Protein AF-A0A067ST82-F1 (afdb_monomer)

Structure (mmCIF, N/CA/C/O backbone):
data_AF-A0A067ST82-F1
#
_entry.id   AF-A0A067ST82-F1
#
loop_
_atom_site.group_PDB
_atom_site.id
_atom_site.type_symbol
_atom_site.label_atom_id
_atom_site.label_alt_id
_atom_site.label_comp_id
_atom_site.label_asym_id
_atom_site.label_entity_id
_atom_site.label_seq_id
_atom_site.pdbx_PDB_ins_code
_atom_site.Cartn_x
_atom_site.Cartn_y
_atom_site.Cartn_z
_atom_site.occupancy
_atom_site.B_iso_or_equiv
_atom_site.auth_seq_id
_atom_site.auth_comp_id
_atom_site.auth_asym_id
_atom_site.auth_atom_id
_atom_site.pdbx_PDB_model_num
ATOM 1 N N . MET A 1 1 ? -9.495 -10.875 35.556 1.00 30.91 1 MET A N 1
ATOM 2 C CA . MET A 1 1 ? -10.906 -11.316 35.514 1.00 30.91 1 MET A CA 1
ATOM 3 C C . MET A 1 1 ? -11.282 -11.436 34.051 1.00 30.91 1 MET A C 1
ATOM 5 O O . MET A 1 1 ? -10.990 -10.507 33.321 1.00 30.91 1 MET A O 1
ATOM 9 N N . THR A 1 2 ? -11.814 -12.574 33.616 1.00 31.98 2 THR A N 1
ATOM 10 C CA . THR A 1 2 ? -12.325 -12.788 32.254 1.00 31.98 2 THR A CA 1
ATOM 11 C C . THR A 1 2 ? -13.847 -12.707 32.293 1.00 31.98 2 THR A C 1
ATOM 13 O O . THR A 1 2 ? -14.478 -13.333 33.149 1.00 31.98 2 THR A O 1
ATOM 16 N N . TRP A 1 3 ? -14.447 -11.910 31.410 1.00 40.94 3 TRP A N 1
ATOM 17 C CA . TRP A 1 3 ? -15.898 -11.737 31.339 1.00 40.94 3 TRP A CA 1
ATOM 18 C C . TRP A 1 3 ? -16.631 -13.047 31.001 1.00 40.94 3 TRP A C 1
ATOM 20 O O . TRP A 1 3 ? -16.413 -13.657 29.956 1.00 40.94 3 TRP A O 1
ATOM 30 N N . ILE A 1 4 ? -17.535 -13.478 31.889 1.00 46.38 4 ILE A N 1
ATOM 31 C CA . ILE A 1 4 ? -18.334 -14.716 31.756 1.00 46.38 4 ILE A CA 1
ATOM 32 C C . ILE A 1 4 ? -19.843 -14.414 31.546 1.00 46.38 4 ILE A C 1
ATOM 34 O O . ILE A 1 4 ? -20.622 -15.331 31.278 1.00 46.38 4 ILE A O 1
ATOM 38 N N . LYS A 1 5 ? -20.307 -13.153 31.623 1.00 47.00 5 LYS A N 1
ATOM 39 C CA . LYS A 1 5 ? -21.751 -12.808 31.634 1.00 47.00 5 LYS A CA 1
ATOM 40 C C . LYS A 1 5 ? -22.190 -11.863 30.506 1.00 47.00 5 LYS A C 1
ATOM 42 O O . LYS A 1 5 ? -21.383 -11.168 29.919 1.00 47.00 5 LYS A O 1
ATOM 47 N N . LYS A 1 6 ? -23.466 -11.998 30.118 1.00 55.16 6 LYS A N 1
ATOM 48 C CA . LYS A 1 6 ? -23.987 -11.910 28.737 1.00 55.16 6 LYS A CA 1
ATOM 49 C C . LYS A 1 6 ? -25.025 -10.788 28.501 1.00 55.16 6 LYS A C 1
ATOM 51 O O . LYS A 1 6 ? -25.846 -10.938 27.597 1.00 55.16 6 LYS A O 1
ATOM 56 N N . THR A 1 7 ? -25.081 -9.705 29.288 1.00 61.16 7 THR A N 1
ATOM 57 C CA . THR A 1 7 ? -26.169 -8.703 29.141 1.00 61.16 7 THR A CA 1
ATOM 58 C C . THR A 1 7 ? -25.713 -7.341 28.597 1.00 61.16 7 THR A C 1
ATOM 60 O O . THR A 1 7 ? -24.650 -6.837 28.946 1.00 61.16 7 THR A O 1
ATOM 63 N N . TRP A 1 8 ? -26.545 -6.711 27.751 1.00 60.22 8 TRP A N 1
ATOM 64 C CA . TRP A 1 8 ? -26.298 -5.363 27.199 1.00 60.22 8 TRP A CA 1
ATOM 65 C C . TRP A 1 8 ? -26.134 -4.291 28.282 1.00 60.22 8 TRP A C 1
ATOM 67 O O . TRP A 1 8 ? -25.364 -3.358 28.100 1.00 60.22 8 TRP A O 1
ATOM 77 N N . THR A 1 9 ? -26.818 -4.438 29.417 1.00 64.25 9 THR A N 1
ATOM 78 C CA . THR A 1 9 ? -26.714 -3.519 30.558 1.00 64.25 9 THR A CA 1
ATOM 79 C C . THR A 1 9 ? -25.338 -3.571 31.220 1.00 64.25 9 THR A C 1
ATOM 81 O O . THR A 1 9 ? -24.808 -2.536 31.605 1.00 64.25 9 THR A O 1
ATOM 84 N N . GLU A 1 10 ? -24.729 -4.755 31.336 1.00 62.78 10 GLU A N 1
ATOM 85 C CA . GLU A 1 10 ? -23.370 -4.893 31.878 1.00 62.78 10 GLU A CA 1
ATOM 86 C C . GLU A 1 10 ? -22.333 -4.272 30.929 1.00 62.78 10 GLU A C 1
ATOM 88 O O . GLU A 1 10 ? -21.401 -3.616 31.392 1.00 62.78 10 GLU A O 1
ATOM 93 N N . PHE A 1 11 ? -22.527 -4.418 29.611 1.00 65.75 11 PHE A N 1
ATOM 94 C CA . PHE A 1 11 ? -21.708 -3.732 28.608 1.00 65.75 11 PHE A CA 1
ATOM 95 C C . PHE A 1 11 ? -21.862 -2.209 28.708 1.00 65.75 11 PHE A C 1
ATOM 97 O O . PHE A 1 11 ? -20.860 -1.506 28.761 1.00 65.75 11 PHE A O 1
ATOM 104 N N . ASP A 1 12 ? -23.095 -1.703 28.790 1.00 65.12 12 ASP A N 1
ATOM 105 C CA . ASP A 1 12 ? -23.383 -0.267 28.886 1.00 65.12 12 ASP A CA 1
ATOM 106 C C . ASP A 1 12 ? -22.787 0.355 30.160 1.00 65.12 12 ASP A C 1
ATOM 108 O O . ASP A 1 12 ? -22.140 1.396 30.107 1.00 65.12 12 ASP A O 1
ATOM 112 N N . MET A 1 13 ? -22.890 -0.327 31.304 1.00 66.44 13 MET A N 1
ATOM 113 C CA . MET A 1 13 ? -22.271 0.130 32.553 1.00 66.44 13 MET A CA 1
ATOM 114 C C . MET A 1 13 ? -20.742 0.149 32.478 1.00 66.44 13 MET A C 1
ATOM 116 O O . MET A 1 13 ? -20.117 1.119 32.909 1.00 66.44 13 MET A O 1
ATOM 120 N N . ALA A 1 14 ? -20.128 -0.894 31.915 1.00 65.44 14 ALA A N 1
ATOM 121 C CA . ALA A 1 14 ? -18.685 -0.930 31.704 1.00 65.44 14 ALA A CA 1
ATOM 122 C C . ALA A 1 14 ? -18.234 0.151 30.700 1.00 65.44 14 ALA A C 1
ATOM 124 O O . ALA A 1 14 ? -17.193 0.783 30.888 1.00 65.44 14 ALA A O 1
ATOM 125 N N . TRP A 1 15 ? -19.040 0.417 29.672 1.00 68.69 15 TRP A N 1
ATOM 126 C CA . TRP A 1 15 ? -18.810 1.462 28.680 1.00 68.69 15 TRP A CA 1
ATOM 127 C C . TRP A 1 15 ? -18.895 2.864 29.299 1.00 68.69 15 TRP A C 1
ATOM 129 O O . TRP A 1 15 ? -18.010 3.693 29.094 1.00 68.69 15 TRP A O 1
ATOM 139 N N . LEU A 1 16 ? -19.902 3.121 30.137 1.00 70.38 16 LEU A N 1
ATOM 140 C CA . LEU A 1 16 ? -20.025 4.369 30.891 1.00 70.38 16 LEU A CA 1
ATOM 141 C C . LEU A 1 16 ? -18.838 4.586 31.838 1.00 70.38 16 LEU A C 1
ATOM 143 O O . LEU A 1 16 ? -18.317 5.698 31.901 1.00 70.38 16 LEU A O 1
ATOM 147 N N . GLN A 1 17 ? -18.362 3.537 32.517 1.00 67.81 17 GLN A N 1
ATOM 148 C CA . GLN A 1 17 ? -17.152 3.602 33.349 1.00 67.81 17 GLN A CA 1
ATOM 149 C C . GLN A 1 17 ? -15.902 3.927 32.523 1.00 67.81 17 GLN A C 1
ATOM 151 O O . GLN A 1 17 ? -15.074 4.740 32.936 1.00 67.81 17 GLN A O 1
ATOM 156 N N . LEU A 1 18 ? -15.761 3.314 31.343 1.00 67.25 18 LEU A N 1
ATOM 157 C CA . LEU A 1 18 ? -14.672 3.610 30.416 1.00 67.25 18 LEU A CA 1
ATOM 158 C C . LEU A 1 18 ? -14.696 5.080 29.989 1.00 67.25 18 LEU A C 1
ATOM 160 O O . LEU A 1 18 ? -13.651 5.732 30.055 1.00 67.25 18 LEU A O 1
ATOM 164 N N . ARG A 1 19 ? -15.868 5.588 29.592 1.00 69.06 19 ARG A N 1
ATOM 165 C CA . ARG A 1 19 ? -16.066 6.963 29.126 1.00 69.06 19 ARG A CA 1
ATOM 166 C C . ARG A 1 19 ? -15.845 7.988 30.234 1.00 69.06 19 ARG A C 1
ATOM 168 O O . ARG A 1 19 ? -15.197 9.001 29.987 1.00 69.06 19 ARG A O 1
ATOM 175 N N . ASP A 1 20 ? -16.340 7.740 31.445 1.00 67.81 20 ASP A N 1
ATOM 176 C CA . ASP A 1 20 ? -16.112 8.630 32.590 1.00 67.81 20 ASP A CA 1
ATOM 177 C C . ASP A 1 20 ? -14.614 8.727 32.912 1.00 67.81 20 ASP A C 1
ATOM 179 O O . ASP A 1 20 ? -14.047 9.819 32.958 1.00 67.81 20 ASP A O 1
ATOM 183 N N . ALA A 1 21 ? -13.926 7.586 32.976 1.00 65.62 21 ALA A N 1
ATOM 184 C CA . ALA A 1 21 ? -12.480 7.557 33.169 1.00 65.62 21 ALA A CA 1
ATOM 185 C C . ALA A 1 21 ? -11.700 8.192 31.995 1.00 65.62 21 ALA A C 1
ATOM 187 O O . ALA A 1 21 ? -10.693 8.862 32.228 1.00 65.62 21 ALA A O 1
ATOM 188 N N . PHE A 1 22 ? -12.157 8.046 30.743 1.00 64.44 22 PHE A N 1
ATOM 189 C CA . PHE A 1 22 ? -11.569 8.732 29.584 1.00 64.44 22 PHE A CA 1
ATOM 190 C C . PHE A 1 22 ? -11.742 10.255 29.671 1.00 64.44 22 PHE A C 1
ATOM 192 O O . PHE A 1 22 ? -10.778 10.997 29.465 1.00 64.44 22 PHE A O 1
ATOM 199 N N . MET A 1 23 ? -12.946 10.732 30.004 1.00 63.88 23 MET A N 1
ATOM 200 C CA . MET A 1 23 ? -13.258 12.159 30.140 1.00 63.88 23 MET A CA 1
ATOM 201 C C . MET A 1 23 ? -12.458 12.807 31.273 1.00 63.88 23 MET A C 1
ATOM 203 O O . MET A 1 23 ? -11.927 13.903 31.102 1.00 63.88 23 MET A O 1
ATOM 207 N N . GLN A 1 24 ? -12.328 12.130 32.414 1.00 62.69 24 GLN A N 1
ATOM 208 C CA . GLN A 1 24 ? -11.551 12.626 33.551 1.00 62.69 24 GLN A CA 1
ATOM 209 C C . GLN A 1 24 ? -10.049 12.704 33.237 1.00 62.69 24 GLN A C 1
ATOM 211 O O . GLN A 1 24 ? -9.412 13.700 33.589 1.00 62.69 24 GLN A O 1
ATOM 216 N N . ARG A 1 25 ? -9.494 11.712 32.519 1.00 59.62 25 ARG A N 1
ATOM 217 C CA . ARG A 1 25 ? -8.089 11.727 32.068 1.00 59.62 25 ARG A CA 1
ATOM 218 C C . ARG A 1 25 ? -7.814 12.801 31.017 1.00 59.62 25 ARG A C 1
ATOM 220 O O . ARG A 1 25 ? -6.827 13.514 31.145 1.00 59.62 25 ARG A O 1
ATOM 227 N N . SER A 1 26 ? -8.672 12.917 30.005 1.00 56.16 26 SER A N 1
ATOM 228 C CA . SER A 1 26 ? -8.426 13.780 28.837 1.00 56.16 26 SER A CA 1
ATOM 229 C C . SER A 1 26 ? -8.702 15.260 29.099 1.00 56.16 26 SER A C 1
ATOM 231 O O . SER A 1 26 ? -8.106 16.114 28.451 1.00 56.16 26 SER A O 1
ATOM 233 N N . TYR A 1 27 ? -9.602 15.576 30.036 1.00 58.94 27 TYR A N 1
ATOM 234 C CA . TYR A 1 27 ? -10.053 16.950 30.282 1.00 58.94 27 TYR A CA 1
ATOM 235 C C . TYR A 1 27 ? -9.784 17.452 31.706 1.00 58.94 27 TYR A C 1
ATOM 237 O O . TYR A 1 27 ? -10.298 18.510 32.056 1.00 58.94 27 TYR A O 1
ATOM 245 N N . HIS A 1 28 ? -9.012 16.708 32.515 1.00 49.41 28 HIS A N 1
ATOM 246 C CA . HIS A 1 28 ? -8.632 17.032 33.899 1.00 49.41 28 HIS A CA 1
ATOM 247 C C . HIS A 1 28 ? -9.743 17.748 34.684 1.00 49.41 28 HIS A C 1
ATOM 249 O O . HIS A 1 28 ? -9.723 18.970 34.856 1.00 49.41 28 HIS A O 1
ATOM 255 N N . ARG A 1 29 ? -10.732 17.005 35.196 1.00 42.88 29 ARG A N 1
ATOM 256 C CA . ARG A 1 29 ? -11.666 17.612 36.156 1.00 42.88 29 ARG A CA 1
ATOM 257 C C . ARG A 1 29 ? -10.894 18.082 37.396 1.00 42.88 29 ARG A C 1
ATOM 259 O O . ARG A 1 29 ? -10.165 17.315 38.011 1.00 42.88 29 ARG A O 1
ATOM 266 N N . LEU A 1 30 ? -11.111 19.351 37.744 1.00 42.84 30 LEU A N 1
ATOM 267 C CA . LEU A 1 30 ? -10.415 20.164 38.751 1.00 42.84 30 LEU A CA 1
ATOM 268 C C . LEU A 1 30 ? -10.450 19.661 40.204 1.00 42.84 30 LEU A C 1
ATOM 270 O O . LEU A 1 30 ? -9.919 20.360 41.064 1.00 42.84 30 LEU A O 1
ATOM 274 N N . THR A 1 31 ? -11.074 18.525 40.524 1.00 40.91 31 THR A N 1
ATOM 275 C CA . THR A 1 31 ? -11.385 18.222 41.929 1.00 40.91 31 THR A CA 1
ATOM 276 C C . THR A 1 31 ? -10.695 17.031 42.561 1.00 40.91 31 THR A C 1
ATOM 278 O O . THR A 1 31 ? -10.493 17.119 43.764 1.00 40.91 31 THR A O 1
ATOM 281 N N . GLU A 1 32 ? -10.292 15.956 41.879 1.00 44.09 32 GLU A N 1
ATOM 282 C CA . GLU A 1 32 ? -9.803 14.787 42.634 1.00 44.09 32 GLU A CA 1
ATOM 283 C C . GLU A 1 32 ? -8.733 13.976 41.884 1.00 44.09 32 GLU A C 1
ATOM 285 O O . GLU A 1 32 ? -8.991 13.363 40.851 1.00 44.09 32 GLU A O 1
ATOM 290 N N . GLN A 1 33 ? -7.516 13.954 42.444 1.00 41.16 33 GLN A N 1
ATOM 291 C CA . GLN A 1 33 ? -6.521 12.905 42.211 1.00 41.16 33 GLN A CA 1
ATOM 292 C C . GLN A 1 33 ? -7.051 11.609 42.840 1.00 41.16 33 GLN A C 1
ATOM 294 O O . GLN A 1 33 ? -6.781 11.339 44.008 1.00 41.16 33 GLN A O 1
ATOM 299 N N . TYR A 1 34 ? -7.832 10.827 42.095 1.00 46.00 34 TYR A N 1
ATOM 300 C CA . TYR A 1 34 ? -8.151 9.453 42.483 1.00 46.00 34 TYR A CA 1
ATOM 301 C C . TYR A 1 34 ? -7.324 8.451 41.678 1.00 46.00 34 TYR A C 1
ATOM 303 O O . TYR A 1 34 ? -7.224 8.522 40.452 1.00 46.00 34 TYR A O 1
ATOM 311 N N . ASP A 1 35 ? -6.770 7.500 42.421 1.00 44.53 35 ASP A N 1
ATOM 312 C CA . ASP A 1 35 ? -5.933 6.374 42.012 1.00 44.53 35 ASP A CA 1
ATOM 313 C C . ASP A 1 35 ? -6.769 5.281 41.308 1.00 44.53 35 ASP A C 1
ATOM 315 O O . ASP A 1 35 ? -6.915 4.158 41.781 1.00 44.53 35 ASP A O 1
ATOM 319 N N . TYR A 1 36 ? -7.421 5.625 40.190 1.00 48.72 36 TYR A N 1
ATOM 320 C CA . TYR A 1 36 ? -8.159 4.667 39.352 1.00 48.72 36 TYR A CA 1
ATOM 321 C C . TYR A 1 36 ? -7.237 4.042 38.301 1.00 48.72 36 TYR A C 1
ATOM 323 O O . TYR A 1 36 ? -7.473 4.141 37.094 1.00 48.72 36 TYR A O 1
ATOM 331 N N . GLU A 1 37 ? -6.174 3.381 38.750 1.00 49.00 37 GLU A N 1
ATOM 332 C CA . GLU A 1 37 ? -5.379 2.539 37.855 1.00 49.00 37 GLU A CA 1
ATOM 333 C C . GLU A 1 37 ? -6.007 1.156 37.638 1.00 49.00 37 GLU A C 1
ATOM 335 O O . GLU A 1 37 ? -5.765 0.539 36.605 1.00 49.00 37 GLU A O 1
ATOM 340 N N . GLU A 1 38 ? -6.875 0.667 38.530 1.00 51.81 38 GLU A N 1
ATOM 341 C CA . GLU A 1 38 ? -6.957 -0.793 38.659 1.00 51.81 38 GLU A CA 1
ATOM 342 C C . GLU A 1 38 ? -8.088 -1.539 37.930 1.00 51.81 38 GLU A C 1
ATOM 344 O O . GLU A 1 38 ? -7.939 -2.736 37.728 1.00 51.81 38 GLU A O 1
ATOM 349 N N . ASN A 1 39 ? -9.206 -0.936 37.496 1.00 53.94 39 ASN A N 1
ATOM 350 C CA . ASN A 1 39 ? -10.369 -1.772 37.112 1.00 53.94 39 ASN A CA 1
ATOM 351 C C . ASN A 1 39 ? -11.280 -1.236 35.995 1.00 53.94 39 ASN A C 1
ATOM 353 O O . ASN A 1 39 ? -12.496 -1.399 36.073 1.00 53.94 39 ASN A O 1
ATOM 357 N N . THR A 1 40 ? -10.761 -0.620 34.926 1.00 61.06 40 THR A N 1
ATOM 358 C CA . THR A 1 40 ? -11.613 -0.496 33.726 1.00 61.06 40 THR A CA 1
ATOM 359 C C . THR A 1 40 ? -11.488 -1.759 32.878 1.00 61.06 40 THR A C 1
ATOM 361 O O . THR A 1 40 ? -10.384 -2.069 32.430 1.00 61.06 40 THR A O 1
ATOM 364 N N . PRO A 1 41 ? -12.592 -2.477 32.612 1.00 68.69 41 PRO A N 1
ATOM 365 C CA . PRO A 1 41 ? -12.561 -3.774 31.948 1.00 68.69 41 PRO A CA 1
ATOM 366 C C . PRO A 1 41 ? -12.457 -3.602 30.421 1.00 68.69 41 PRO A C 1
ATOM 368 O O . PRO A 1 41 ? -13.303 -4.063 29.663 1.00 68.69 41 PRO A O 1
ATOM 371 N N . VAL A 1 42 ? -11.429 -2.885 29.946 1.00 68.94 42 VAL A N 1
ATOM 372 C CA . VAL A 1 42 ? -11.267 -2.491 28.531 1.00 68.94 42 VAL A CA 1
ATOM 373 C C . VAL A 1 42 ? -11.200 -3.713 27.603 1.00 68.94 42 VAL A C 1
ATOM 375 O O . VAL A 1 42 ? -11.748 -3.713 26.499 1.00 68.94 42 VAL A O 1
ATOM 378 N N . PHE A 1 43 ? -10.574 -4.789 28.071 1.00 76.31 43 PHE A N 1
ATOM 379 C CA . PHE A 1 43 ? -10.473 -6.049 27.341 1.00 76.31 43 PHE A CA 1
ATOM 380 C C . PHE A 1 43 ? -11.790 -6.824 27.312 1.00 76.31 43 PHE A C 1
ATOM 382 O O . PHE A 1 43 ? -12.179 -7.324 26.258 1.00 76.31 43 PHE A O 1
ATOM 389 N N . ASP A 1 44 ? -12.527 -6.843 28.422 1.00 68.69 44 ASP A N 1
ATOM 390 C CA . ASP A 1 44 ? -13.863 -7.439 28.459 1.00 68.69 44 ASP A CA 1
ATOM 391 C C . ASP A 1 44 ? -14.841 -6.657 27.566 1.00 68.69 44 ASP A C 1
ATOM 393 O O . ASP A 1 44 ? -15.640 -7.254 26.848 1.00 68.69 44 ASP A O 1
ATOM 397 N N . LEU A 1 45 ? -14.736 -5.322 27.542 1.00 73.19 45 LEU A N 1
ATOM 398 C CA . LEU A 1 45 ? -15.487 -4.459 26.628 1.00 73.19 45 LEU A CA 1
ATOM 399 C C . LEU A 1 45 ? -15.162 -4.772 25.170 1.00 73.19 45 LEU A C 1
ATOM 401 O O . LEU A 1 45 ? -16.075 -4.890 24.358 1.00 73.19 45 LEU A O 1
ATOM 405 N N . THR A 1 46 ? -13.884 -4.960 24.838 1.00 77.38 46 THR A N 1
ATOM 406 C CA . THR A 1 46 ? -13.474 -5.374 23.488 1.00 77.38 46 THR A CA 1
ATOM 407 C C . THR A 1 46 ? -14.098 -6.720 23.130 1.00 77.38 46 THR A C 1
ATOM 409 O O . THR A 1 46 ? -14.704 -6.858 22.069 1.00 77.38 46 THR A O 1
ATOM 412 N N . GLN A 1 47 ? -13.996 -7.710 24.019 1.00 77.94 47 GLN A N 1
ATOM 413 C CA . GLN A 1 47 ? -14.546 -9.043 23.790 1.00 77.94 47 GLN A CA 1
ATOM 414 C C . GLN A 1 47 ? -16.071 -9.004 23.618 1.00 77.94 47 GLN A C 1
ATOM 416 O O . GLN A 1 47 ? -16.598 -9.595 22.675 1.00 77.94 47 GLN A O 1
ATOM 421 N N . GLY A 1 48 ? -16.777 -8.275 24.487 1.00 72.56 48 GLY A N 1
ATOM 422 C CA . GLY A 1 48 ? -18.223 -8.078 24.408 1.00 72.56 48 GLY A CA 1
ATOM 423 C C . GLY A 1 48 ? -18.639 -7.372 23.119 1.00 72.56 48 GLY A C 1
ATOM 424 O O . GLY A 1 48 ? -19.570 -7.817 22.446 1.00 72.56 48 GLY A O 1
ATOM 425 N N . LEU A 1 49 ? -17.905 -6.330 22.721 1.00 79.31 49 LEU A N 1
ATOM 426 C CA . LEU A 1 49 ? -18.140 -5.601 21.479 1.00 79.31 49 LEU A CA 1
ATOM 427 C C . LEU A 1 49 ? -17.980 -6.519 20.262 1.00 79.31 49 LEU A C 1
ATOM 429 O O . LEU A 1 49 ? -18.898 -6.629 19.448 1.00 79.31 49 LEU A O 1
ATOM 433 N N . MET A 1 50 ? -16.857 -7.231 20.168 1.00 78.19 50 MET A N 1
ATOM 434 C CA . MET A 1 50 ? -16.555 -8.125 19.050 1.00 78.19 50 MET A CA 1
ATOM 435 C C . MET A 1 50 ? -17.550 -9.292 18.957 1.00 78.19 50 MET A C 1
ATOM 437 O O . MET A 1 50 ? -18.003 -9.616 17.857 1.00 78.19 50 MET A O 1
ATOM 441 N N . ALA A 1 51 ? -17.956 -9.871 20.092 1.00 75.50 51 ALA A N 1
ATOM 442 C CA . ALA A 1 51 ? -18.975 -10.921 20.152 1.00 75.50 51 ALA A CA 1
ATOM 443 C C . ALA A 1 51 ? -20.380 -10.403 19.787 1.00 75.50 51 ALA A C 1
ATOM 445 O O . ALA A 1 51 ? -21.159 -11.101 19.129 1.00 75.50 51 ALA A O 1
ATOM 446 N N . SER A 1 52 ? -20.712 -9.161 20.161 1.00 74.69 52 SER A N 1
ATOM 447 C CA . SER A 1 52 ? -21.982 -8.524 19.783 1.00 74.69 52 SER A CA 1
ATOM 448 C C . SER A 1 52 ? -22.115 -8.356 18.267 1.00 74.69 52 SER A C 1
ATOM 450 O O . SER A 1 52 ? -23.206 -8.510 17.725 1.00 74.69 52 SER A O 1
ATOM 452 N N . VAL A 1 53 ? -20.995 -8.112 17.579 1.00 72.62 53 VAL A N 1
ATOM 453 C CA . VAL A 1 53 ? -20.936 -8.052 16.115 1.00 72.62 53 VAL A CA 1
ATOM 454 C C . VAL A 1 53 ? -21.197 -9.435 15.502 1.00 72.62 53 VAL A C 1
ATOM 456 O O . VAL A 1 53 ? -21.938 -9.536 14.531 1.00 72.62 53 VAL A O 1
ATOM 459 N N . GLN A 1 54 ? -20.633 -10.513 16.067 1.00 67.38 54 GLN A N 1
ATOM 460 C CA . GLN A 1 54 ? -20.794 -11.875 15.527 1.00 67.38 54 GLN A CA 1
ATOM 461 C C . GLN A 1 54 ? -22.189 -12.466 15.736 1.00 67.38 54 GLN A C 1
ATOM 463 O O . GLN A 1 54 ? -22.655 -13.234 14.905 1.00 67.38 54 GLN A O 1
ATOM 468 N N . SER A 1 55 ? -22.826 -12.161 16.865 1.00 63.12 55 SER A N 1
ATOM 469 C CA . SER A 1 55 ? -24.079 -12.802 17.292 1.00 63.12 55 SER A CA 1
ATOM 470 C C . SER A 1 55 ? -25.331 -12.337 16.538 1.00 63.12 55 SER A C 1
ATOM 472 O O . SER A 1 55 ? -26.413 -12.874 16.772 1.00 63.12 55 SER A O 1
ATOM 474 N N . ARG A 1 56 ? -25.216 -11.344 15.646 1.00 60.88 56 ARG A N 1
ATOM 475 C CA . ARG A 1 56 ? -26.352 -10.761 14.923 1.00 60.88 56 ARG A CA 1
ATOM 476 C C . ARG A 1 56 ? -26.384 -11.259 13.481 1.00 60.88 56 ARG A C 1
ATOM 478 O O . ARG A 1 56 ? -25.695 -10.718 12.623 1.00 60.88 56 ARG A O 1
ATOM 485 N N . ASP A 1 57 ? -27.210 -12.274 13.237 1.00 52.25 57 ASP A N 1
ATOM 486 C CA . ASP A 1 57 ? -27.421 -12.859 11.904 1.00 52.25 57 ASP A CA 1
ATOM 487 C C . ASP A 1 57 ? -28.484 -12.129 11.062 1.00 52.25 57 ASP A C 1
ATOM 489 O O . ASP A 1 57 ? -28.607 -12.390 9.869 1.00 52.25 57 ASP A O 1
ATOM 493 N N . VAL A 1 58 ? -29.274 -11.214 11.630 1.00 50.00 58 VAL A N 1
ATOM 494 C CA . VAL A 1 58 ? -30.415 -10.613 10.920 1.00 50.00 58 VAL A CA 1
ATOM 495 C C . VAL A 1 58 ? -30.636 -9.184 11.435 1.00 50.00 58 VAL A C 1
ATOM 497 O O . VAL A 1 58 ? -30.654 -8.964 12.642 1.00 50.00 58 VAL A O 1
ATOM 500 N N . ASP A 1 59 ? -30.767 -8.223 10.520 1.00 50.81 59 ASP A N 1
ATOM 501 C CA . ASP A 1 59 ? -31.088 -6.801 10.740 1.00 50.81 59 ASP A CA 1
ATOM 502 C C . ASP A 1 59 ? -30.001 -5.921 11.390 1.00 50.81 59 ASP A C 1
ATOM 504 O O . ASP A 1 59 ? -30.061 -5.486 12.543 1.00 50.81 59 ASP A O 1
ATOM 508 N N . LEU A 1 60 ? -29.000 -5.569 10.580 1.00 56.75 60 LEU A N 1
ATOM 509 C CA . LEU A 1 60 ? -28.074 -4.478 10.874 1.00 56.75 60 LEU A CA 1
ATOM 510 C C . LEU A 1 60 ? -28.787 -3.122 10.838 1.00 56.75 60 LEU A C 1
ATOM 512 O O . LEU A 1 60 ? -28.975 -2.529 9.779 1.00 56.75 60 LEU A O 1
ATOM 516 N N . ILE A 1 61 ? -29.115 -2.588 12.012 1.00 60.84 61 ILE A N 1
ATOM 517 C CA . ILE A 1 61 ? -29.404 -1.160 12.163 1.00 60.84 61 ILE A CA 1
ATOM 518 C C . ILE A 1 61 ? -28.066 -0.421 12.045 1.00 60.84 61 ILE A C 1
ATOM 520 O O . ILE A 1 61 ? -27.214 -0.558 12.924 1.00 60.84 61 ILE A O 1
ATOM 524 N N . GLN A 1 62 ? -27.882 0.358 10.977 1.00 63.50 62 GLN A N 1
ATOM 525 C CA . GLN A 1 62 ? -26.674 1.147 10.682 1.00 63.50 62 GLN A CA 1
ATOM 526 C C . GLN A 1 62 ? -26.127 1.902 11.911 1.00 63.50 62 GLN A C 1
ATOM 528 O O . GLN A 1 62 ? -24.942 1.803 12.230 1.00 63.50 62 GLN A O 1
ATOM 533 N N . HIS A 1 63 ? -27.013 2.539 12.683 1.00 63.69 63 HIS A N 1
ATOM 534 C CA . HIS A 1 63 ? -26.673 3.266 13.913 1.00 63.69 63 HIS A CA 1
ATOM 535 C C . HIS A 1 63 ? -25.995 2.408 14.990 1.00 63.69 63 HIS A C 1
ATOM 537 O O . HIS A 1 63 ? -25.209 2.910 15.790 1.00 63.69 63 HIS A O 1
ATOM 543 N N . SER A 1 64 ? -26.268 1.100 15.023 1.00 73.88 64 SER A N 1
ATOM 544 C CA . SER A 1 64 ? -25.610 0.203 15.970 1.00 73.88 64 SER A CA 1
ATOM 545 C C . SER A 1 64 ? -24.149 -0.043 15.607 1.00 73.88 64 SER A C 1
ATOM 547 O O . SER A 1 64 ? -23.355 -0.255 16.518 1.00 73.88 64 SER A O 1
ATOM 549 N N . LEU A 1 65 ? -23.788 -0.046 14.322 1.00 75.81 65 LEU A N 1
ATOM 550 C CA . LEU A 1 65 ? -22.394 -0.222 13.915 1.00 75.81 65 LEU A CA 1
ATOM 551 C C . LEU A 1 65 ? -21.581 1.057 14.122 1.00 75.81 65 LEU A C 1
ATOM 553 O O . LEU A 1 65 ? -20.438 0.979 14.559 1.00 75.81 65 LEU A O 1
ATOM 557 N N . GLU A 1 66 ? -22.175 2.225 13.879 1.00 76.56 66 GLU A N 1
ATOM 558 C CA . GLU A 1 66 ? -21.562 3.522 14.198 1.00 76.56 66 GLU A CA 1
ATOM 559 C C . GLU A 1 66 ? -21.260 3.627 15.699 1.00 76.56 66 GLU A C 1
ATOM 561 O O . GLU A 1 66 ? -20.139 3.952 16.094 1.00 76.56 66 GLU A O 1
ATOM 566 N N . ALA A 1 67 ? -22.222 3.257 16.552 1.00 79.00 67 ALA A N 1
ATOM 567 C CA . ALA A 1 67 ? -22.013 3.204 17.995 1.00 79.00 67 ALA A CA 1
ATOM 568 C C . ALA A 1 67 ? -20.879 2.238 18.373 1.00 79.00 67 ALA A C 1
ATOM 570 O O . ALA A 1 67 ? -20.021 2.590 19.178 1.00 79.00 67 ALA A O 1
ATOM 571 N N . GLN A 1 68 ? -20.830 1.049 17.765 1.00 82.19 68 GLN A N 1
ATOM 572 C CA . GLN A 1 68 ? -19.760 0.078 18.013 1.00 82.19 68 GLN A CA 1
ATOM 573 C C . GLN A 1 68 ? -18.388 0.586 17.554 1.00 82.19 68 GLN A C 1
ATOM 575 O O . GLN A 1 68 ? -17.398 0.382 18.252 1.00 82.19 68 GLN A O 1
ATOM 580 N N . TYR A 1 69 ? -18.327 1.283 16.422 1.00 85.88 69 TYR A N 1
ATOM 581 C CA . TYR A 1 69 ? -17.120 1.934 15.926 1.00 85.88 69 TYR A CA 1
ATOM 582 C C . TYR A 1 69 ? -16.606 3.006 16.893 1.00 85.88 69 TYR A C 1
ATOM 584 O O . TYR A 1 69 ? -15.429 2.992 17.264 1.00 85.88 69 TYR A O 1
ATOM 592 N N . HIS A 1 70 ? -17.482 3.898 17.363 1.00 83.94 70 HIS A N 1
ATOM 593 C CA . HIS A 1 70 ? -17.111 4.876 18.385 1.00 83.94 70 HIS A CA 1
ATOM 594 C C . HIS A 1 70 ? -16.674 4.184 19.676 1.00 83.94 70 HIS A C 1
ATOM 596 O O . HIS A 1 70 ? -15.672 4.589 20.268 1.00 83.94 70 HIS A O 1
ATOM 602 N N . CYS A 1 71 ? -17.346 3.086 20.046 1.00 84.06 71 CYS A N 1
ATOM 603 C CA . CYS A 1 71 ? -16.972 2.310 21.218 1.00 84.06 71 CYS A CA 1
ATOM 604 C C . CYS A 1 71 ? -15.542 1.776 21.123 1.00 84.06 71 CYS A C 1
ATOM 606 O O . CYS A 1 71 ? -14.696 2.011 21.988 1.00 84.06 71 CYS A O 1
ATOM 608 N N . PHE A 1 72 ? -15.251 1.098 20.016 1.00 88.88 72 PHE A N 1
ATOM 609 C CA . PHE A 1 72 ? -13.925 0.569 19.745 1.00 88.88 72 PHE A CA 1
ATOM 610 C C . PHE A 1 72 ? -12.864 1.673 19.680 1.00 88.88 72 PHE A C 1
ATOM 612 O O . PHE A 1 72 ? -11.743 1.486 20.149 1.00 88.88 72 PHE A O 1
ATOM 619 N N . THR A 1 73 ? -13.221 2.845 19.153 1.00 89.31 73 THR A N 1
ATOM 620 C CA . THR A 1 73 ? -12.313 3.989 19.059 1.00 89.31 73 THR A CA 1
ATOM 621 C C . THR A 1 73 ? -11.833 4.450 20.433 1.00 89.31 73 THR A C 1
ATOM 623 O O . THR A 1 73 ? -10.630 4.633 20.613 1.00 89.31 73 THR A O 1
ATOM 626 N N . GLU A 1 74 ? -12.719 4.605 21.422 1.00 84.06 74 GLU A N 1
ATOM 627 C CA . GLU A 1 74 ? -12.287 5.023 22.768 1.00 84.06 74 GLU A CA 1
ATOM 628 C C . GLU A 1 74 ? -11.512 3.915 23.492 1.00 84.06 74 GLU A C 1
ATOM 630 O O . GLU A 1 74 ? -10.519 4.213 24.157 1.00 84.06 74 GLU A O 1
ATOM 635 N N . ILE A 1 75 ? -11.906 2.644 23.322 1.00 84.75 75 ILE A N 1
ATOM 636 C CA . ILE A 1 75 ? -11.157 1.486 23.846 1.00 84.75 75 ILE A CA 1
ATOM 637 C C . ILE A 1 75 ? -9.728 1.506 23.305 1.00 84.75 75 ILE A C 1
ATOM 639 O O . ILE A 1 75 ? -8.769 1.473 24.077 1.00 84.75 75 ILE A O 1
ATOM 643 N N . SER A 1 76 ? -9.588 1.603 21.983 1.00 88.62 76 SER A N 1
ATOM 644 C CA . SER A 1 76 ? -8.295 1.612 21.315 1.00 88.62 76 SER A CA 1
ATOM 645 C C . SER A 1 76 ? -7.449 2.797 21.772 1.00 88.62 76 SER A C 1
ATOM 647 O O . SER A 1 76 ? -6.306 2.587 22.168 1.00 88.62 76 SER A O 1
ATOM 649 N N . LYS A 1 77 ? -8.017 4.015 21.819 1.00 85.00 77 LYS A N 1
ATOM 650 C CA . LYS A 1 77 ? -7.311 5.189 22.356 1.00 85.00 77 LYS A CA 1
ATOM 651 C C . LYS A 1 77 ? -6.834 4.933 23.769 1.00 85.00 77 LYS A C 1
ATOM 653 O O . LYS A 1 77 ? -5.681 5.196 24.055 1.00 85.00 77 LYS A O 1
ATOM 658 N N . ARG A 1 78 ? -7.682 4.391 24.643 1.00 78.88 78 ARG A N 1
ATOM 659 C CA . ARG A 1 78 ? -7.297 4.143 26.031 1.00 78.88 78 ARG A CA 1
ATOM 660 C C . ARG A 1 78 ? -6.164 3.129 26.158 1.00 78.88 78 ARG A C 1
ATOM 662 O O . ARG A 1 78 ? -5.302 3.329 27.005 1.00 78.88 78 ARG A O 1
ATOM 669 N N . ILE A 1 79 ? -6.167 2.067 25.351 1.00 80.38 79 ILE A N 1
ATOM 670 C CA . ILE A 1 79 ? -5.107 1.045 25.346 1.00 80.38 79 ILE A CA 1
ATOM 671 C C . ILE A 1 79 ? -3.786 1.635 24.852 1.00 80.38 79 ILE A C 1
ATOM 673 O O . ILE A 1 79 ? -2.733 1.346 25.415 1.00 80.38 79 ILE A O 1
ATOM 677 N N . THR A 1 80 ? -3.825 2.485 23.828 1.00 79.94 80 THR A N 1
ATOM 678 C CA . THR A 1 80 ? -2.606 3.036 23.231 1.00 79.94 80 THR A CA 1
ATOM 679 C C . THR A 1 80 ? -2.108 4.300 23.934 1.00 79.94 80 THR A C 1
ATOM 681 O O . THR A 1 80 ? -0.914 4.592 23.867 1.00 79.94 80 THR A O 1
ATOM 684 N N . SER A 1 81 ? -2.987 5.028 24.634 1.00 72.62 81 SER A N 1
ATOM 685 C CA . SER A 1 81 ? -2.700 6.281 25.343 1.00 72.62 81 SER A CA 1
ATOM 686 C C . SER A 1 81 ? -2.333 6.107 26.817 1.00 72.62 81 SER A C 1
ATOM 688 O O . SER A 1 81 ? -2.271 7.118 27.518 1.00 72.62 81 SER A O 1
ATOM 690 N N . VAL A 1 82 ? -2.180 4.879 27.335 1.00 60.91 82 VAL A N 1
ATOM 691 C CA . VAL A 1 82 ? -1.837 4.660 28.752 1.00 60.91 82 VAL A CA 1
ATOM 692 C C . VAL A 1 82 ? -0.581 5.469 29.095 1.00 60.91 82 VAL A C 1
ATOM 694 O O . VAL A 1 82 ? 0.513 5.173 28.622 1.00 60.91 82 VAL A O 1
ATOM 697 N N . MET A 1 83 ? -0.770 6.528 29.892 1.00 48.72 83 MET A N 1
ATOM 698 C CA . MET A 1 83 ? 0.297 7.373 30.421 1.00 48.72 83 MET A CA 1
ATOM 699 C C . MET A 1 83 ? 0.852 6.791 31.729 1.00 48.72 83 MET A C 1
ATOM 701 O O . MET A 1 83 ? 0.111 6.148 32.472 1.00 48.72 83 MET A O 1
ATOM 705 N N . PRO A 1 84 ? 2.146 7.017 32.018 1.00 44.31 84 PRO A N 1
ATOM 706 C CA . PRO A 1 84 ? 2.919 6.216 32.954 1.00 44.31 84 PRO A CA 1
ATOM 707 C C . PRO A 1 84 ? 2.715 6.665 34.402 1.00 44.31 84 PRO A C 1
ATOM 709 O O . PRO A 1 84 ? 3.249 7.697 34.813 1.00 44.31 84 PRO A O 1
ATOM 712 N N . ALA A 1 85 ? 2.058 5.849 35.220 1.00 40.19 85 ALA A N 1
ATOM 713 C CA . ALA A 1 85 ? 2.331 5.868 36.648 1.00 40.19 85 ALA A CA 1
ATOM 714 C C . ALA A 1 85 ? 3.578 5.002 36.924 1.00 40.19 85 ALA A C 1
ATOM 716 O O . ALA A 1 85 ? 3.567 3.778 36.887 1.00 40.19 85 ALA A O 1
ATOM 717 N N . PHE A 1 86 ? 4.704 5.678 37.150 1.00 42.56 86 PHE A N 1
ATOM 718 C CA . PHE A 1 86 ? 5.790 5.253 38.046 1.00 42.56 86 PHE A CA 1
ATOM 719 C C . PHE A 1 86 ? 6.657 4.001 37.796 1.00 42.56 86 PHE A C 1
ATOM 721 O O . PHE A 1 86 ? 7.585 3.811 38.580 1.00 42.56 86 PHE A O 1
ATOM 728 N N . VAL A 1 87 ? 6.520 3.212 36.727 1.00 40.41 87 VAL A N 1
ATOM 729 C CA . VAL A 1 87 ? 7.391 2.020 36.555 1.00 40.41 87 VAL A CA 1
ATOM 730 C C . VAL A 1 87 ? 8.432 2.198 35.441 1.00 40.41 87 VAL A C 1
ATOM 732 O O . VAL A 1 87 ? 8.110 2.571 34.321 1.00 40.41 87 VAL A O 1
ATOM 735 N N . GLN A 1 88 ? 9.710 1.973 35.751 1.00 36.75 88 GLN A N 1
ATOM 736 C CA . GLN A 1 88 ? 10.811 1.828 34.787 1.00 36.75 88 GLN A CA 1
ATOM 737 C C . GLN A 1 88 ? 10.576 0.543 33.959 1.00 36.75 88 GLN A C 1
ATOM 739 O O . GLN A 1 88 ? 10.518 -0.532 34.544 1.00 36.75 88 GLN A O 1
ATOM 744 N N . GLY A 1 89 ? 10.398 0.659 32.633 1.00 50.38 89 GLY A N 1
ATOM 745 C CA . GLY A 1 89 ? 9.987 -0.442 31.725 1.00 50.38 89 GLY A CA 1
ATOM 746 C C . GLY A 1 89 ? 8.755 -0.112 30.856 1.00 50.38 89 GLY A C 1
ATOM 747 O O . GLY A 1 89 ? 7.847 -0.922 30.714 1.00 50.38 89 GLY A O 1
ATOM 748 N N . LYS A 1 90 ? 8.671 1.134 30.365 1.00 55.16 90 LYS A N 1
ATOM 749 C CA . LYS A 1 90 ? 7.421 1.876 30.088 1.00 55.16 90 LYS A CA 1
ATOM 750 C C . LYS A 1 90 ? 6.741 1.589 28.747 1.00 55.16 90 LYS A C 1
ATOM 752 O O . LYS A 1 90 ? 5.532 1.767 28.652 1.00 55.16 90 LYS A O 1
ATOM 757 N N . ASP A 1 91 ? 7.492 1.177 27.732 1.00 55.12 91 ASP A N 1
ATOM 758 C CA . ASP A 1 91 ? 6.969 0.984 26.373 1.00 55.12 91 ASP A CA 1
ATOM 759 C C . ASP A 1 91 ? 6.555 -0.466 26.082 1.00 55.12 91 ASP A C 1
ATOM 761 O O . ASP A 1 91 ? 5.627 -0.692 25.299 1.00 55.12 91 ASP A O 1
ATOM 765 N N . ASP A 1 92 ? 7.128 -1.428 26.813 1.00 62.81 92 ASP A N 1
ATOM 766 C CA . ASP A 1 92 ? 6.754 -2.844 26.752 1.00 62.81 92 ASP A CA 1
ATOM 767 C C . ASP A 1 92 ? 5.302 -3.068 27.182 1.00 62.81 92 ASP A C 1
ATOM 769 O O . ASP A 1 92 ? 4.586 -3.842 26.556 1.00 62.81 92 ASP A O 1
ATOM 773 N N . SER A 1 93 ? 4.815 -2.349 28.200 1.00 67.88 93 SER A N 1
ATOM 774 C CA . SER A 1 93 ? 3.439 -2.507 28.697 1.00 67.88 93 SER A CA 1
ATOM 775 C C . SER A 1 93 ? 2.385 -2.042 27.686 1.00 67.88 93 SER A C 1
ATOM 777 O O . SER A 1 93 ? 1.316 -2.650 27.576 1.00 67.88 93 SER A O 1
ATOM 779 N N . ARG A 1 94 ? 2.685 -0.998 26.902 1.00 74.62 94 ARG A N 1
ATOM 780 C CA . ARG A 1 94 ? 1.822 -0.507 25.818 1.00 74.62 94 ARG A CA 1
ATOM 781 C C . ARG A 1 94 ? 1.790 -1.495 24.661 1.00 74.62 94 ARG A C 1
ATOM 783 O O . ARG A 1 94 ? 0.706 -1.844 24.196 1.00 74.62 94 ARG A O 1
ATOM 790 N N . LEU A 1 95 ? 2.959 -1.952 24.210 1.00 76.06 95 LEU A N 1
ATOM 791 C CA . LEU A 1 95 ? 3.057 -2.953 23.147 1.00 76.06 95 LEU A CA 1
ATOM 792 C C . LEU A 1 95 ? 2.391 -4.267 23.569 1.00 76.06 95 LEU A C 1
ATOM 794 O O . LEU A 1 95 ? 1.639 -4.838 22.787 1.0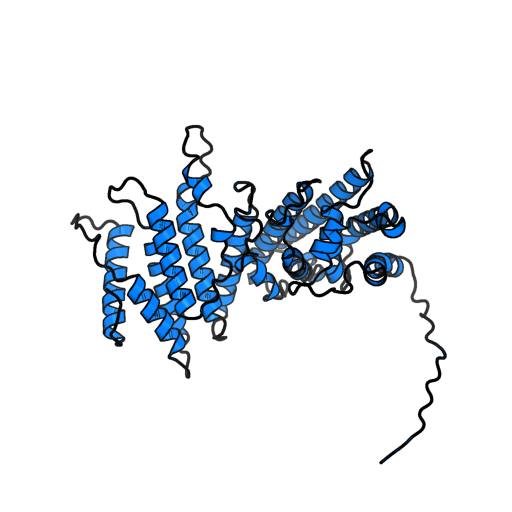0 76.06 95 LEU A O 1
ATOM 798 N N . GLN A 1 96 ? 2.557 -4.683 24.826 1.00 76.19 96 GLN A N 1
ATOM 799 C CA . GLN A 1 96 ? 1.908 -5.860 25.401 1.00 76.19 96 GLN A CA 1
ATOM 800 C C . GLN A 1 96 ? 0.384 -5.702 25.494 1.00 76.19 96 GLN A C 1
ATOM 802 O O . GLN A 1 96 ? -0.351 -6.611 25.116 1.00 76.19 96 GLN A O 1
ATOM 807 N N . SER A 1 97 ? -0.112 -4.549 25.954 1.00 78.69 97 SER A N 1
ATOM 808 C CA . SER A 1 97 ? -1.557 -4.275 26.015 1.00 78.69 97 SER A CA 1
ATOM 809 C C . SER A 1 97 ? -2.183 -4.259 24.622 1.00 78.69 97 SER A C 1
ATOM 811 O O . SER A 1 97 ? -3.292 -4.755 24.425 1.00 78.69 97 SER A O 1
ATOM 813 N N . ASN A 1 98 ? -1.458 -3.720 23.641 1.00 83.44 98 ASN A N 1
ATOM 814 C CA . ASN A 1 98 ? -1.877 -3.718 22.249 1.00 83.44 98 ASN A CA 1
ATOM 815 C C . ASN A 1 98 ? -1.827 -5.121 21.622 1.00 83.44 98 ASN A C 1
ATOM 817 O O . ASN A 1 98 ? -2.744 -5.497 20.899 1.00 83.44 98 ASN A O 1
ATOM 821 N N . ALA A 1 99 ? -0.803 -5.919 21.929 1.00 81.94 99 ALA A N 1
ATOM 822 C CA . ALA A 1 99 ? -0.727 -7.317 21.514 1.00 81.94 99 ALA A CA 1
ATOM 823 C C . ALA A 1 99 ? -1.911 -8.121 22.073 1.00 81.94 99 ALA A C 1
ATOM 825 O O . ALA A 1 99 ? -2.599 -8.804 21.322 1.00 81.94 99 ALA A O 1
ATOM 826 N N . TYR A 1 100 ? -2.245 -7.936 23.354 1.00 82.19 100 TYR A N 1
ATOM 827 C CA . TYR A 1 100 ? -3.400 -8.598 23.959 1.00 82.19 100 TYR A CA 1
ATOM 828 C C . TYR A 1 100 ? -4.737 -8.143 23.345 1.00 82.19 100 TYR A C 1
ATOM 830 O O . TYR A 1 100 ? -5.636 -8.958 23.135 1.00 82.19 100 TYR A O 1
ATOM 838 N N . LEU A 1 101 ? -4.876 -6.859 22.984 1.00 85.81 101 LEU A N 1
ATOM 839 C CA . LEU A 1 101 ? -6.026 -6.384 22.204 1.00 85.81 101 LEU A CA 1
ATOM 840 C C . LEU A 1 101 ? -6.158 -7.150 20.880 1.00 85.81 101 LEU A C 1
ATOM 842 O O . LEU A 1 101 ? -7.258 -7.576 20.527 1.00 85.81 101 LEU A O 1
ATOM 846 N N . ARG A 1 102 ? -5.049 -7.362 20.165 1.00 84.12 102 ARG A N 1
ATOM 847 C CA . ARG A 1 102 ? -5.049 -8.129 18.913 1.00 84.12 102 ARG A CA 1
ATOM 848 C C . ARG A 1 102 ? -5.393 -9.591 19.129 1.00 84.12 102 ARG A C 1
ATOM 850 O O . ARG A 1 102 ? -6.187 -10.118 18.357 1.00 84.12 102 ARG A O 1
ATOM 857 N N . ASP A 1 103 ? -4.891 -10.219 20.187 1.00 82.12 103 ASP A N 1
ATOM 858 C CA . ASP A 1 103 ? -5.254 -11.598 20.527 1.00 82.12 103 ASP A CA 1
ATOM 859 C C . ASP A 1 103 ? -6.772 -11.742 20.710 1.00 82.12 103 ASP A C 1
ATOM 861 O O . ASP A 1 103 ? -7.382 -12.688 20.205 1.00 82.12 103 ASP A O 1
ATOM 865 N N . LEU A 1 104 ? -7.420 -10.762 21.351 1.00 81.50 104 LEU A N 1
ATOM 866 C CA . LEU A 1 104 ? -8.880 -10.725 21.470 1.00 81.50 104 LEU A CA 1
ATOM 867 C C . LEU A 1 104 ? -9.566 -10.538 20.116 1.00 81.50 104 LEU A C 1
ATOM 869 O O . LEU A 1 104 ? -10.610 -11.148 19.866 1.00 81.50 104 LEU A O 1
ATOM 873 N N . MET A 1 105 ? -9.008 -9.710 19.233 1.00 84.25 105 MET A N 1
ATOM 874 C CA . MET A 1 105 ? -9.539 -9.533 17.883 1.00 84.25 105 MET A CA 1
ATOM 875 C C . MET A 1 105 ? -9.435 -10.833 17.067 1.00 84.25 105 MET A C 1
ATOM 877 O O . MET A 1 105 ? -10.432 -11.253 16.475 1.00 84.25 105 MET A O 1
ATOM 881 N N . ILE A 1 106 ? -8.287 -11.516 17.112 1.00 83.81 106 ILE A N 1
ATOM 882 C CA . ILE A 1 106 ? -8.033 -12.813 16.461 1.00 83.81 106 ILE A CA 1
ATOM 883 C C . ILE A 1 106 ? -8.969 -13.890 17.010 1.00 83.81 106 ILE A C 1
ATOM 885 O O . ILE A 1 106 ? -9.597 -14.617 16.238 1.00 83.81 106 ILE A O 1
ATOM 889 N N . PHE A 1 107 ? -9.130 -13.965 18.335 1.00 81.12 107 PHE A N 1
ATOM 890 C CA . PHE A 1 107 ? -10.083 -14.875 18.978 1.00 81.12 107 PHE A CA 1
ATOM 891 C C . PHE A 1 107 ? -11.505 -14.673 18.433 1.00 81.12 107 PHE A C 1
ATOM 893 O O . PHE A 1 107 ? -12.249 -15.629 18.209 1.00 81.12 107 PHE A O 1
ATOM 900 N N . ASN A 1 108 ? -11.862 -13.424 18.129 1.00 77.19 108 ASN A N 1
ATOM 901 C CA . ASN A 1 108 ? -13.117 -13.053 17.486 1.00 77.19 108 ASN A CA 1
ATOM 902 C C . ASN A 1 108 ? -13.052 -13.064 15.945 1.00 77.19 108 ASN A C 1
ATOM 904 O O . ASN A 1 108 ? -13.854 -12.400 15.286 1.00 77.19 108 ASN A O 1
ATOM 908 N N . ARG A 1 109 ? -12.161 -13.866 15.354 1.00 81.44 109 ARG A N 1
ATOM 909 C CA . ARG A 1 109 ? -12.039 -14.093 13.903 1.00 81.44 109 ARG A CA 1
ATOM 910 C C . ARG A 1 109 ? -11.761 -12.827 13.083 1.00 81.44 109 ARG A C 1
ATOM 912 O O . ARG A 1 109 ? -12.092 -12.795 11.897 1.00 81.44 109 ARG A O 1
ATOM 919 N N . ALA A 1 110 ? -11.197 -11.783 13.685 1.00 80.88 110 ALA A N 1
ATOM 920 C CA . ALA A 1 110 ? -10.605 -10.705 12.907 1.00 80.88 110 ALA A CA 1
ATOM 921 C C . ALA A 1 110 ? -9.296 -11.195 12.280 1.00 80.88 110 ALA A C 1
ATOM 923 O O . ALA A 1 110 ? -8.529 -11.929 12.901 1.00 80.88 110 ALA A O 1
ATOM 924 N N . ASP A 1 111 ? -9.053 -10.785 11.041 1.00 79.62 111 ASP A N 1
ATOM 925 C CA . ASP A 1 111 ? -7.796 -11.058 10.358 1.00 79.62 111 ASP A CA 1
ATOM 926 C C . ASP A 1 111 ? -6.743 -10.042 10.813 1.00 79.62 111 ASP A C 1
ATOM 928 O O . ASP A 1 111 ? -6.717 -8.902 10.346 1.00 79.62 111 ASP A O 1
ATOM 932 N N . CYS A 1 112 ? -5.914 -10.461 11.767 1.00 77.75 112 CYS A N 1
ATOM 933 C CA . CYS A 1 112 ? -4.756 -9.714 12.259 1.00 77.75 112 CYS A CA 1
ATOM 934 C C . CYS A 1 112 ? -3.451 -10.474 11.969 1.00 77.75 112 CYS A C 1
ATOM 936 O O . CYS A 1 112 ? -2.493 -10.355 12.723 1.00 77.75 112 CYS A O 1
ATOM 938 N N . SER A 1 113 ? -3.439 -11.303 10.920 1.00 69.69 113 SER A N 1
ATOM 939 C CA . SER A 1 113 ? -2.339 -12.232 10.623 1.00 69.69 113 SER A CA 1
ATOM 940 C C . SER A 1 113 ? -1.014 -11.538 10.302 1.00 69.69 113 SER A C 1
ATOM 942 O O . SER A 1 113 ? 0.045 -12.084 10.601 1.00 69.69 113 SER A O 1
ATOM 944 N N . VAL A 1 114 ? -1.070 -10.340 9.714 1.00 76.00 114 VAL A N 1
ATOM 945 C CA . VAL A 1 114 ? 0.113 -9.552 9.365 1.00 76.00 114 VAL A CA 1
ATOM 946 C C . VAL A 1 114 ? -0.155 -8.066 9.576 1.00 76.00 114 VAL A C 1
ATOM 948 O O . VAL A 1 114 ? -0.826 -7.417 8.772 1.00 76.00 114 VAL A O 1
ATOM 951 N N . VAL A 1 115 ? 0.363 -7.513 10.665 1.00 77.44 115 VAL A N 1
ATOM 952 C CA . VAL A 1 115 ? 0.112 -6.126 11.078 1.00 77.44 115 VAL A CA 1
ATOM 953 C C . VAL A 1 115 ? 1.343 -5.249 10.861 1.00 77.44 115 VAL A C 1
ATOM 955 O O . VAL A 1 115 ? 2.474 -5.725 10.782 1.00 77.44 115 VAL A O 1
ATOM 958 N N . LEU A 1 116 ? 1.123 -3.944 10.728 1.00 77.31 116 LEU A N 1
ATOM 959 C CA . LEU A 1 116 ? 2.175 -2.981 10.443 1.00 77.31 116 LEU A CA 1
ATOM 960 C C . LEU A 1 116 ? 3.203 -2.901 11.576 1.00 77.31 116 LEU A C 1
ATOM 962 O O . LEU A 1 116 ? 4.394 -2.794 11.306 1.00 77.31 116 LEU A O 1
ATOM 966 N N . SER A 1 117 ? 2.783 -3.001 12.836 1.00 74.50 117 SER A N 1
ATOM 967 C CA . SER A 1 117 ? 3.735 -2.988 13.958 1.00 74.50 117 SER A CA 1
ATOM 968 C C . SER A 1 117 ? 4.694 -4.177 13.993 1.00 74.50 117 SER A C 1
ATOM 970 O O . SER A 1 117 ? 5.679 -4.122 14.715 1.00 74.50 117 SER A O 1
ATOM 972 N N . ASP A 1 118 ? 4.353 -5.283 13.330 1.00 73.75 118 ASP A N 1
ATOM 973 C CA . ASP A 1 118 ? 5.211 -6.473 13.284 1.00 73.75 118 ASP A CA 1
ATOM 974 C C . ASP A 1 118 ? 6.237 -6.332 12.152 1.00 73.75 118 ASP A C 1
ATOM 976 O O . ASP A 1 118 ? 7.307 -6.939 12.170 1.00 73.75 118 ASP A O 1
ATOM 980 N N . PHE A 1 119 ? 5.907 -5.487 11.175 1.00 72.25 119 PHE A N 1
ATOM 981 C CA . PHE A 1 119 ? 6.763 -5.112 10.065 1.00 72.25 119 PHE A CA 1
ATOM 982 C C . PHE A 1 119 ? 7.743 -3.986 10.443 1.00 72.25 119 PHE A C 1
ATOM 984 O O . PHE A 1 119 ? 8.910 -4.014 10.052 1.00 72.25 119 PHE A O 1
ATOM 991 N N . ILE A 1 120 ? 7.288 -3.009 11.235 1.00 72.44 120 ILE A N 1
ATOM 992 C CA . ILE A 1 120 ? 8.094 -1.889 11.736 1.00 72.44 120 ILE A CA 1
ATOM 993 C C . ILE A 1 120 ? 8.683 -2.223 13.104 1.00 72.44 120 ILE A C 1
ATOM 995 O O . ILE A 1 120 ? 7.948 -2.547 14.029 1.00 72.44 120 ILE A O 1
ATOM 999 N N . ASN A 1 121 ? 9.993 -2.035 13.292 1.00 68.25 121 ASN A N 1
ATOM 1000 C CA . ASN A 1 121 ? 10.566 -2.089 14.635 1.00 68.25 121 ASN A CA 1
ATOM 1001 C C . ASN A 1 121 ? 10.149 -0.862 15.451 1.00 68.25 121 ASN A C 1
ATOM 1003 O O . ASN A 1 121 ? 10.763 0.196 15.370 1.00 68.25 121 ASN A O 1
ATOM 1007 N N . LEU A 1 122 ? 9.094 -0.999 16.250 1.00 70.50 122 LEU A N 1
ATOM 1008 C CA . LEU A 1 122 ? 8.653 0.078 17.136 1.00 70.50 122 LEU A CA 1
ATOM 1009 C C . LEU A 1 122 ? 9.587 0.270 18.345 1.00 70.50 122 LEU A C 1
ATOM 1011 O O . LEU A 1 122 ? 9.548 1.336 18.958 1.00 70.50 122 LEU A O 1
ATOM 1015 N N . ASN A 1 123 ? 10.456 -0.702 18.654 1.00 61.88 123 ASN A N 1
ATOM 1016 C CA . ASN A 1 123 ? 11.392 -0.626 19.782 1.00 61.88 123 ASN A CA 1
ATOM 1017 C C . ASN A 1 123 ? 12.594 0.281 19.482 1.00 61.88 123 ASN A C 1
ATOM 1019 O O . ASN A 1 123 ? 13.070 0.970 20.378 1.00 61.88 123 ASN A O 1
ATOM 1023 N N . THR A 1 124 ? 13.053 0.369 18.227 1.00 56.84 124 THR A N 1
ATOM 1024 C CA . THR A 1 124 ? 14.160 1.278 17.843 1.00 56.84 124 THR A CA 1
ATOM 1025 C C . THR A 1 124 ? 13.791 2.754 17.992 1.00 56.84 124 THR A C 1
ATOM 1027 O O . THR A 1 124 ? 14.661 3.611 18.113 1.00 56.84 124 THR A O 1
ATOM 1030 N N . TYR A 1 125 ? 12.495 3.063 18.043 1.00 56.34 125 TYR A N 1
ATOM 1031 C CA . TYR A 1 125 ? 11.984 4.409 18.289 1.00 56.34 125 TYR A CA 1
ATOM 1032 C C . TYR A 1 125 ? 12.124 4.845 19.759 1.00 56.34 125 TYR A C 1
ATOM 1034 O O . TYR A 1 125 ? 12.040 6.034 20.063 1.00 56.34 125 TYR A O 1
ATOM 1042 N N . VAL A 1 126 ? 12.328 3.887 20.669 1.00 51.66 126 VAL A N 1
ATOM 1043 C CA . VAL A 1 126 ? 12.431 4.110 22.119 1.00 51.66 126 VAL A CA 1
ATOM 1044 C C . VAL A 1 126 ? 13.850 4.542 22.516 1.00 51.66 126 VAL A C 1
ATOM 1046 O O . VAL A 1 126 ? 14.021 5.281 23.483 1.00 51.66 126 VAL A O 1
ATOM 1049 N N . GLU A 1 127 ? 14.869 4.160 21.739 1.00 43.97 127 GLU A N 1
ATOM 1050 C CA . GLU A 1 127 ? 16.284 4.377 22.079 1.00 43.97 127 GLU A CA 1
ATOM 1051 C C . GLU A 1 127 ? 16.863 5.714 21.570 1.00 43.97 127 GLU A C 1
ATOM 1053 O O . GLU A 1 127 ? 17.901 6.158 22.053 1.00 43.97 127 GLU A O 1
ATOM 1058 N N . SER A 1 128 ? 16.194 6.435 20.657 1.00 43.91 128 SER A N 1
ATOM 1059 C CA . SER A 1 128 ? 16.732 7.677 20.062 1.00 43.91 128 SER A CA 1
ATOM 1060 C C . SER A 1 128 ? 16.566 8.944 20.929 1.00 43.91 128 SER A C 1
ATOM 1062 O O . SER A 1 128 ? 16.572 10.058 20.398 1.00 43.91 128 SER A O 1
ATOM 1064 N N . GLN A 1 129 ? 16.373 8.816 22.247 1.00 47.03 129 GLN A N 1
ATOM 1065 C CA . GLN A 1 129 ? 16.252 9.965 23.162 1.00 47.03 129 GLN A CA 1
ATOM 1066 C C . GLN A 1 129 ? 17.596 10.608 23.545 1.00 47.03 129 GLN A C 1
ATOM 1068 O O . GLN A 1 129 ? 17.602 11.619 24.254 1.00 47.03 129 GLN A O 1
ATOM 1073 N N . ASP A 1 130 ? 18.722 10.107 23.030 1.00 39.66 130 ASP A N 1
ATOM 1074 C CA .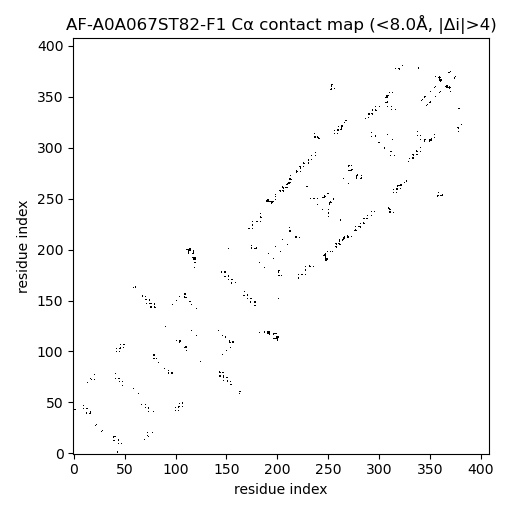 ASP A 1 130 ? 20.036 10.723 23.220 1.00 39.66 130 ASP A CA 1
ATOM 1075 C C . ASP A 1 130 ? 20.196 12.013 22.382 1.00 39.66 130 ASP A C 1
ATOM 1077 O O . ASP A 1 130 ? 20.802 12.074 21.316 1.00 39.66 130 ASP A O 1
ATOM 1081 N N . GLY A 1 131 ? 19.637 13.101 22.912 1.00 43.09 131 GLY A N 1
ATOM 1082 C CA . GLY A 1 131 ? 20.371 14.354 23.104 1.00 43.09 131 GLY A CA 1
ATOM 1083 C C . GLY A 1 131 ? 20.593 15.315 21.933 1.00 43.09 131 GLY A C 1
ATOM 1084 O O . GLY A 1 131 ? 21.039 16.430 22.204 1.00 43.09 131 GLY A O 1
ATOM 1085 N N . VAL A 1 132 ? 20.277 14.994 20.673 1.00 42.09 132 VAL A N 1
ATOM 1086 C CA . VAL A 1 132 ? 20.457 15.965 19.571 1.00 42.09 132 VAL A CA 1
ATOM 1087 C C . VAL A 1 132 ? 19.171 16.193 18.782 1.00 42.09 132 VAL A C 1
ATOM 1089 O O . VAL A 1 132 ? 18.632 15.329 18.101 1.00 42.09 132 VAL A O 1
ATOM 1092 N N . HIS A 1 133 ? 18.683 17.425 18.904 1.00 44.41 133 HIS A N 1
ATOM 1093 C CA . HIS A 1 133 ? 17.476 17.970 18.307 1.00 44.41 133 HIS A CA 1
ATOM 1094 C C . HIS A 1 133 ? 17.306 17.674 16.809 1.00 44.41 133 HIS A C 1
ATOM 1096 O O . HIS A 1 133 ? 17.838 18.379 15.958 1.00 44.41 133 HIS A O 1
ATOM 1102 N N . THR A 1 134 ? 16.383 16.769 16.496 1.00 37.34 134 THR A N 1
ATOM 1103 C CA . THR A 1 134 ? 15.383 16.987 15.439 1.00 37.34 134 THR A CA 1
ATOM 1104 C C . THR A 1 134 ? 14.013 16.611 15.997 1.00 37.34 134 THR A C 1
ATOM 1106 O O . THR A 1 134 ? 13.483 15.523 15.787 1.00 37.34 134 THR A O 1
ATOM 1109 N N . ARG A 1 135 ? 13.426 17.538 16.768 1.00 38.81 135 ARG A N 1
ATOM 1110 C CA . ARG A 1 135 ? 12.000 17.489 17.118 1.00 38.81 135 ARG A CA 1
ATOM 1111 C C . ARG A 1 135 ? 11.196 17.640 15.828 1.00 38.81 135 ARG A C 1
ATOM 1113 O O . ARG A 1 135 ? 10.902 18.751 15.399 1.00 38.81 135 ARG A O 1
ATOM 1120 N N . ILE A 1 136 ? 10.857 16.518 15.206 1.00 42.38 136 ILE A N 1
ATOM 1121 C CA . ILE A 1 136 ? 9.784 16.475 14.217 1.00 42.38 136 ILE A CA 1
ATOM 1122 C C . ILE A 1 136 ? 8.489 16.672 15.022 1.00 42.38 136 ILE A C 1
ATOM 1124 O O . ILE A 1 136 ? 8.259 15.884 15.941 1.00 42.38 136 ILE A O 1
ATOM 1128 N N . PRO A 1 137 ? 7.644 17.682 14.740 1.00 38.91 137 PRO A N 1
ATOM 1129 C CA . PRO A 1 137 ? 6.511 18.053 15.603 1.00 38.91 137 PRO A CA 1
ATOM 1130 C C . PRO A 1 137 ? 5.440 16.957 15.794 1.00 38.91 137 PRO A C 1
ATOM 1132 O O . PRO A 1 137 ? 4.477 17.164 16.516 1.00 38.91 137 PRO A O 1
ATOM 1135 N N . TRP A 1 138 ? 5.586 15.813 15.116 1.00 42.75 138 TRP A N 1
ATOM 1136 C CA . TRP A 1 138 ? 4.631 14.703 15.058 1.00 42.75 138 TRP A CA 1
ATOM 1137 C C . TRP A 1 138 ? 5.137 13.497 15.884 1.00 42.75 138 TRP A C 1
ATOM 1139 O O . TRP A 1 138 ? 4.473 12.470 15.976 1.00 42.75 138 TRP A O 1
ATOM 1149 N N . ALA A 1 139 ? 6.342 13.595 16.467 1.00 42.72 139 ALA A N 1
ATOM 1150 C CA . ALA A 1 139 ? 7.025 12.492 17.143 1.00 42.72 139 ALA A CA 1
ATOM 1151 C C . ALA A 1 139 ? 6.476 12.181 18.548 1.00 42.72 139 ALA A C 1
ATOM 1153 O O . ALA A 1 139 ? 6.535 11.022 18.954 1.00 42.72 139 ALA A O 1
ATOM 1154 N N . ASP A 1 140 ? 5.884 13.157 19.243 1.00 43.09 140 ASP A N 1
ATOM 1155 C CA . ASP A 1 140 ? 5.312 12.951 20.586 1.00 43.09 140 ASP A CA 1
ATOM 1156 C C . ASP A 1 140 ? 3.959 12.196 20.550 1.00 43.09 140 ASP A C 1
ATOM 1158 O O . ASP A 1 140 ? 3.552 11.607 21.548 1.00 43.09 140 ASP A O 1
ATOM 1162 N N . GLU A 1 141 ? 3.302 12.099 19.383 1.00 52.91 141 GLU A N 1
ATOM 1163 C CA . GLU A 1 141 ? 2.119 11.240 19.150 1.00 52.91 141 GLU A CA 1
ATOM 1164 C C . GLU A 1 141 ? 2.480 9.858 18.537 1.00 52.91 141 GLU A C 1
ATOM 1166 O O . GLU A 1 141 ? 1.610 9.008 18.327 1.00 52.91 141 GLU A O 1
ATOM 1171 N N . GLY A 1 142 ? 3.769 9.609 18.265 1.00 70.75 142 GLY A N 1
ATOM 1172 C CA . GLY A 1 142 ? 4.258 8.751 17.173 1.00 70.75 142 GLY A CA 1
ATOM 1173 C C . GLY A 1 142 ? 3.925 7.253 17.200 1.00 70.75 142 GLY A C 1
ATOM 1174 O O . GLY A 1 142 ? 3.625 6.695 16.152 1.00 70.75 142 GLY A O 1
ATOM 1175 N N . VAL A 1 143 ? 3.939 6.580 18.355 1.00 74.44 143 VAL A N 1
ATOM 1176 C CA . VAL A 1 143 ? 3.643 5.126 18.425 1.00 74.44 143 VAL A CA 1
ATOM 1177 C C . VAL A 1 143 ? 2.208 4.862 18.880 1.00 74.44 143 VAL A C 1
ATOM 1179 O O . VAL A 1 143 ? 1.528 4.002 18.330 1.00 74.44 143 VAL A O 1
ATOM 1182 N N . ALA A 1 144 ? 1.698 5.634 19.841 1.00 79.06 144 ALA A N 1
ATOM 1183 C CA . ALA A 1 144 ? 0.336 5.464 20.348 1.00 79.06 144 ALA A CA 1
ATOM 1184 C C . ALA A 1 144 ? -0.719 5.719 19.259 1.00 79.06 144 ALA A C 1
ATOM 1186 O O . ALA A 1 144 ? -1.672 4.950 19.124 1.00 79.06 144 ALA A O 1
ATOM 1187 N N . ASN A 1 145 ? -0.531 6.774 18.460 1.00 81.25 145 ASN A N 1
ATOM 1188 C CA . ASN A 1 145 ? -1.430 7.100 17.358 1.00 81.25 145 ASN A CA 1
ATOM 1189 C C . ASN A 1 145 ? -1.333 6.065 16.227 1.00 81.25 145 ASN A C 1
ATOM 1191 O O . ASN A 1 145 ? -2.357 5.667 15.682 1.00 81.25 145 ASN A O 1
ATOM 1195 N N . LEU A 1 146 ? -0.127 5.572 15.925 1.00 82.75 146 LEU A N 1
ATOM 1196 C CA . LEU A 1 146 ? 0.080 4.509 14.939 1.00 82.75 146 LEU A CA 1
ATOM 1197 C C . LEU A 1 146 ? -0.671 3.229 15.330 1.00 82.75 146 LEU A C 1
ATOM 1199 O O . LEU A 1 146 ? -1.485 2.732 14.554 1.00 82.75 146 LEU A O 1
ATOM 1203 N N . LEU A 1 147 ? -0.454 2.742 16.556 1.00 86.00 147 LEU A N 1
ATOM 1204 C CA . LEU A 1 147 ? -1.151 1.565 17.081 1.00 86.00 147 LEU A CA 1
ATOM 1205 C C . LEU A 1 147 ? -2.667 1.790 17.122 1.00 86.00 147 LEU A C 1
ATOM 1207 O O . LEU A 1 147 ? -3.442 0.889 16.815 1.00 86.00 147 LEU A O 1
ATOM 1211 N N . HIS A 1 148 ? -3.114 3.001 17.470 1.00 89.25 148 HIS A N 1
ATOM 1212 C CA . HIS A 1 148 ? -4.534 3.337 17.473 1.00 89.25 148 HIS A CA 1
ATOM 1213 C C . HIS A 1 148 ? -5.128 3.211 16.068 1.00 89.25 148 HIS A C 1
ATOM 1215 O O . HIS A 1 148 ? -6.091 2.476 15.877 1.00 89.25 148 HIS A O 1
ATOM 1221 N N . GLN A 1 149 ? -4.529 3.878 15.083 1.00 89.19 149 GLN A N 1
ATOM 1222 C CA . GLN A 1 149 ? -4.986 3.868 13.693 1.00 89.19 149 GLN A CA 1
ATOM 1223 C C . GLN A 1 149 ? -4.992 2.463 13.096 1.00 89.19 149 GLN A C 1
ATOM 1225 O O . GLN A 1 149 ? -5.945 2.094 12.413 1.00 89.19 149 GLN A O 1
ATOM 1230 N N . GLU A 1 150 ? -3.969 1.665 13.389 1.00 89.38 150 GLU A N 1
ATOM 1231 C CA . GLU A 1 150 ? -3.902 0.270 12.970 1.00 89.38 150 GLU A CA 1
ATOM 1232 C C . GLU A 1 150 ? -5.026 -0.569 13.593 1.00 89.38 150 GLU A C 1
ATOM 1234 O O . GLU A 1 150 ? -5.707 -1.303 12.879 1.00 89.38 150 GLU A O 1
ATOM 1239 N N . ASN A 1 151 ? -5.296 -0.418 14.892 1.00 91.50 151 ASN A N 1
ATOM 1240 C CA . ASN A 1 151 ? -6.418 -1.100 15.538 1.00 91.50 151 ASN A CA 1
ATOM 1241 C C . ASN A 1 151 ? -7.758 -0.707 14.904 1.00 91.50 151 ASN A C 1
ATOM 1243 O O . ASN A 1 151 ? -8.589 -1.580 14.644 1.00 91.50 151 ASN A O 1
ATOM 1247 N N . ILE A 1 152 ? -7.977 0.590 14.637 1.00 92.25 152 ILE A N 1
ATOM 1248 C CA . ILE A 1 152 ? -9.203 1.056 13.970 1.00 92.25 152 ILE A CA 1
ATOM 1249 C C . ILE A 1 152 ? -9.316 0.441 12.578 1.00 92.25 152 ILE A C 1
ATOM 1251 O O . ILE A 1 152 ? -10.376 -0.074 12.228 1.00 92.25 152 ILE A O 1
ATOM 1255 N N . PHE A 1 153 ? -8.225 0.422 11.811 1.00 91.38 153 PHE A N 1
ATOM 1256 C CA . PHE A 1 153 ? -8.187 -0.223 10.505 1.00 91.38 153 PHE A CA 1
ATOM 1257 C C . PHE A 1 153 ? -8.582 -1.709 10.592 1.00 91.38 153 PHE A C 1
ATOM 1259 O O . PHE A 1 153 ? -9.467 -2.153 9.860 1.00 91.38 153 PHE A O 1
ATOM 1266 N N . LEU A 1 154 ? -7.990 -2.472 11.518 1.00 90.19 154 LEU A N 1
ATOM 1267 C CA . LEU A 1 154 ? -8.289 -3.898 11.702 1.00 90.19 154 LEU A CA 1
ATOM 1268 C C . LEU A 1 154 ? -9.756 -4.129 12.089 1.00 90.19 154 LEU A C 1
ATOM 1270 O O . LEU A 1 154 ? -10.396 -5.062 11.599 1.00 90.19 154 LEU A O 1
ATOM 1274 N N . PHE A 1 155 ? -10.313 -3.259 12.933 1.00 89.81 155 PHE A N 1
ATOM 1275 C CA . PHE A 1 155 ? -11.715 -3.330 13.326 1.00 89.81 155 PHE A CA 1
ATOM 1276 C C . PHE A 1 155 ? -12.658 -3.023 12.156 1.00 89.81 155 PHE A C 1
ATOM 1278 O O . PHE A 1 155 ? -13.611 -3.765 11.923 1.00 89.81 155 PHE A O 1
ATOM 1285 N N . LEU A 1 156 ? -12.371 -1.991 11.358 1.00 88.12 156 LEU A N 1
ATOM 1286 C CA . LEU A 1 156 ? -13.144 -1.681 10.151 1.00 88.12 156 LEU A CA 1
ATOM 1287 C C . LEU A 1 156 ? -13.070 -2.810 9.117 1.00 88.12 156 LEU A C 1
ATOM 1289 O O . LEU A 1 156 ? -14.094 -3.197 8.549 1.00 88.12 156 LEU A O 1
ATOM 1293 N N . ARG A 1 157 ? -11.889 -3.408 8.931 1.00 85.94 157 ARG A N 1
ATOM 1294 C CA . ARG A 1 157 ? -11.704 -4.584 8.072 1.00 85.94 157 ARG A CA 1
ATOM 1295 C C . ARG A 1 157 ? -12.556 -5.757 8.555 1.00 85.94 157 ARG A C 1
ATOM 1297 O O . ARG A 1 157 ? -13.203 -6.419 7.748 1.00 85.94 157 ARG A O 1
ATOM 1304 N N . TYR A 1 158 ? -12.620 -5.991 9.862 1.00 85.06 158 TYR A N 1
ATOM 1305 C CA . TYR A 1 158 ? -13.501 -6.999 10.454 1.00 85.06 158 TYR A CA 1
ATOM 1306 C C . TYR A 1 158 ? -14.995 -6.702 10.218 1.00 85.06 158 TYR A C 1
ATOM 1308 O O . TYR A 1 158 ? -15.791 -7.621 9.988 1.00 85.06 158 TYR A O 1
ATOM 1316 N N . LEU A 1 159 ? -15.383 -5.423 10.210 1.00 81.50 159 LEU A N 1
ATOM 1317 C CA . LEU A 1 159 ? -16.747 -4.991 9.901 1.00 81.50 159 LEU A CA 1
ATOM 1318 C C . LEU A 1 159 ? -17.095 -5.053 8.404 1.00 81.50 159 LEU A C 1
ATOM 1320 O O . LEU A 1 159 ? -18.277 -5.095 8.072 1.00 81.50 159 LEU A O 1
ATOM 1324 N N . ARG A 1 160 ? -16.119 -5.138 7.491 1.00 77.06 160 ARG A N 1
ATOM 1325 C CA . ARG A 1 160 ? -16.327 -5.133 6.027 1.00 77.06 160 ARG A CA 1
ATOM 1326 C C . ARG A 1 160 ? -17.328 -6.170 5.512 1.00 77.06 160 ARG A C 1
ATOM 1328 O O . ARG A 1 160 ? -17.990 -5.937 4.499 1.00 77.06 160 ARG A O 1
ATOM 1335 N N . ARG A 1 161 ? -17.462 -7.317 6.187 1.00 72.62 161 ARG A N 1
ATOM 1336 C CA . ARG A 1 161 ? -18.471 -8.340 5.840 1.00 72.62 161 ARG A CA 1
ATOM 1337 C C . ARG A 1 161 ? -19.909 -7.803 5.894 1.00 72.62 161 ARG A C 1
ATOM 1339 O O . ARG A 1 161 ? -20.792 -8.351 5.239 1.00 72.62 161 ARG A O 1
ATOM 1346 N N . TYR A 1 162 ? -20.127 -6.700 6.603 1.00 70.81 162 TYR A N 1
ATOM 1347 C CA . TYR A 1 162 ? -21.392 -5.992 6.713 1.00 70.81 162 TYR A CA 1
ATOM 1348 C C . TYR A 1 162 ? -21.392 -4.800 5.745 1.00 70.81 162 TYR A C 1
ATOM 1350 O O . TYR A 1 162 ? -20.962 -3.699 6.070 1.00 70.81 162 TYR A O 1
ATOM 1358 N N . ARG A 1 163 ? -21.880 -5.027 4.519 1.00 60.00 163 ARG A N 1
ATOM 1359 C CA . ARG A 1 163 ? -21.832 -4.089 3.371 1.00 60.00 163 ARG A CA 1
ATOM 1360 C C . ARG A 1 163 ? -22.582 -2.751 3.553 1.00 60.00 163 ARG A C 1
ATOM 1362 O O . ARG A 1 163 ? -22.654 -1.975 2.608 1.00 60.00 163 ARG A O 1
ATOM 1369 N N . ALA A 1 164 ? -23.160 -2.481 4.721 1.00 59.50 164 ALA A N 1
ATOM 1370 C CA . ALA A 1 164 ? -24.125 -1.404 4.953 1.00 59.50 164 ALA A CA 1
ATOM 1371 C C . ALA A 1 164 ? -23.513 -0.019 5.267 1.00 59.50 164 ALA A C 1
ATOM 1373 O O . ALA A 1 164 ? -24.250 0.876 5.663 1.00 59.50 164 ALA A O 1
ATOM 1374 N N . LEU A 1 165 ? -22.195 0.185 5.129 1.00 62.94 165 LEU A N 1
ATOM 1375 C CA . LEU A 1 165 ? -21.517 1.381 5.659 1.00 62.94 165 LEU A CA 1
ATOM 1376 C C . LEU A 1 165 ? -20.538 2.033 4.676 1.00 62.94 165 LEU A C 1
ATOM 1378 O O . LEU A 1 165 ? -19.323 1.919 4.830 1.00 62.94 165 LEU A O 1
ATOM 1382 N N . GLY A 1 166 ? -21.075 2.754 3.688 1.00 66.31 166 GLY A N 1
ATOM 1383 C CA . GLY A 1 166 ? -20.295 3.536 2.715 1.00 66.31 166 GLY A CA 1
ATOM 1384 C C . GLY A 1 166 ? -19.239 4.448 3.353 1.00 66.31 166 GLY A C 1
ATOM 1385 O O . GLY A 1 166 ? -18.081 4.426 2.947 1.00 66.31 166 GLY A O 1
ATOM 1386 N N . ASP A 1 167 ? -19.605 5.182 4.404 1.00 69.94 167 ASP A N 1
ATOM 1387 C CA . ASP A 1 167 ? -18.707 6.159 5.038 1.00 69.94 167 ASP A CA 1
ATOM 1388 C C . ASP A 1 167 ? -17.547 5.503 5.798 1.00 69.94 167 ASP A C 1
ATOM 1390 O O . ASP A 1 167 ? -16.417 5.998 5.767 1.00 69.94 167 ASP A O 1
ATOM 1394 N N . LEU A 1 168 ? -17.782 4.342 6.423 1.00 73.38 168 LEU A N 1
ATOM 1395 C CA . LEU A 1 168 ? -16.705 3.593 7.075 1.00 73.38 168 LEU A CA 1
ATOM 1396 C C . LEU A 1 168 ? -15.718 3.005 6.058 1.00 73.38 168 LEU A C 1
ATOM 1398 O O . LEU A 1 168 ? -14.545 2.842 6.388 1.00 73.38 168 LEU A O 1
ATOM 1402 N N . PHE A 1 169 ? -16.148 2.743 4.817 1.00 75.44 169 PHE A N 1
ATOM 1403 C CA . PHE A 1 169 ? -15.227 2.362 3.743 1.00 75.44 169 PHE A CA 1
ATOM 1404 C C . PHE A 1 169 ? -14.290 3.508 3.364 1.00 75.44 169 PHE A C 1
ATOM 1406 O O . PHE A 1 169 ? -13.081 3.291 3.272 1.00 75.44 169 PHE A O 1
ATOM 1413 N N . SER A 1 170 ? -14.817 4.723 3.201 1.00 77.25 170 SER A N 1
ATOM 1414 C CA . SER A 1 170 ? -13.999 5.916 2.948 1.00 77.25 170 SER A CA 1
ATOM 1415 C C . SER A 1 170 ? -13.011 6.168 4.085 1.00 77.25 170 SER A C 1
ATOM 1417 O O . SER A 1 170 ? -11.844 6.466 3.835 1.00 77.25 170 SER A O 1
ATOM 1419 N N . HIS A 1 171 ? -13.438 5.977 5.338 1.00 83.19 171 HIS A N 1
ATOM 1420 C CA . HIS A 1 171 ? -12.539 6.100 6.481 1.00 83.19 171 HIS A CA 1
ATOM 1421 C C . HIS A 1 171 ? -11.460 5.006 6.512 1.00 83.19 171 HIS A C 1
ATOM 1423 O O . HIS A 1 171 ? -10.303 5.295 6.802 1.00 83.19 171 HIS A O 1
ATOM 1429 N N . MET A 1 172 ? -11.793 3.761 6.165 1.00 85.12 172 MET A N 1
ATOM 1430 C CA . MET A 1 172 ? -10.801 2.685 6.092 1.00 85.12 172 MET A CA 1
ATOM 1431 C C . MET A 1 172 ? -9.755 2.938 5.000 1.00 85.12 172 MET A C 1
ATOM 1433 O O . MET A 1 172 ? -8.574 2.667 5.218 1.00 85.12 172 MET A O 1
ATOM 1437 N N . LEU A 1 173 ? -10.163 3.490 3.853 1.00 80.81 173 LEU A N 1
ATOM 1438 C CA . LEU A 1 173 ? -9.242 3.945 2.808 1.00 80.81 173 LEU A CA 1
ATOM 1439 C C . LEU A 1 173 ? -8.342 5.073 3.309 1.00 80.81 173 LEU A C 1
ATOM 1441 O O . LEU A 1 173 ? -7.130 5.000 3.142 1.00 80.81 173 LEU A O 1
ATOM 1445 N N . GLU A 1 174 ? -8.912 6.069 3.982 1.00 85.56 174 GLU A N 1
ATOM 1446 C CA . GLU A 1 174 ? -8.153 7.167 4.583 1.00 85.56 174 GLU A CA 1
ATOM 1447 C C . GLU A 1 174 ? -7.098 6.652 5.579 1.00 85.56 174 GLU A C 1
ATOM 1449 O O . GLU A 1 174 ? -5.920 6.992 5.458 1.00 85.56 174 GLU A O 1
ATOM 1454 N N . LEU A 1 175 ? -7.485 5.755 6.495 1.00 87.38 175 LEU A N 1
ATOM 1455 C CA . LEU A 1 175 ? -6.564 5.107 7.435 1.00 87.38 175 LEU A CA 1
ATOM 1456 C C . LEU A 1 175 ? -5.488 4.298 6.713 1.00 87.38 175 LEU A C 1
ATOM 1458 O O . LEU A 1 175 ? -4.317 4.383 7.069 1.00 87.38 175 LEU A O 1
ATOM 1462 N N . THR A 1 176 ? -5.867 3.542 5.681 1.00 86.00 176 THR A N 1
ATOM 1463 C CA . THR A 1 176 ? -4.927 2.779 4.848 1.00 86.00 176 THR A CA 1
ATOM 1464 C C . THR A 1 176 ? -3.879 3.699 4.238 1.00 86.00 176 THR A C 1
ATOM 1466 O O . THR A 1 176 ? -2.681 3.415 4.285 1.00 86.00 176 THR A O 1
ATOM 1469 N N . THR A 1 177 ? -4.315 4.835 3.701 1.00 82.62 177 THR A N 1
ATOM 1470 C CA . THR A 1 177 ? -3.422 5.813 3.099 1.00 82.62 177 THR A CA 1
ATOM 1471 C C . THR A 1 177 ? -2.515 6.465 4.132 1.00 82.62 177 THR A C 1
ATOM 1473 O O . THR A 1 177 ? -1.311 6.549 3.895 1.00 82.62 177 THR A O 1
ATOM 1476 N N . ARG A 1 178 ? -3.037 6.839 5.300 1.00 83.69 178 ARG A N 1
ATOM 1477 C CA . ARG A 1 178 ? -2.232 7.417 6.380 1.00 83.69 178 ARG A CA 1
ATOM 1478 C C . ARG A 1 178 ? -1.185 6.436 6.917 1.00 83.69 178 ARG A C 1
ATOM 1480 O O . ARG A 1 178 ? -0.018 6.799 7.038 1.00 83.69 178 ARG A O 1
ATOM 1487 N N . LEU A 1 179 ? -1.576 5.186 7.176 1.00 84.31 179 LEU A N 1
ATOM 1488 C CA . LEU A 1 179 ? -0.664 4.121 7.608 1.00 84.31 179 LEU A CA 1
ATOM 1489 C C . LEU A 1 179 ? 0.399 3.840 6.539 1.00 84.31 179 LEU A C 1
ATOM 1491 O O . LEU A 1 179 ? 1.575 3.717 6.863 1.00 84.31 179 LEU A O 1
ATOM 1495 N N . SER A 1 180 ? 0.012 3.819 5.260 1.00 81.00 180 SER A N 1
ATOM 1496 C CA . SER A 1 180 ? 0.942 3.672 4.137 1.00 81.00 180 SER A CA 1
ATOM 1497 C C . SER A 1 180 ? 1.956 4.813 4.057 1.00 81.00 180 SER A C 1
ATOM 1499 O O . SER A 1 180 ? 3.120 4.546 3.769 1.00 81.00 180 SER A O 1
ATOM 1501 N N . THR A 1 181 ? 1.558 6.057 4.345 1.00 79.75 181 THR A N 1
ATOM 1502 C CA . THR A 1 181 ? 2.497 7.185 4.422 1.00 79.75 181 THR A CA 1
ATOM 1503 C C . THR A 1 181 ? 3.561 6.923 5.481 1.00 79.75 181 THR A C 1
ATOM 1505 O O . THR A 1 181 ? 4.739 7.123 5.214 1.00 79.75 181 THR A O 1
ATOM 1508 N N . ILE A 1 182 ? 3.164 6.430 6.658 1.00 76.88 182 ILE A N 1
ATOM 1509 C CA . ILE A 1 182 ? 4.097 6.126 7.753 1.00 76.88 182 ILE A CA 1
ATOM 1510 C C . ILE A 1 182 ? 5.106 5.056 7.325 1.00 76.88 182 ILE A C 1
ATOM 1512 O O . ILE A 1 182 ? 6.291 5.216 7.596 1.00 76.88 182 ILE A O 1
ATOM 1516 N N . VAL A 1 183 ? 4.661 4.022 6.601 1.00 74.38 183 VAL A N 1
ATOM 1517 C CA . VAL A 1 183 ? 5.557 2.971 6.090 1.00 74.38 183 VAL A CA 1
ATOM 1518 C C . VAL A 1 183 ? 6.621 3.542 5.150 1.00 74.38 183 VAL A C 1
ATOM 1520 O O . VAL A 1 183 ? 7.791 3.190 5.266 1.00 74.38 183 VAL A O 1
ATOM 1523 N N . HIS A 1 184 ? 6.225 4.430 4.233 1.00 72.31 184 HIS A N 1
ATOM 1524 C CA . HIS A 1 184 ? 7.124 4.969 3.205 1.00 72.31 184 HIS A CA 1
ATOM 1525 C C . HIS A 1 184 ? 8.028 6.106 3.701 1.00 72.31 184 HIS A C 1
ATOM 1527 O O . HIS A 1 184 ? 8.984 6.460 3.017 1.00 72.31 184 HIS A O 1
ATOM 1533 N N . VAL A 1 185 ? 7.758 6.700 4.867 1.00 67.62 185 VAL A N 1
ATOM 1534 C CA . VAL A 1 185 ? 8.621 7.748 5.430 1.00 67.62 185 VAL A CA 1
ATOM 1535 C C . VAL A 1 185 ? 9.963 7.144 5.863 1.00 67.62 185 VAL A C 1
ATOM 1537 O O . VAL A 1 185 ? 10.027 6.265 6.714 1.00 67.62 185 VAL A O 1
ATOM 1540 N N . GLU A 1 186 ? 11.052 7.687 5.316 1.00 52.12 186 GLU A N 1
ATOM 1541 C CA . GLU A 1 186 ? 12.456 7.247 5.466 1.00 52.12 186 GLU A CA 1
ATOM 1542 C C . GLU A 1 186 ? 12.992 7.182 6.904 1.00 52.12 186 GLU A C 1
ATOM 1544 O O . GLU A 1 186 ? 14.088 6.684 7.140 1.00 52.12 186 GLU A O 1
ATOM 1549 N N . LYS A 1 187 ? 12.232 7.666 7.890 1.00 52.47 187 LYS A N 1
ATOM 1550 C CA . LYS A 1 187 ? 12.632 7.683 9.304 1.00 52.47 187 LYS A CA 1
ATOM 1551 C C . LYS A 1 187 ? 12.872 6.280 9.891 1.00 52.47 187 LYS A C 1
ATOM 1553 O O . LYS A 1 187 ? 13.410 6.165 10.987 1.00 52.47 187 LYS A O 1
ATOM 1558 N N . TYR A 1 188 ? 12.460 5.231 9.194 1.00 49.97 188 TYR A N 1
ATOM 1559 C CA . TYR A 1 188 ? 12.309 3.895 9.753 1.00 49.97 188 TYR A CA 1
ATOM 1560 C C . TYR A 1 188 ? 13.129 2.810 9.019 1.00 49.97 188 TYR A C 1
ATOM 1562 O O . TYR A 1 188 ? 12.775 1.631 9.057 1.00 49.97 188 TYR A O 1
ATOM 1570 N N . GLU A 1 189 ? 14.234 3.172 8.358 1.00 52.72 189 GLU A N 1
ATOM 1571 C CA . GLU A 1 189 ? 15.207 2.159 7.922 1.00 52.72 189 GLU A CA 1
ATOM 1572 C C . GLU A 1 189 ? 15.752 1.353 9.128 1.00 52.72 189 GLU A C 1
ATOM 1574 O O . GLU A 1 189 ? 16.057 1.960 10.159 1.00 52.72 189 GLU A O 1
ATOM 1579 N N . PRO A 1 190 ? 15.947 0.017 9.033 1.00 51.34 190 PRO A N 1
ATOM 1580 C CA . PRO A 1 190 ? 15.595 -0.910 7.960 1.00 51.34 190 PRO A CA 1
ATOM 1581 C C . PRO A 1 190 ? 14.457 -1.856 8.394 1.00 51.34 190 PRO A C 1
ATOM 1583 O O . PRO A 1 190 ? 14.619 -2.718 9.259 1.00 51.34 190 PRO A O 1
ATOM 1586 N N . TYR A 1 191 ? 13.298 -1.725 7.757 1.00 57.31 191 TYR A N 1
ATOM 1587 C CA . TYR A 1 191 ? 12.276 -2.774 7.737 1.00 57.31 191 TYR A CA 1
ATOM 1588 C C . TYR A 1 191 ? 12.876 -4.001 7.034 1.00 57.31 191 TYR A C 1
ATOM 1590 O O . TYR A 1 191 ? 13.524 -3.823 6.006 1.00 57.31 191 TYR A O 1
ATOM 1598 N N . ALA A 1 192 ? 12.789 -5.245 7.498 1.00 50.47 192 ALA A N 1
ATOM 1599 C CA . ALA A 1 192 ? 11.987 -5.882 8.522 1.00 50.47 192 ALA A CA 1
ATOM 1600 C C . ALA A 1 192 ? 12.859 -6.545 9.598 1.00 50.47 192 ALA A C 1
ATOM 1602 O O . ALA A 1 192 ? 13.966 -7.006 9.325 1.00 50.47 192 ALA A O 1
ATOM 1603 N N . ILE A 1 193 ? 12.321 -6.679 10.813 1.00 49.22 193 ILE A N 1
ATOM 1604 C CA . ILE A 1 193 ? 13.002 -7.322 11.957 1.00 49.22 193 ILE A CA 1
ATOM 1605 C C . ILE A 1 193 ? 13.338 -8.792 11.664 1.00 49.22 193 ILE A C 1
ATOM 1607 O O . ILE A 1 193 ? 14.285 -9.344 12.223 1.00 49.22 193 ILE A O 1
ATOM 1611 N N . ALA A 1 194 ? 12.567 -9.435 10.784 1.00 51.09 194 ALA A N 1
ATOM 1612 C CA . ALA A 1 194 ? 12.738 -10.831 10.440 1.00 51.09 194 ALA A CA 1
ATOM 1613 C C . ALA A 1 194 ? 12.633 -11.037 8.922 1.00 51.09 194 ALA A C 1
ATOM 1615 O O . ALA A 1 194 ? 11.710 -10.504 8.309 1.00 51.09 194 ALA A O 1
ATOM 1616 N N . PRO A 1 195 ? 13.474 -11.901 8.325 1.00 48.34 195 PRO A N 1
ATOM 1617 C CA . PRO A 1 195 ? 13.364 -12.313 6.919 1.00 48.34 195 PRO A CA 1
ATOM 1618 C C . PRO A 1 195 ? 12.025 -12.996 6.556 1.00 48.34 195 PRO A C 1
ATOM 1620 O O . PRO A 1 195 ? 11.811 -13.319 5.395 1.00 48.34 195 PRO A O 1
ATOM 1623 N N . ASN A 1 196 ? 11.126 -13.188 7.533 1.00 52.97 196 ASN A N 1
ATOM 1624 C CA . ASN A 1 196 ? 9.795 -13.781 7.392 1.00 52.97 196 ASN A CA 1
ATOM 1625 C C . ASN A 1 196 ? 8.651 -12.843 7.834 1.00 52.97 196 ASN A C 1
ATOM 1627 O O . ASN A 1 196 ? 7.543 -13.327 8.074 1.00 52.97 196 ASN A O 1
ATOM 1631 N N . SER A 1 197 ? 8.878 -11.537 8.031 1.00 62.16 197 SER A N 1
ATOM 1632 C CA . SER A 1 197 ? 7.755 -10.634 8.317 1.00 62.16 197 SER A CA 1
ATOM 1633 C C . SER A 1 197 ? 6.824 -10.600 7.107 1.00 62.16 197 SER A C 1
ATOM 1635 O O . SER A 1 197 ? 7.275 -10.319 5.997 1.00 62.16 197 SER A O 1
ATOM 1637 N N . GLY A 1 198 ? 5.539 -10.877 7.306 1.00 70.69 198 GLY A N 1
ATOM 1638 C CA . GLY A 1 198 ? 4.575 -10.797 6.215 1.00 70.69 198 GLY A CA 1
ATOM 1639 C C . GLY A 1 198 ? 4.384 -9.362 5.705 1.00 70.69 198 GLY A C 1
ATOM 1640 O O . GLY A 1 198 ? 4.688 -8.385 6.392 1.00 70.69 198 GLY A O 1
ATOM 1641 N N . TRP A 1 199 ? 3.765 -9.238 4.532 1.00 76.94 199 TRP A N 1
ATOM 1642 C CA . TRP A 1 199 ? 3.317 -7.960 3.976 1.00 76.94 199 TRP A CA 1
ATOM 1643 C C . TRP A 1 199 ? 2.196 -7.314 4.813 1.00 76.94 199 TRP A C 1
ATOM 1645 O O . TRP A 1 199 ? 1.136 -7.933 4.955 1.00 76.94 199 TRP A O 1
ATOM 1655 N N . PRO A 1 200 ? 2.361 -6.072 5.317 1.00 80.38 200 PRO A N 1
ATOM 1656 C CA . PRO A 1 200 ? 1.351 -5.413 6.139 1.00 80.38 200 PRO A CA 1
ATOM 1657 C C . PRO A 1 200 ? -0.023 -5.398 5.474 1.00 80.38 200 PRO A C 1
ATOM 1659 O O . PRO A 1 200 ? -0.200 -4.909 4.355 1.00 80.38 200 PRO A O 1
ATOM 1662 N N . ILE A 1 201 ? -1.030 -5.891 6.191 1.00 80.44 201 ILE A N 1
ATOM 1663 C CA . ILE A 1 201 ? -2.373 -6.075 5.641 1.00 80.44 201 ILE A CA 1
ATOM 1664 C C . ILE A 1 201 ? -3.048 -4.761 5.222 1.00 80.44 201 ILE A C 1
ATOM 1666 O O . ILE A 1 201 ? -3.870 -4.752 4.307 1.00 80.44 201 ILE A O 1
ATOM 1670 N N . CYS A 1 202 ? -2.668 -3.636 5.837 1.00 79.12 202 CYS A N 1
ATOM 1671 C CA . CYS A 1 202 ? -3.114 -2.312 5.408 1.00 79.12 202 CYS A CA 1
ATOM 1672 C C . CYS A 1 202 ? -2.628 -1.984 3.988 1.00 79.12 202 CYS A C 1
ATOM 1674 O O . CYS A 1 202 ? -3.394 -1.461 3.191 1.00 79.12 202 CYS A O 1
ATOM 1676 N N . LEU A 1 203 ? -1.406 -2.370 3.610 1.00 78.62 203 LEU A N 1
ATOM 1677 C CA . LEU A 1 203 ? -0.890 -2.157 2.256 1.00 78.62 203 LEU A CA 1
ATOM 1678 C C . LEU A 1 203 ? -1.531 -3.109 1.241 1.00 78.62 203 LEU A C 1
ATOM 1680 O O . LEU A 1 203 ? -1.761 -2.721 0.098 1.00 78.62 203 LEU A O 1
ATOM 1684 N N . ALA A 1 204 ? -1.853 -4.343 1.641 1.00 79.06 204 ALA A N 1
ATOM 1685 C CA . ALA A 1 204 ? -2.604 -5.274 0.791 1.00 79.06 204 ALA A CA 1
ATOM 1686 C C . ALA A 1 204 ? -4.020 -4.771 0.477 1.00 79.06 204 ALA A C 1
ATOM 1688 O O . ALA A 1 204 ? -4.630 -5.191 -0.507 1.00 79.06 204 ALA A O 1
ATOM 1689 N N . GLU A 1 205 ? -4.562 -3.877 1.303 1.00 80.25 205 GLU A N 1
ATOM 1690 C CA . GLU A 1 205 ? -5.954 -3.475 1.190 1.00 80.25 205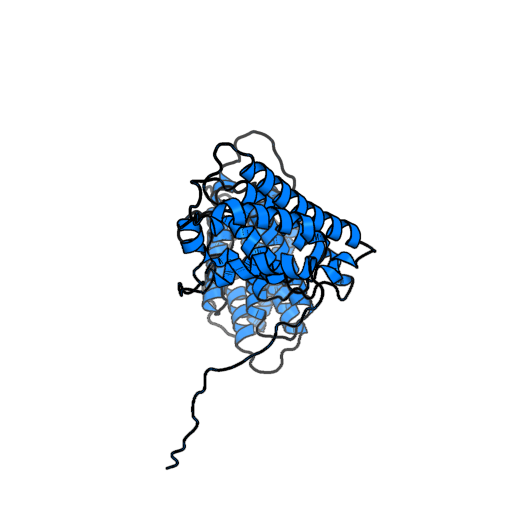 GLU A CA 1
ATOM 1691 C C . GLU A 1 205 ? -6.244 -2.700 -0.104 1.00 80.25 205 GLU A C 1
ATOM 1693 O O . GLU A 1 205 ? -7.334 -2.841 -0.668 1.00 80.25 205 GLU A O 1
ATOM 1698 N N . TYR A 1 206 ? -5.248 -2.014 -0.675 1.00 74.81 206 TYR A N 1
ATOM 1699 C CA . TYR A 1 206 ? -5.357 -1.401 -2.004 1.00 74.81 206 TYR A CA 1
ATOM 1700 C C . TYR A 1 206 ? -5.753 -2.396 -3.106 1.00 74.81 206 TYR A C 1
ATOM 1702 O O . TYR A 1 206 ? -6.462 -2.026 -4.038 1.00 74.81 206 TYR A O 1
ATOM 1710 N N . ASN A 1 207 ? -5.393 -3.678 -2.987 1.00 70.81 207 ASN A N 1
ATOM 1711 C CA . ASN A 1 207 ? -5.753 -4.708 -3.974 1.00 70.81 207 ASN A CA 1
ATOM 1712 C C . ASN A 1 207 ? -7.258 -4.948 -4.049 1.00 70.81 207 ASN A C 1
ATOM 1714 O O . ASN A 1 207 ? -7.799 -5.321 -5.096 1.00 70.81 207 ASN A O 1
ATOM 1718 N N . THR A 1 208 ? -7.922 -4.748 -2.916 1.00 70.19 208 THR A N 1
ATOM 1719 C CA . THR A 1 208 ? -9.347 -5.001 -2.741 1.00 70.19 208 THR A CA 1
ATOM 1720 C C . THR A 1 208 ? -10.209 -3.798 -3.110 1.00 70.19 208 THR A C 1
ATOM 1722 O O . THR A 1 208 ? -11.419 -3.950 -3.293 1.00 70.19 208 THR A O 1
ATOM 1725 N N . PHE A 1 209 ? -9.586 -2.624 -3.227 1.00 66.75 209 PHE A N 1
ATOM 1726 C CA . PHE A 1 209 ? -10.217 -1.380 -3.621 1.00 66.75 209 PHE A CA 1
ATOM 1727 C C . PHE A 1 209 ? -9.786 -1.036 -5.039 1.00 66.75 209 PHE A C 1
ATOM 1729 O O . PHE A 1 209 ? -8.744 -0.412 -5.229 1.00 66.75 209 PHE A O 1
ATOM 1736 N N . PRO A 1 210 ? -10.563 -1.425 -6.066 1.00 54.56 210 PRO A N 1
ATOM 1737 C CA . PRO A 1 210 ? -10.365 -0.838 -7.375 1.00 54.56 210 PRO A CA 1
ATOM 1738 C C . PRO A 1 210 ? -10.629 0.660 -7.224 1.00 54.56 210 PRO A C 1
ATOM 1740 O O . PRO A 1 210 ? -11.766 1.087 -7.017 1.00 54.56 210 PRO A O 1
ATOM 1743 N N . LEU A 1 211 ? -9.554 1.445 -7.247 1.00 58.00 211 LEU A N 1
ATOM 1744 C CA . LEU A 1 211 ? -9.605 2.894 -7.248 1.00 58.00 211 LEU A CA 1
ATOM 1745 C C . LEU A 1 211 ? -10.211 3.336 -8.585 1.00 58.00 211 LEU A C 1
ATOM 1747 O O . LEU A 1 211 ? -9.507 3.788 -9.478 1.00 58.00 211 LEU A O 1
ATOM 1751 N N . TYR A 1 212 ? -11.535 3.249 -8.719 1.00 51.81 212 TYR A N 1
ATOM 1752 C CA . TYR A 1 212 ? -12.300 4.020 -9.703 1.00 51.81 212 TYR A CA 1
ATOM 1753 C C . TYR A 1 212 ? -12.358 5.497 -9.255 1.00 51.81 212 TYR A C 1
ATOM 1755 O O . TYR A 1 212 ? -13.416 6.125 -9.212 1.00 51.81 212 TYR A O 1
ATOM 1763 N N . LEU A 1 213 ? -11.207 6.023 -8.822 1.00 53.09 213 LEU A N 1
ATOM 1764 C CA . LEU A 1 213 ? -10.991 7.411 -8.451 1.00 53.09 213 LEU A CA 1
ATOM 1765 C C . LEU A 1 213 ? -10.989 8.221 -9.748 1.00 53.09 213 LEU A C 1
ATOM 1767 O O . LEU A 1 213 ? -10.220 7.924 -10.658 1.00 53.09 213 LEU A O 1
ATOM 1771 N N . GLY A 1 214 ? -11.876 9.211 -9.841 1.00 47.09 214 GLY A N 1
ATOM 1772 C CA . GLY A 1 214 ? -12.027 10.044 -11.040 1.00 47.09 214 GLY A CA 1
ATOM 1773 C C . GLY A 1 214 ? -13.469 10.333 -11.459 1.00 47.09 214 GLY A C 1
ATOM 1774 O O . GLY A 1 214 ? -13.681 11.065 -12.420 1.00 47.09 214 GLY A O 1
ATOM 1775 N N . HIS A 1 215 ? -14.480 9.793 -10.767 1.00 49.44 215 HIS A N 1
ATOM 1776 C CA . HIS A 1 215 ? -15.883 10.053 -11.123 1.00 49.44 215 HIS A CA 1
ATOM 1777 C C . HIS A 1 215 ? -16.636 11.040 -10.221 1.00 49.44 215 HIS A C 1
ATOM 1779 O O . HIS A 1 215 ? -17.729 11.451 -10.607 1.00 49.44 215 HIS A O 1
ATOM 1785 N N . LYS A 1 216 ? -16.074 11.492 -9.087 1.00 52.38 216 LYS A N 1
ATOM 1786 C CA . LYS A 1 216 ? -16.642 12.570 -8.247 1.00 52.38 216 LYS A CA 1
ATOM 1787 C C . LYS A 1 216 ? -15.557 13.282 -7.425 1.00 52.38 216 LYS A C 1
ATOM 1789 O O . LYS A 1 216 ? -14.695 12.614 -6.863 1.00 52.38 216 LYS A O 1
ATOM 1794 N N . GLY A 1 217 ? -15.660 14.610 -7.307 1.00 54.28 217 GLY A N 1
ATOM 1795 C CA . GLY A 1 217 ? -14.680 15.488 -6.641 1.00 54.28 217 GLY A CA 1
ATOM 1796 C C . GLY A 1 217 ? -14.451 15.255 -5.139 1.00 54.28 217 GLY A C 1
ATOM 1797 O O . GLY A 1 217 ? -13.496 15.786 -4.585 1.00 54.28 217 GLY A O 1
ATOM 1798 N N . ASP A 1 218 ? -15.250 14.416 -4.470 1.00 59.53 218 ASP A N 1
ATOM 1799 C CA . ASP A 1 218 ? -15.065 14.110 -3.039 1.00 59.53 218 ASP A CA 1
ATOM 1800 C C . ASP A 1 218 ? -13.848 13.209 -2.757 1.00 59.53 218 ASP A C 1
ATOM 1802 O O . ASP A 1 218 ? -13.479 13.000 -1.603 1.00 59.53 218 ASP A O 1
ATOM 1806 N N . SER A 1 219 ? -13.211 12.647 -3.790 1.00 72.75 219 SER A N 1
ATOM 1807 C CA . SER A 1 219 ? -12.085 11.713 -3.628 1.00 72.75 219 SER A CA 1
ATOM 1808 C C . SER A 1 219 ? -10.718 12.285 -4.016 1.00 72.75 219 SER A C 1
ATOM 1810 O O . SER A 1 219 ? -9.722 11.566 -3.930 1.00 72.75 219 SER A O 1
ATOM 1812 N N . ASP A 1 220 ? -10.634 13.562 -4.394 1.00 79.62 220 ASP A N 1
ATOM 1813 C CA . ASP A 1 220 ? -9.382 14.177 -4.858 1.00 79.62 220 ASP A CA 1
ATOM 1814 C C . ASP A 1 220 ? -8.307 14.205 -3.766 1.00 79.62 220 ASP A C 1
ATOM 1816 O O . ASP A 1 220 ? -7.135 13.968 -4.044 1.00 79.62 220 ASP A O 1
ATOM 1820 N N . LEU A 1 221 ? -8.693 14.427 -2.504 1.00 81.62 221 LEU A N 1
ATOM 1821 C CA . LEU A 1 221 ? -7.757 14.398 -1.375 1.00 81.62 221 LEU A CA 1
ATOM 1822 C C . LEU A 1 221 ? -7.164 12.997 -1.164 1.00 81.62 221 LEU A C 1
ATOM 1824 O O . LEU A 1 221 ? -5.962 12.859 -0.939 1.00 81.62 221 LEU A O 1
ATOM 1828 N N . LEU A 1 222 ? -7.999 11.958 -1.269 1.00 80.06 222 LEU A N 1
ATOM 1829 C CA . LEU A 1 222 ? -7.552 10.569 -1.167 1.00 80.06 222 LEU A CA 1
ATOM 1830 C C . LEU A 1 222 ? -6.637 10.210 -2.338 1.00 80.06 222 LEU A C 1
ATOM 1832 O O . LEU A 1 222 ? -5.580 9.629 -2.116 1.00 80.06 222 LEU A O 1
ATOM 1836 N N . LEU A 1 223 ? -6.999 10.606 -3.563 1.00 83.56 223 LEU A N 1
ATOM 1837 C CA . LEU A 1 223 ? -6.164 10.401 -4.745 1.00 83.56 223 LEU A CA 1
ATOM 1838 C C . LEU A 1 223 ? -4.821 11.132 -4.619 1.00 83.56 223 LEU A C 1
ATOM 1840 O O . LEU A 1 223 ? -3.782 10.560 -4.941 1.00 83.56 223 LEU A O 1
ATOM 1844 N N . PHE A 1 224 ? -4.826 12.364 -4.107 1.00 87.19 224 PHE A N 1
ATOM 1845 C CA . PHE A 1 224 ? -3.618 13.151 -3.873 1.00 87.19 224 PHE A CA 1
ATOM 1846 C C . PHE A 1 224 ? -2.687 12.497 -2.845 1.00 87.19 224 PHE A C 1
ATOM 1848 O O . PHE A 1 224 ? -1.478 12.392 -3.070 1.00 87.19 224 PHE A O 1
ATOM 1855 N N . GLN A 1 225 ? -3.231 12.019 -1.727 1.00 84.19 225 GLN A N 1
ATOM 1856 C CA . GLN A 1 225 ? -2.428 11.329 -0.723 1.00 84.19 225 GLN A CA 1
ATOM 1857 C C . GLN A 1 225 ? -1.934 9.970 -1.245 1.00 84.19 225 GLN A C 1
ATOM 1859 O O . GLN A 1 225 ? -0.786 9.591 -1.016 1.00 84.19 225 GLN A O 1
ATOM 1864 N N . TRP A 1 226 ? -2.770 9.268 -2.007 1.00 84.19 226 TRP A N 1
ATOM 1865 C CA . TRP A 1 226 ? -2.420 8.010 -2.649 1.00 84.19 226 TRP A CA 1
ATOM 1866 C C . TRP A 1 226 ? -1.246 8.170 -3.629 1.00 84.19 226 TRP A C 1
ATOM 1868 O O . TRP A 1 226 ? -0.238 7.473 -3.494 1.00 84.19 226 TRP A O 1
ATOM 1878 N N . VAL A 1 227 ? -1.315 9.136 -4.556 1.00 88.00 227 VAL A N 1
ATOM 1879 C CA . VAL A 1 227 ? -0.220 9.398 -5.507 1.00 88.00 227 VAL A CA 1
ATOM 1880 C C . VAL A 1 227 ? 1.034 9.903 -4.789 1.00 88.00 227 VAL A C 1
ATOM 1882 O O . VAL A 1 227 ? 2.148 9.585 -5.197 1.00 88.00 227 VAL A O 1
ATOM 1885 N N . SER A 1 228 ? 0.879 10.625 -3.674 1.00 87.81 228 SER A N 1
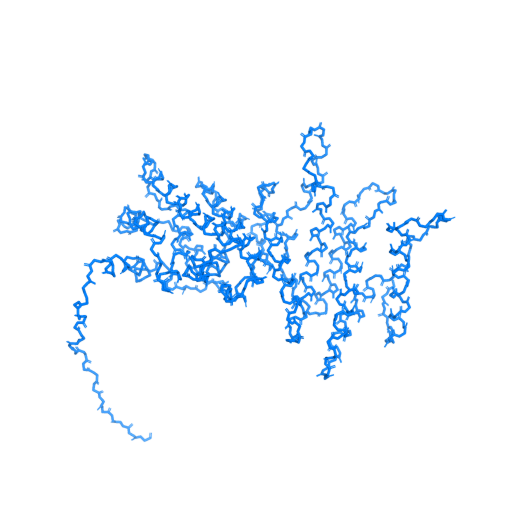ATOM 1886 C CA . SER A 1 228 ? 2.010 11.059 -2.846 1.00 87.81 228 SER A CA 1
ATOM 1887 C C . SER A 1 228 ? 2.735 9.874 -2.204 1.00 87.81 228 SER A C 1
ATOM 1889 O O . SER A 1 228 ? 3.954 9.785 -2.322 1.00 87.81 228 SER A O 1
ATOM 1891 N N . ASN A 1 229 ? 2.005 8.924 -1.613 1.00 84.88 229 ASN A N 1
ATOM 1892 C CA . ASN A 1 229 ? 2.589 7.687 -1.080 1.00 84.88 229 ASN A CA 1
ATOM 1893 C C . ASN A 1 229 ? 3.297 6.884 -2.168 1.00 84.88 229 ASN A C 1
ATOM 1895 O O . ASN A 1 229 ? 4.370 6.329 -1.945 1.00 84.88 229 ASN A O 1
ATOM 1899 N N . PHE A 1 230 ? 2.695 6.833 -3.353 1.00 86.00 230 PHE A N 1
ATOM 1900 C CA . PHE A 1 230 ? 3.257 6.114 -4.481 1.00 86.00 230 PHE A CA 1
ATOM 1901 C C . PHE A 1 230 ? 4.529 6.777 -5.035 1.00 86.00 230 PHE A C 1
ATOM 1903 O O . PHE A 1 230 ? 5.470 6.090 -5.428 1.00 86.00 230 PHE A O 1
ATOM 1910 N N . CYS A 1 231 ? 4.603 8.108 -4.984 1.00 87.31 231 CYS A N 1
ATOM 1911 C CA . CYS A 1 231 ? 5.818 8.859 -5.280 1.00 87.31 231 CYS A CA 1
ATOM 1912 C C . CYS A 1 231 ? 6.943 8.512 -4.300 1.00 87.31 231 CYS A C 1
ATOM 1914 O O . CYS A 1 231 ? 8.036 8.150 -4.734 1.00 87.31 231 CYS A O 1
ATOM 1916 N N . THR A 1 232 ? 6.667 8.536 -2.993 1.00 84.62 232 THR A N 1
ATOM 1917 C CA . THR A 1 232 ? 7.652 8.150 -1.971 1.00 84.62 232 THR A CA 1
ATOM 1918 C C . THR A 1 232 ? 8.083 6.690 -2.120 1.00 84.62 232 THR A C 1
ATOM 1920 O O . THR A 1 232 ? 9.269 6.388 -2.014 1.00 84.62 232 THR A O 1
ATOM 1923 N N . PHE A 1 233 ? 7.157 5.789 -2.460 1.00 86.38 233 PHE A N 1
ATOM 1924 C CA . PHE A 1 233 ? 7.483 4.396 -2.759 1.00 86.38 233 PHE A CA 1
ATOM 1925 C C . PHE A 1 233 ? 8.524 4.275 -3.884 1.00 86.38 233 PHE A C 1
ATOM 1927 O O . PHE A 1 233 ? 9.530 3.591 -3.708 1.00 86.38 233 PHE A O 1
ATOM 1934 N N . PHE A 1 234 ? 8.323 4.958 -5.016 1.00 86.31 234 PHE A N 1
ATOM 1935 C CA . PHE A 1 234 ? 9.261 4.907 -6.144 1.00 86.31 234 PHE A CA 1
ATOM 1936 C C . PHE A 1 234 ? 10.604 5.588 -5.849 1.00 86.31 234 PHE A C 1
ATOM 1938 O O . PHE A 1 234 ? 11.641 5.138 -6.337 1.00 86.31 234 PHE A O 1
ATOM 1945 N N . GLN A 1 235 ? 10.611 6.620 -5.002 1.00 84.44 235 GLN A N 1
ATOM 1946 C CA . GLN A 1 235 ? 11.852 7.195 -4.475 1.00 84.44 235 GLN A CA 1
ATOM 1947 C C . GLN A 1 235 ? 12.626 6.180 -3.623 1.00 84.44 235 GLN A C 1
ATOM 1949 O O . GLN A 1 235 ? 13.846 6.102 -3.742 1.00 84.44 235 GLN A O 1
ATOM 1954 N N . GLY A 1 236 ? 11.931 5.380 -2.807 1.00 80.69 236 GLY A N 1
ATOM 1955 C CA . GLY A 1 236 ? 12.527 4.272 -2.057 1.00 80.69 236 GLY A CA 1
ATOM 1956 C C . GLY A 1 236 ? 13.066 3.169 -2.970 1.00 80.69 236 GLY A C 1
ATOM 1957 O O . GLY A 1 236 ? 14.193 2.716 -2.790 1.00 80.69 236 GLY A O 1
ATOM 1958 N N . VAL A 1 237 ? 12.320 2.806 -4.020 1.00 84.25 237 VAL A N 1
ATOM 1959 C CA . VAL A 1 237 ? 12.740 1.809 -5.024 1.00 84.25 237 VAL A CA 1
ATOM 1960 C C . VAL A 1 237 ? 14.064 2.186 -5.688 1.00 84.25 237 VAL A C 1
ATOM 1962 O O . VAL A 1 237 ? 14.945 1.339 -5.800 1.00 84.25 237 VAL A O 1
ATOM 1965 N N . ALA A 1 238 ? 14.240 3.454 -6.063 1.00 82.12 238 ALA A N 1
ATOM 1966 C CA . ALA A 1 238 ? 15.473 3.942 -6.685 1.00 82.12 238 ALA A CA 1
ATOM 1967 C C . ALA A 1 238 ? 16.714 3.845 -5.770 1.00 82.12 238 ALA A C 1
ATOM 1969 O O . ALA A 1 238 ? 17.850 3.838 -6.247 1.00 82.12 238 ALA A O 1
ATOM 1970 N N . ARG A 1 239 ? 16.516 3.768 -4.448 1.00 77.69 239 ARG A N 1
ATOM 1971 C CA . ARG A 1 239 ? 17.600 3.659 -3.457 1.00 77.69 239 ARG A CA 1
ATOM 1972 C C . ARG A 1 239 ? 18.021 2.225 -3.174 1.00 77.69 239 ARG A C 1
ATOM 1974 O O . ARG A 1 239 ? 19.105 2.015 -2.633 1.00 77.69 239 ARG A O 1
ATOM 1981 N N . VAL A 1 240 ? 17.197 1.241 -3.532 1.00 75.50 240 VAL A N 1
ATOM 1982 C CA . VAL A 1 240 ? 17.534 -0.173 -3.355 1.00 75.50 240 VAL A CA 1
ATOM 1983 C C . VAL A 1 240 ? 18.539 -0.572 -4.432 1.00 75.50 240 VAL A C 1
ATOM 1985 O O . VAL A 1 240 ? 18.185 -0.823 -5.581 1.00 75.50 240 VAL A O 1
ATOM 1988 N N . GLN A 1 241 ? 19.811 -0.604 -4.043 1.00 66.31 241 GLN A N 1
ATOM 1989 C CA . GLN A 1 241 ? 20.930 -0.963 -4.911 1.00 66.31 241 GLN A CA 1
ATOM 1990 C C . GLN A 1 241 ? 21.404 -2.401 -4.634 1.00 66.31 241 GLN A C 1
ATOM 1992 O O . GLN A 1 241 ? 21.360 -2.843 -3.478 1.00 66.31 241 GLN A O 1
ATOM 1997 N N . PRO A 1 242 ? 21.900 -3.138 -5.647 1.00 61.72 242 PRO A N 1
ATOM 1998 C CA . PRO A 1 242 ? 22.600 -4.400 -5.422 1.00 61.72 242 PRO A CA 1
ATOM 1999 C C . PRO A 1 242 ? 23.743 -4.241 -4.397 1.00 61.72 242 PRO A C 1
ATOM 2001 O O . PRO A 1 242 ? 24.432 -3.219 -4.420 1.00 61.72 242 PRO A O 1
ATOM 2004 N N . PRO A 1 243 ? 23.997 -5.227 -3.513 1.00 57.25 243 PRO A N 1
ATOM 2005 C CA . PRO A 1 243 ? 23.332 -6.528 -3.378 1.00 57.25 243 PRO A CA 1
ATOM 2006 C C . PRO A 1 243 ? 22.166 -6.528 -2.364 1.00 57.25 243 PRO A C 1
ATOM 2008 O O . PRO A 1 243 ? 21.793 -7.585 -1.860 1.00 57.25 243 PRO A O 1
ATOM 2011 N N . ASN A 1 244 ? 21.597 -5.369 -2.010 1.00 55.16 244 ASN A N 1
ATOM 2012 C CA . ASN A 1 244 ? 20.639 -5.228 -0.904 1.00 55.16 244 ASN A CA 1
ATOM 2013 C C . ASN A 1 244 ? 19.208 -5.671 -1.274 1.00 55.16 244 ASN A C 1
ATOM 2015 O O . ASN A 1 244 ? 18.243 -4.956 -1.023 1.00 55.16 244 ASN A O 1
ATOM 2019 N N . PHE A 1 245 ? 19.057 -6.870 -1.839 1.00 58.09 245 PHE A N 1
ATOM 2020 C CA . PHE A 1 245 ? 17.770 -7.478 -2.211 1.00 58.09 245 PHE A CA 1
ATOM 2021 C C . PHE A 1 245 ? 17.203 -8.400 -1.125 1.00 58.09 245 PHE A C 1
ATOM 2023 O O . PHE A 1 245 ? 16.472 -9.346 -1.413 1.00 58.09 245 PHE A O 1
ATOM 2030 N N . TYR A 1 246 ? 17.556 -8.172 0.140 1.00 56.12 246 TYR A N 1
ATOM 2031 C CA . TYR A 1 246 ? 17.028 -8.990 1.226 1.00 56.12 246 TYR A CA 1
ATOM 2032 C C . TYR A 1 246 ? 15.511 -8.796 1.322 1.00 56.12 246 TYR A C 1
ATOM 2034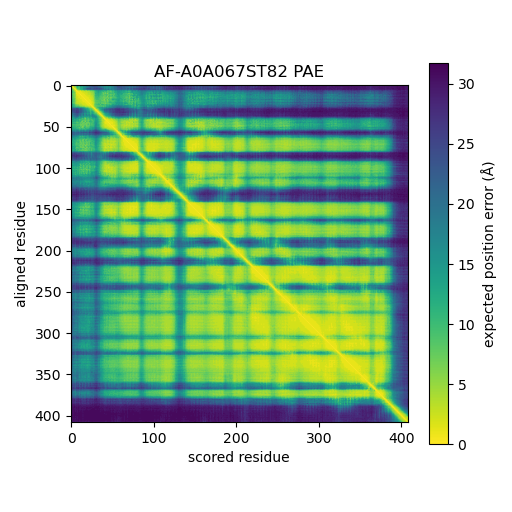 O O . TYR A 1 246 ? 15.047 -7.664 1.455 1.00 56.12 246 TYR A O 1
ATOM 2042 N N . GLY A 1 247 ? 14.748 -9.895 1.354 1.00 51.97 247 GLY A N 1
ATOM 2043 C CA . GLY A 1 247 ? 13.283 -9.900 1.518 1.00 51.97 247 GLY A CA 1
ATOM 2044 C C . GLY A 1 247 ? 12.761 -9.263 2.816 1.00 51.97 247 GLY A C 1
ATOM 2045 O O . GLY A 1 247 ? 11.560 -9.275 3.061 1.00 51.97 247 GLY A O 1
ATOM 2046 N N . GLY A 1 248 ? 13.650 -8.700 3.642 1.00 53.25 248 GLY A N 1
ATOM 2047 C CA . GLY A 1 248 ? 13.286 -7.825 4.747 1.00 53.25 248 GLY A CA 1
ATOM 2048 C C . GLY A 1 248 ? 12.849 -6.432 4.287 1.00 53.25 248 GLY A C 1
ATOM 2049 O O . GLY A 1 248 ? 11.958 -5.862 4.900 1.00 53.25 248 GLY A O 1
ATOM 2050 N N . ILE A 1 249 ? 13.405 -5.882 3.203 1.00 65.75 249 ILE A N 1
ATOM 2051 C CA . ILE A 1 249 ? 13.055 -4.521 2.770 1.00 65.75 249 ILE A CA 1
ATOM 2052 C C . ILE A 1 249 ? 11.647 -4.531 2.172 1.00 65.75 249 ILE A C 1
ATOM 2054 O O . ILE A 1 249 ? 11.334 -5.377 1.338 1.00 65.75 249 ILE A O 1
ATOM 2058 N N . LEU A 1 250 ? 10.812 -3.551 2.539 1.00 70.38 250 LEU A N 1
ATOM 2059 C CA . LEU A 1 250 ? 9.458 -3.364 1.989 1.00 70.38 250 LEU A CA 1
ATOM 2060 C C . LEU A 1 250 ? 9.429 -3.483 0.464 1.00 70.38 250 LEU A C 1
ATOM 2062 O O . LEU A 1 250 ? 8.581 -4.156 -0.112 1.00 70.38 250 LEU A O 1
ATOM 2066 N N . HIS A 1 251 ? 10.385 -2.830 -0.185 1.00 71.12 251 HIS A N 1
ATOM 2067 C CA . HIS A 1 251 ? 10.499 -2.805 -1.632 1.00 71.12 251 HIS A CA 1
ATOM 2068 C C . HIS A 1 251 ? 10.941 -4.157 -2.216 1.00 71.12 251 HIS A C 1
ATOM 2070 O O . HIS A 1 251 ? 10.693 -4.399 -3.380 1.00 71.12 251 HIS A O 1
ATOM 2076 N N . ALA A 1 252 ? 11.542 -5.061 -1.442 1.00 68.38 252 ALA A N 1
ATOM 2077 C CA . ALA A 1 252 ? 11.992 -6.373 -1.912 1.00 68.38 252 ALA A CA 1
ATOM 2078 C C . ALA A 1 252 ? 10.964 -7.508 -1.681 1.00 68.38 252 ALA A C 1
ATOM 2080 O O . ALA A 1 252 ? 11.240 -8.669 -1.983 1.00 68.38 252 ALA A O 1
ATOM 2081 N N . HIS A 1 253 ? 9.797 -7.209 -1.098 1.00 75.75 253 HIS A N 1
ATOM 2082 C CA . HIS A 1 253 ? 8.847 -8.230 -0.651 1.00 75.75 253 HIS A CA 1
ATOM 2083 C C . HIS A 1 253 ? 8.018 -8.815 -1.824 1.00 75.75 253 HIS A C 1
ATOM 2085 O O . HIS A 1 253 ? 7.458 -8.040 -2.595 1.00 75.75 253 HIS A O 1
ATOM 2091 N N . PRO A 1 254 ? 7.804 -10.145 -1.945 1.00 72.81 254 PRO A N 1
ATOM 2092 C CA . PRO A 1 254 ? 7.097 -10.751 -3.091 1.00 72.81 254 PRO A CA 1
ATOM 2093 C C . PRO A 1 254 ? 5.674 -10.215 -3.341 1.00 72.81 254 PRO A C 1
ATOM 2095 O O . PRO A 1 254 ? 5.271 -9.977 -4.477 1.00 72.81 254 PRO A O 1
ATOM 2098 N N . VAL A 1 255 ? 4.916 -9.958 -2.267 1.00 76.94 255 VAL A N 1
ATOM 2099 C CA . VAL A 1 255 ? 3.541 -9.399 -2.322 1.00 76.94 255 VAL A CA 1
ATOM 2100 C C . VAL A 1 255 ? 3.504 -7.959 -2.866 1.00 76.94 255 VAL A C 1
ATOM 2102 O O . VAL A 1 255 ? 2.437 -7.441 -3.200 1.00 76.94 255 VAL A O 1
ATOM 2105 N N . LEU A 1 256 ? 4.663 -7.314 -3.038 1.00 80.81 256 LEU A N 1
ATOM 2106 C CA . LEU A 1 256 ? 4.762 -6.002 -3.665 1.00 80.81 256 LEU A CA 1
ATOM 2107 C C . LEU A 1 256 ? 4.113 -5.970 -5.055 1.00 80.81 256 LEU A C 1
ATOM 2109 O O . LEU A 1 256 ? 3.563 -4.939 -5.444 1.00 80.81 256 LEU A O 1
ATOM 2113 N N . VAL A 1 257 ? 4.146 -7.078 -5.801 1.00 82.44 257 VAL A N 1
ATOM 2114 C CA . VAL A 1 257 ? 3.560 -7.121 -7.147 1.00 82.44 257 VAL A CA 1
ATOM 2115 C C . VAL A 1 257 ? 2.075 -6.776 -7.123 1.00 82.44 257 VAL A C 1
ATOM 2117 O O . VAL A 1 257 ? 1.615 -6.020 -7.980 1.00 82.44 257 VAL A O 1
ATOM 2120 N N . ASP A 1 258 ? 1.338 -7.260 -6.123 1.00 79.88 258 ASP A N 1
ATOM 2121 C CA . ASP A 1 258 ? -0.083 -6.954 -6.003 1.00 79.88 258 ASP A CA 1
ATOM 2122 C C . ASP A 1 258 ? -0.292 -5.472 -5.682 1.00 79.88 258 ASP A C 1
ATOM 2124 O O . ASP A 1 258 ? -1.098 -4.809 -6.334 1.00 79.88 258 ASP A O 1
ATOM 2128 N N . TYR A 1 259 ? 0.500 -4.924 -4.755 1.00 82.00 259 TYR A N 1
ATOM 2129 C CA . TYR A 1 259 ? 0.465 -3.501 -4.406 1.00 82.00 259 TYR A CA 1
ATOM 2130 C C . TYR A 1 259 ? 0.752 -2.597 -5.618 1.00 82.00 259 TYR A C 1
ATOM 2132 O O . TYR A 1 259 ? 0.023 -1.633 -5.862 1.00 82.00 259 TYR A O 1
ATOM 2140 N N . ILE A 1 260 ? 1.762 -2.936 -6.428 1.00 85.81 260 ILE A N 1
ATOM 2141 C CA . ILE A 1 260 ? 2.060 -2.239 -7.688 1.00 85.81 260 ILE A CA 1
ATOM 2142 C C . ILE A 1 260 ? 0.898 -2.387 -8.675 1.00 85.81 260 ILE A C 1
ATOM 2144 O O . ILE A 1 260 ? 0.501 -1.415 -9.318 1.00 85.81 260 ILE A O 1
ATOM 2148 N N . ALA A 1 261 ? 0.327 -3.586 -8.800 1.00 80.62 261 ALA A N 1
ATOM 2149 C CA . ALA A 1 261 ? -0.790 -3.829 -9.702 1.00 80.62 261 ALA A CA 1
ATOM 2150 C C . ALA A 1 261 ? -2.032 -3.025 -9.295 1.00 80.62 261 ALA A C 1
ATOM 2152 O O . ALA A 1 261 ? -2.720 -2.497 -10.167 1.00 80.62 261 ALA A O 1
ATOM 2153 N N . ALA A 1 262 ? -2.311 -2.888 -7.996 1.00 78.81 262 ALA A N 1
ATOM 2154 C CA . ALA A 1 262 ? -3.364 -2.015 -7.491 1.00 78.81 262 ALA A CA 1
ATOM 2155 C C . ALA A 1 262 ? -3.087 -0.550 -7.830 1.00 78.81 262 ALA A C 1
ATOM 2157 O O . ALA A 1 262 ? -3.991 0.157 -8.276 1.00 78.81 262 ALA A O 1
ATOM 2158 N N . ALA A 1 263 ? -1.834 -0.117 -7.702 1.00 79.69 263 ALA A N 1
ATOM 2159 C CA . ALA A 1 263 ? -1.437 1.235 -8.058 1.00 79.69 263 ALA A CA 1
ATOM 2160 C C . ALA A 1 263 ? -1.575 1.551 -9.547 1.00 79.69 263 ALA A C 1
ATOM 2162 O O . ALA A 1 263 ? -1.949 2.656 -9.941 1.00 79.69 263 ALA A O 1
ATOM 2163 N N . ALA A 1 264 ? -1.327 0.553 -10.383 1.00 81.50 264 ALA A N 1
ATOM 2164 C CA . ALA A 1 264 ? -1.464 0.651 -11.823 1.00 81.50 264 ALA A CA 1
ATOM 2165 C C . ALA A 1 264 ? -2.929 0.683 -12.311 1.00 81.50 264 ALA A C 1
ATOM 2167 O O . ALA A 1 264 ? -3.164 0.922 -13.492 1.00 81.50 264 ALA A O 1
ATOM 2168 N N . ARG A 1 265 ? -3.922 0.447 -11.435 1.00 78.56 265 ARG A N 1
ATOM 2169 C CA . ARG A 1 265 ? -5.358 0.479 -11.787 1.00 78.56 265 ARG A CA 1
ATOM 2170 C C . ARG A 1 265 ? -5.962 1.883 -11.827 1.00 78.56 265 ARG A C 1
ATOM 2172 O O . ARG A 1 265 ? -7.127 2.004 -12.200 1.00 78.56 265 ARG A O 1
ATOM 2179 N N . VAL A 1 266 ? -5.222 2.922 -11.441 1.00 81.25 266 VAL A N 1
ATOM 2180 C CA . VAL A 1 266 ? -5.712 4.301 -11.551 1.00 81.25 266 VAL A CA 1
ATOM 2181 C C . VAL A 1 266 ? -5.857 4.678 -13.024 1.00 81.25 266 VAL A C 1
ATOM 2183 O O . VAL A 1 266 ? -4.909 4.555 -13.801 1.00 81.25 266 VAL A O 1
ATOM 2186 N N . ASP A 1 267 ? -7.040 5.158 -13.409 1.00 82.88 267 ASP A N 1
ATOM 2187 C CA . ASP A 1 267 ? -7.273 5.648 -14.765 1.00 82.88 267 ASP A CA 1
ATOM 2188 C C . ASP A 1 267 ? -6.590 7.004 -14.968 1.00 82.88 267 ASP A C 1
ATOM 2190 O O . ASP A 1 267 ? -7.081 8.053 -14.540 1.00 82.88 267 ASP A O 1
ATOM 2194 N N . LEU A 1 268 ? -5.453 6.975 -15.664 1.00 86.38 268 LEU A N 1
ATOM 2195 C CA . LEU A 1 268 ? -4.701 8.177 -16.001 1.00 86.38 268 LEU A CA 1
ATOM 2196 C C . LEU A 1 268 ? -5.518 9.158 -16.849 1.00 86.38 268 LEU A C 1
ATOM 2198 O O . LEU A 1 268 ? -5.336 10.357 -16.685 1.00 86.38 268 LEU A O 1
ATOM 2202 N N . HIS A 1 269 ? -6.446 8.710 -17.703 1.00 86.69 269 HIS A N 1
ATOM 2203 C CA . HIS A 1 269 ? -7.269 9.651 -18.475 1.00 86.69 269 HIS A CA 1
ATOM 2204 C C . HIS A 1 269 ? -8.169 10.464 -17.555 1.00 86.69 269 HIS A C 1
ATOM 2206 O O . HIS A 1 269 ? -8.230 11.683 -17.686 1.00 86.69 269 HIS A O 1
ATOM 2212 N N . SER A 1 270 ? -8.824 9.798 -16.603 1.00 83.69 270 SER A N 1
ATOM 2213 C CA . SER A 1 270 ? -9.637 10.471 -15.593 1.00 83.69 270 SER A CA 1
ATOM 2214 C C . SER A 1 270 ? -8.785 11.398 -14.719 1.00 83.69 270 SER A C 1
ATOM 2216 O O . SER A 1 270 ? -9.150 12.554 -14.528 1.00 83.69 270 SER A O 1
ATOM 2218 N N . ALA A 1 271 ? -7.612 10.948 -14.256 1.00 86.00 271 ALA A N 1
ATOM 2219 C CA . ALA A 1 271 ? -6.719 11.766 -13.429 1.00 86.00 271 ALA A CA 1
ATOM 2220 C C . ALA A 1 271 ? -6.199 13.023 -14.162 1.00 86.00 271 ALA A C 1
ATOM 2222 O O . ALA A 1 271 ? -6.157 14.106 -13.580 1.00 86.00 271 ALA A O 1
ATOM 2223 N N . PHE A 1 272 ? -5.855 12.905 -15.449 1.00 88.06 272 PHE A N 1
ATOM 2224 C CA . PHE A 1 272 ? -5.384 14.018 -16.284 1.00 88.06 272 PHE A CA 1
ATOM 2225 C C . PHE A 1 272 ? -6.511 14.906 -16.843 1.00 88.06 272 PHE A C 1
ATOM 2227 O O . PHE A 1 272 ? -6.236 15.907 -17.500 1.00 88.06 272 PHE A O 1
ATOM 2234 N N . GLN A 1 273 ? -7.778 14.591 -16.558 1.00 86.88 273 GLN A N 1
ATOM 2235 C CA . GLN A 1 273 ? -8.921 15.472 -16.831 1.00 86.88 273 GLN A CA 1
ATOM 2236 C C . GLN A 1 273 ? -9.302 16.351 -15.627 1.00 86.88 273 GLN A C 1
ATOM 2238 O O . GLN A 1 273 ? -10.122 17.262 -15.772 1.00 86.88 273 GLN A O 1
ATOM 2243 N N . LEU A 1 274 ? -8.708 16.119 -14.450 1.00 84.19 274 LEU A N 1
ATOM 2244 C CA . LEU A 1 274 ? -8.954 16.908 -13.240 1.00 84.19 274 LEU A CA 1
ATOM 2245 C C . LEU A 1 274 ? -8.306 18.296 -13.360 1.00 84.19 274 LEU A C 1
ATOM 2247 O O . LEU A 1 274 ? -7.138 18.473 -13.026 1.00 84.19 274 LEU A O 1
ATOM 2251 N N . ASN A 1 275 ? -9.056 19.287 -13.841 1.00 85.19 275 ASN A N 1
ATOM 2252 C CA . ASN A 1 275 ? -8.547 20.648 -14.075 1.00 85.19 275 ASN A CA 1
ATOM 2253 C C . ASN A 1 275 ? -8.826 21.634 -12.926 1.00 85.19 275 ASN A C 1
ATOM 2255 O O . ASN A 1 275 ? -8.353 22.768 -12.960 1.00 85.19 275 ASN A O 1
ATOM 2259 N N . GLU A 1 276 ? -9.586 21.218 -11.913 1.00 84.56 276 GLU A N 1
ATOM 2260 C CA . GLU A 1 276 ? -9.987 22.049 -10.774 1.00 84.56 276 GLU A CA 1
ATOM 2261 C C . GLU A 1 276 ? -9.450 21.476 -9.453 1.00 84.56 276 GLU A C 1
ATOM 2263 O O . GLU A 1 276 ? -9.031 20.319 -9.378 1.00 84.56 276 G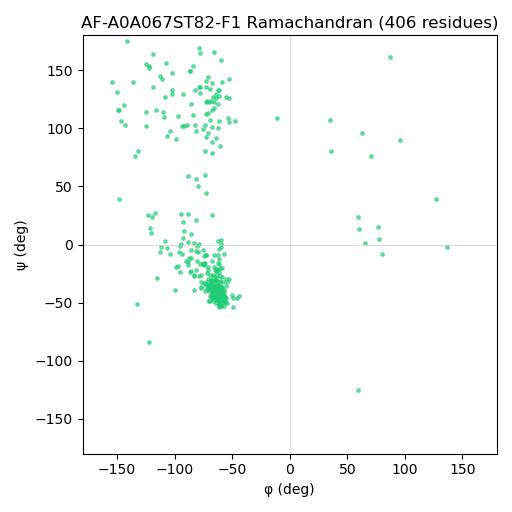LU A O 1
ATOM 2268 N N . GLY A 1 277 ? -9.452 22.294 -8.395 1.00 86.38 277 GLY A N 1
ATOM 2269 C CA . GLY A 1 277 ? -9.080 21.860 -7.046 1.00 86.38 277 GLY A CA 1
ATOM 2270 C C . GLY A 1 277 ? -7.657 21.300 -6.956 1.00 86.38 277 GLY A C 1
ATOM 2271 O O . GLY A 1 277 ? -6.692 21.967 -7.328 1.00 86.38 277 GLY A O 1
ATOM 2272 N N . LEU A 1 278 ? -7.528 20.073 -6.438 1.00 87.38 278 LEU A N 1
ATOM 2273 C CA . LEU A 1 278 ? -6.246 19.363 -6.323 1.00 87.38 278 LEU A CA 1
ATOM 2274 C C . LEU A 1 278 ? -5.792 18.717 -7.641 1.00 87.38 278 LEU A C 1
ATOM 2276 O O . LEU A 1 278 ? -4.670 18.218 -7.708 1.00 87.38 278 LEU A O 1
ATOM 2280 N N . GLY A 1 279 ? -6.622 18.746 -8.686 1.00 89.50 279 GLY A N 1
ATOM 2281 C CA . GLY A 1 279 ? -6.354 18.121 -9.977 1.00 89.50 279 GLY A CA 1
ATOM 2282 C C . GLY A 1 279 ? -4.973 18.441 -10.564 1.00 89.50 279 GLY A C 1
ATOM 2283 O O . GLY A 1 279 ? -4.196 17.510 -10.783 1.00 89.50 279 GLY A O 1
ATOM 2284 N N . PRO A 1 280 ? -4.583 19.723 -10.714 1.00 92.62 280 PRO A N 1
ATOM 2285 C CA . PRO A 1 280 ? -3.255 20.084 -11.216 1.00 92.62 280 PRO A CA 1
ATOM 2286 C C . PRO A 1 280 ? -2.100 19.531 -10.367 1.00 92.62 280 PRO A C 1
ATOM 2288 O O . PRO A 1 280 ? -1.075 19.117 -10.905 1.00 92.62 280 PRO A O 1
ATOM 2291 N N . ALA A 1 281 ? -2.262 19.475 -9.041 1.00 92.00 281 ALA A N 1
ATOM 2292 C CA . ALA A 1 281 ? -1.243 18.930 -8.145 1.00 92.00 281 ALA A CA 1
ATOM 2293 C C . ALA A 1 281 ? -1.129 17.401 -8.270 1.00 92.00 281 ALA A C 1
ATOM 2295 O O . ALA A 1 281 ? -0.023 16.863 -8.247 1.00 92.00 281 ALA A O 1
ATOM 2296 N N . ILE A 1 282 ? -2.256 16.704 -8.446 1.00 91.06 282 ILE A N 1
ATOM 2297 C CA . ILE A 1 282 ? -2.299 15.257 -8.702 1.00 91.06 282 ILE A CA 1
ATOM 2298 C C . ILE A 1 282 ? -1.609 14.934 -10.032 1.00 91.06 282 ILE A C 1
ATOM 2300 O O . ILE A 1 282 ? -0.757 14.048 -10.084 1.00 91.06 282 ILE A O 1
ATOM 2304 N N . GLN A 1 283 ? -1.931 15.678 -11.095 1.00 92.44 283 GLN A N 1
ATOM 2305 C CA . GLN A 1 283 ? -1.297 15.525 -12.407 1.00 92.44 283 GLN A CA 1
ATOM 2306 C C . GLN A 1 283 ? 0.215 15.738 -12.327 1.00 92.44 283 GLN A C 1
ATOM 2308 O O . GLN A 1 283 ? 0.978 14.904 -12.816 1.00 92.44 283 GLN A O 1
ATOM 2313 N N . GLN A 1 284 ? 0.650 16.811 -11.659 1.00 93.94 284 GLN A N 1
ATOM 2314 C CA . GLN A 1 284 ? 2.069 17.087 -11.465 1.00 93.94 284 GLN A CA 1
ATOM 2315 C C . GLN A 1 284 ? 2.763 15.941 -10.726 1.00 93.94 284 GLN A C 1
ATOM 2317 O O . GLN A 1 284 ? 3.829 15.517 -11.151 1.00 93.94 284 GLN A O 1
ATOM 2322 N N . LYS A 1 285 ? 2.141 15.363 -9.690 1.00 92.44 285 LYS A N 1
ATOM 2323 C CA . LYS A 1 285 ? 2.709 14.214 -8.970 1.00 92.44 285 LYS A CA 1
ATOM 2324 C C . LYS A 1 285 ? 2.890 12.983 -9.855 1.00 92.44 285 LYS A C 1
ATOM 2326 O O . LYS A 1 285 ? 3.921 12.326 -9.752 1.00 92.44 285 LYS A O 1
ATOM 2331 N N . PHE A 1 286 ? 1.939 12.679 -10.739 1.00 92.69 286 PHE A N 1
ATOM 2332 C CA . PHE A 1 286 ? 2.129 11.608 -11.723 1.00 92.69 286 PHE A CA 1
ATOM 2333 C C . PHE A 1 286 ? 3.297 11.904 -12.666 1.00 92.69 286 PHE A C 1
ATOM 2335 O O . PHE A 1 286 ? 4.130 11.031 -12.897 1.00 92.69 286 PHE A O 1
ATOM 2342 N N . LEU A 1 287 ? 3.389 13.136 -13.176 1.00 94.25 287 LEU A N 1
ATOM 2343 C CA . LEU A 1 287 ? 4.494 13.545 -14.043 1.00 94.25 287 LEU A CA 1
ATOM 2344 C C . LEU A 1 287 ? 5.847 13.467 -13.326 1.00 94.25 287 LEU A C 1
ATOM 2346 O O . LEU A 1 287 ? 6.798 12.962 -13.914 1.00 94.25 287 LEU A O 1
ATOM 2350 N N . ASP A 1 288 ? 5.921 13.891 -12.064 1.00 93.62 288 ASP A N 1
ATOM 2351 C CA . ASP A 1 288 ? 7.127 13.808 -11.235 1.00 93.62 288 ASP A CA 1
ATOM 2352 C C . ASP A 1 288 ? 7.579 12.352 -11.059 1.00 93.62 288 ASP A C 1
ATOM 2354 O O . ASP A 1 288 ? 8.767 12.055 -11.172 1.00 93.62 288 ASP A O 1
ATOM 2358 N N . ILE A 1 289 ? 6.636 11.428 -10.828 1.00 92.56 289 ILE A N 1
ATOM 2359 C CA . ILE A 1 289 ? 6.922 9.989 -10.738 1.00 92.56 289 ILE A CA 1
ATOM 2360 C C . ILE A 1 289 ? 7.496 9.484 -12.062 1.00 92.56 289 ILE A C 1
ATOM 2362 O O . ILE A 1 289 ? 8.561 8.870 -12.076 1.00 92.56 289 ILE A O 1
ATOM 2366 N N . PHE A 1 290 ? 6.815 9.751 -13.180 1.00 94.75 290 PHE A N 1
ATOM 2367 C CA . PHE A 1 290 ? 7.249 9.254 -14.486 1.00 94.75 290 PHE A CA 1
ATOM 2368 C C . PHE A 1 290 ? 8.613 9.817 -14.875 1.00 94.75 290 PHE A C 1
ATOM 2370 O O . PHE A 1 290 ? 9.459 9.077 -15.378 1.00 94.75 290 PHE A O 1
ATOM 2377 N N . LEU A 1 291 ? 8.837 11.105 -14.616 1.00 94.75 291 LEU A N 1
ATOM 2378 C CA . LEU A 1 291 ? 10.103 11.775 -14.868 1.00 94.75 291 LEU A CA 1
ATOM 2379 C C . LEU A 1 291 ? 11.220 11.182 -14.009 1.00 94.75 291 LEU A C 1
ATOM 2381 O O . LEU A 1 291 ? 12.241 10.783 -14.556 1.00 94.75 291 LEU A O 1
ATOM 2385 N N . SER A 1 292 ? 10.999 11.052 -12.699 1.00 94.06 292 SER A N 1
ATOM 2386 C CA . SER A 1 292 ? 12.000 10.520 -11.774 1.00 94.06 292 SER A CA 1
ATOM 2387 C C . SER A 1 292 ? 12.404 9.089 -12.126 1.00 94.06 292 SER A C 1
ATOM 2389 O O . SER A 1 292 ? 13.594 8.792 -12.180 1.00 94.06 292 SER A O 1
ATOM 2391 N N . ILE A 1 293 ? 11.443 8.209 -12.432 1.00 94.31 293 ILE A N 1
ATOM 2392 C CA . ILE A 1 293 ? 11.752 6.839 -12.868 1.00 94.31 293 ILE A CA 1
ATOM 2393 C C . ILE A 1 293 ? 12.556 6.868 -14.172 1.00 94.31 293 ILE A C 1
ATOM 2395 O O . ILE A 1 293 ? 13.561 6.174 -14.291 1.00 94.31 293 ILE A O 1
ATOM 2399 N N . THR A 1 294 ? 12.134 7.686 -15.139 1.00 95.94 294 THR A N 1
ATOM 2400 C CA . THR A 1 294 ? 12.816 7.803 -16.434 1.00 95.94 294 THR A CA 1
ATOM 2401 C C . THR A 1 294 ? 14.272 8.230 -16.265 1.00 95.94 294 THR A C 1
ATOM 2403 O O . THR A 1 294 ? 15.159 7.585 -16.813 1.00 95.94 294 THR A O 1
ATOM 2406 N N . GLU A 1 295 ? 14.520 9.291 -15.497 1.00 95.00 295 GLU A N 1
ATOM 2407 C CA . GLU A 1 295 ? 15.864 9.824 -15.260 1.00 95.00 295 GLU A CA 1
ATOM 2408 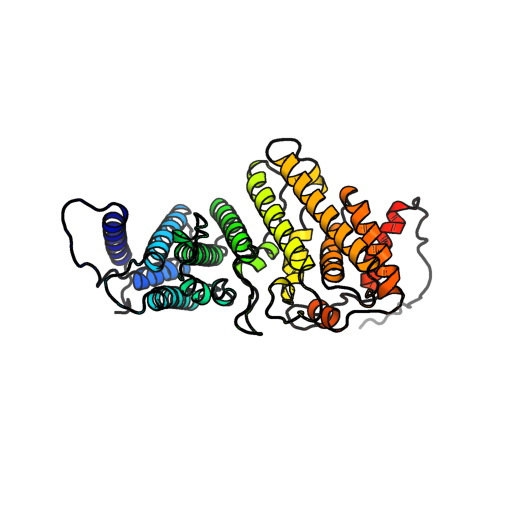C C . GLU A 1 295 ? 16.752 8.807 -14.540 1.00 95.00 295 GLU A C 1
ATOM 2410 O O . GLU A 1 295 ? 17.903 8.627 -14.933 1.00 95.00 295 GLU A O 1
ATOM 2415 N N . ASN A 1 296 ? 16.207 8.076 -13.562 1.00 92.25 296 ASN A N 1
ATOM 2416 C CA . ASN A 1 296 ? 16.937 7.014 -12.870 1.00 92.25 296 ASN A CA 1
ATOM 2417 C C . ASN A 1 296 ? 17.336 5.881 -13.829 1.00 92.25 296 ASN A C 1
ATOM 2419 O O . ASN A 1 296 ? 18.493 5.468 -13.841 1.00 92.25 296 ASN A O 1
ATOM 2423 N N . LEU A 1 297 ? 16.416 5.411 -14.679 1.00 93.38 297 LEU A N 1
ATOM 2424 C CA . LEU A 1 297 ? 16.708 4.365 -15.667 1.00 93.38 297 LEU A CA 1
ATOM 2425 C C . LEU A 1 297 ? 17.729 4.831 -16.717 1.00 93.38 297 LEU A C 1
ATOM 2427 O O . LEU A 1 297 ? 18.625 4.075 -17.091 1.00 93.38 297 LEU A O 1
ATOM 2431 N N . GLU A 1 298 ? 17.615 6.074 -17.193 1.00 94.81 298 GLU A N 1
ATOM 2432 C CA . GLU A 1 298 ? 18.574 6.685 -18.123 1.00 94.81 298 GLU A CA 1
ATOM 2433 C C . GLU A 1 298 ? 19.969 6.808 -17.488 1.00 94.81 298 GLU A C 1
ATOM 2435 O O . GLU A 1 298 ? 20.971 6.493 -18.135 1.00 94.81 298 GLU A O 1
ATOM 2440 N N . GLN A 1 299 ? 20.040 7.211 -16.216 1.00 93.06 299 GLN A N 1
ATOM 2441 C CA . GLN A 1 299 ? 21.287 7.313 -15.462 1.00 93.06 299 GLN A CA 1
ATOM 2442 C C . GLN A 1 299 ? 21.930 5.941 -15.227 1.00 93.06 299 GLN A C 1
ATOM 2444 O O . GLN A 1 299 ? 23.138 5.801 -15.421 1.00 93.06 299 GLN A O 1
ATOM 2449 N N . GLU A 1 300 ? 21.145 4.926 -14.858 1.00 91.50 300 GLU A N 1
ATOM 2450 C CA . GLU A 1 300 ? 21.624 3.548 -14.718 1.00 91.50 300 GLU A CA 1
ATOM 2451 C C . GLU A 1 300 ? 22.223 3.034 -16.031 1.00 91.50 300 GLU A C 1
ATOM 2453 O O . GLU A 1 300 ? 23.352 2.555 -16.037 1.00 91.50 300 GLU A O 1
ATOM 2458 N N . MET A 1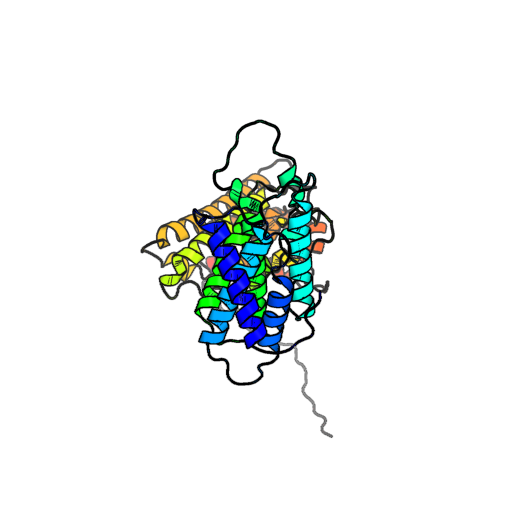 301 ? 21.524 3.209 -17.159 1.00 93.56 301 MET A N 1
ATOM 2459 C CA . MET A 1 301 ? 22.009 2.798 -18.485 1.00 93.56 301 MET A CA 1
ATOM 2460 C C . MET A 1 301 ? 23.262 3.548 -18.958 1.00 93.56 301 MET A C 1
ATOM 2462 O O . MET A 1 301 ? 23.949 3.078 -19.871 1.00 93.56 301 MET A O 1
ATOM 2466 N N . ALA A 1 302 ? 23.520 4.740 -18.417 1.00 92.62 302 ALA A N 1
ATOM 2467 C CA . ALA A 1 302 ? 24.712 5.532 -18.702 1.00 92.62 302 ALA A CA 1
ATOM 2468 C C . ALA A 1 302 ? 25.895 5.182 -17.781 1.00 92.62 302 ALA A C 1
ATOM 2470 O O . ALA A 1 302 ? 27.018 5.621 -18.043 1.00 92.62 302 ALA A O 1
ATOM 2471 N N . SER A 1 303 ? 25.658 4.411 -16.716 1.00 90.19 303 SER A N 1
ATOM 2472 C CA . SER A 1 303 ? 26.690 3.991 -15.772 1.00 90.19 303 SER A CA 1
ATOM 2473 C C . SER A 1 303 ? 27.683 3.023 -16.429 1.00 90.19 303 SER A C 1
ATOM 2475 O O . SER A 1 303 ? 27.267 2.123 -17.161 1.00 90.19 303 SER A O 1
ATOM 2477 N N . PRO A 1 304 ? 28.997 3.145 -16.159 1.00 85.94 304 PRO A N 1
ATOM 2478 C CA . PRO A 1 304 ? 29.989 2.185 -16.648 1.00 85.94 304 PRO A CA 1
ATOM 2479 C C . PRO A 1 304 ? 29.793 0.773 -16.075 1.00 85.94 304 PRO A C 1
ATOM 2481 O O . PRO A 1 304 ? 30.210 -0.194 -16.706 1.00 85.94 304 PRO A O 1
ATOM 2484 N N . ASP A 1 305 ? 29.132 0.657 -14.920 1.00 83.75 305 ASP A N 1
ATOM 2485 C CA . ASP A 1 305 ? 28.851 -0.612 -14.236 1.00 83.75 305 ASP A CA 1
ATOM 2486 C C . ASP A 1 305 ? 27.493 -1.216 -14.645 1.00 83.75 305 ASP A C 1
ATOM 2488 O O . ASP A 1 305 ? 26.987 -2.141 -14.007 1.00 83.75 305 ASP A O 1
ATOM 2492 N N . PHE A 1 306 ? 26.874 -0.686 -15.705 1.00 86.38 306 PHE A N 1
ATOM 2493 C CA . PHE A 1 306 ? 25.613 -1.191 -16.228 1.00 86.38 306 PHE A CA 1
ATOM 2494 C C . PHE A 1 306 ? 25.799 -2.567 -16.872 1.00 86.38 306 PHE A C 1
ATOM 2496 O O . PHE A 1 306 ? 26.355 -2.690 -17.965 1.00 86.38 306 PHE A O 1
ATOM 2503 N N . TYR A 1 307 ? 25.314 -3.604 -16.195 1.00 84.50 307 TYR A N 1
ATOM 2504 C CA . TYR A 1 307 ? 25.409 -4.977 -16.682 1.00 84.50 307 TYR A CA 1
ATOM 2505 C C . TYR A 1 307 ? 24.080 -5.715 -16.569 1.00 84.50 307 TYR A C 1
ATOM 2507 O O . TYR A 1 307 ? 23.603 -6.272 -17.549 1.00 84.50 307 TYR A O 1
ATOM 2515 N N . GLU A 1 308 ? 23.464 -5.693 -15.392 1.00 88.25 308 GLU A N 1
ATOM 2516 C CA . GLU A 1 308 ? 22.261 -6.460 -15.085 1.00 88.25 308 GLU A CA 1
ATOM 2517 C C . GLU A 1 308 ? 21.061 -5.529 -14.859 1.00 88.25 308 GLU A C 1
ATOM 2519 O O . GLU A 1 308 ? 21.241 -4.439 -14.305 1.00 88.25 308 GLU A O 1
ATOM 2524 N N . PRO A 1 309 ? 19.839 -5.925 -15.265 1.00 89.56 309 PRO A N 1
ATOM 2525 C CA . PRO A 1 309 ? 18.667 -5.108 -15.013 1.00 89.56 309 PRO A CA 1
ATOM 2526 C C . PRO A 1 309 ? 18.402 -4.897 -13.520 1.00 89.56 309 PRO A C 1
ATOM 2528 O O . PRO A 1 309 ? 18.411 -5.832 -12.717 1.00 89.56 309 PRO A O 1
ATOM 2531 N N . SER A 1 310 ? 18.155 -3.638 -13.162 1.00 89.94 310 SER A N 1
ATOM 2532 C CA . SER A 1 310 ? 17.982 -3.210 -11.779 1.00 89.94 310 SER A CA 1
ATOM 2533 C C . SER A 1 310 ? 16.604 -3.549 -11.218 1.00 89.94 310 SER A C 1
ATOM 2535 O O . SER A 1 310 ? 15.627 -3.789 -11.931 1.00 89.94 310 SER A O 1
ATOM 2537 N N . PHE A 1 311 ? 16.492 -3.479 -9.896 1.00 87.38 311 PHE A N 1
ATOM 2538 C CA . PHE A 1 311 ? 15.210 -3.592 -9.213 1.00 87.38 311 PHE A CA 1
ATOM 2539 C C . PHE A 1 311 ? 14.205 -2.507 -9.641 1.00 87.38 311 PHE A C 1
ATOM 2541 O O . PHE A 1 311 ? 13.026 -2.808 -9.843 1.00 87.38 311 PHE A O 1
ATOM 2548 N N . SER A 1 312 ? 14.678 -1.278 -9.880 1.00 89.94 312 SER A N 1
ATOM 2549 C CA . SER A 1 312 ? 13.858 -0.185 -10.414 1.00 89.94 312 SER A CA 1
ATOM 2550 C C . SER A 1 312 ? 13.246 -0.540 -11.774 1.00 89.94 312 SER A C 1
ATOM 2552 O O . SER A 1 312 ? 12.052 -0.310 -11.998 1.00 89.94 312 SER A O 1
ATOM 2554 N N . PHE A 1 313 ? 14.016 -1.188 -12.656 1.00 92.19 313 PHE A N 1
ATOM 2555 C CA . PHE A 1 313 ? 13.525 -1.667 -13.948 1.00 92.19 313 PHE A CA 1
ATOM 2556 C C . PHE A 1 313 ? 12.392 -2.697 -13.797 1.00 92.19 313 PHE A C 1
ATOM 2558 O O . PHE A 1 313 ? 11.323 -2.522 -14.391 1.00 92.19 313 PHE A O 1
ATOM 2565 N N . TYR A 1 314 ? 12.562 -3.726 -12.957 1.00 91.31 314 TYR A N 1
ATOM 2566 C CA . TYR A 1 314 ? 11.528 -4.752 -12.745 1.00 91.31 314 TYR A CA 1
ATOM 2567 C C . TYR A 1 314 ? 10.241 -4.180 -12.130 1.00 91.31 314 TYR A C 1
ATOM 2569 O O . TYR A 1 314 ? 9.145 -4.462 -12.622 1.00 91.31 314 TYR A O 1
ATOM 2577 N N . VAL A 1 315 ? 10.346 -3.326 -11.106 1.00 90.88 315 VAL A N 1
ATOM 2578 C CA . VAL A 1 315 ? 9.180 -2.658 -10.493 1.00 90.88 315 VAL A CA 1
ATOM 2579 C C . VAL A 1 315 ? 8.445 -1.778 -11.499 1.00 90.88 315 VAL A C 1
ATOM 2581 O O . VAL A 1 315 ? 7.214 -1.796 -11.566 1.00 90.88 315 VAL A O 1
ATOM 2584 N N . THR A 1 316 ? 9.187 -1.040 -12.322 1.00 92.62 316 THR A N 1
ATOM 2585 C CA . THR A 1 316 ? 8.603 -0.195 -13.366 1.00 92.62 316 THR A CA 1
ATOM 2586 C C . THR A 1 316 ? 7.889 -1.033 -14.426 1.00 92.62 316 THR A C 1
ATOM 2588 O O . THR A 1 316 ? 6.785 -0.682 -14.844 1.00 92.62 316 THR A O 1
ATOM 2591 N N . ALA A 1 317 ? 8.455 -2.176 -14.824 1.00 91.44 317 ALA A N 1
ATOM 2592 C CA . ALA A 1 317 ? 7.810 -3.096 -15.759 1.00 91.44 317 ALA A CA 1
ATOM 2593 C C . ALA A 1 317 ? 6.480 -3.639 -15.202 1.00 91.44 317 ALA A C 1
ATOM 2595 O O . ALA A 1 317 ? 5.473 -3.682 -15.916 1.00 91.44 317 ALA A O 1
ATOM 2596 N N . LEU A 1 318 ? 6.454 -4.006 -13.916 1.00 89.94 318 LEU A N 1
ATOM 2597 C CA . LEU A 1 318 ? 5.238 -4.433 -13.219 1.00 89.94 318 LEU A CA 1
ATOM 2598 C C . LEU A 1 318 ? 4.180 -3.324 -13.177 1.00 89.94 318 LEU A C 1
ATOM 2600 O O . LEU A 1 318 ? 3.002 -3.600 -13.405 1.00 89.94 318 LEU A O 1
ATOM 2604 N N . TYR A 1 319 ? 4.596 -2.080 -12.932 1.00 89.38 319 TYR A N 1
ATOM 2605 C CA . TYR A 1 319 ? 3.708 -0.920 -12.881 1.00 89.38 319 TYR A CA 1
ATOM 2606 C C . TYR A 1 319 ? 3.113 -0.564 -14.246 1.00 89.38 319 TYR A C 1
ATOM 2608 O O . TYR A 1 319 ? 1.913 -0.315 -14.361 1.00 89.38 319 TYR A O 1
ATOM 2616 N N . LEU A 1 320 ? 3.926 -0.575 -15.303 1.00 89.00 320 LEU A N 1
ATOM 2617 C CA . LEU A 1 320 ? 3.458 -0.220 -16.639 1.00 89.00 320 LEU A CA 1
ATOM 2618 C C . LEU A 1 320 ? 2.493 -1.255 -17.211 1.00 89.00 320 LEU A C 1
ATOM 2620 O O . LEU A 1 320 ? 1.599 -0.880 -17.966 1.00 89.00 320 LEU A O 1
ATOM 2624 N N . ARG A 1 321 ? 2.633 -2.540 -16.856 1.00 84.69 321 ARG A N 1
ATOM 2625 C CA . ARG A 1 321 ? 1.868 -3.631 -17.478 1.00 84.69 321 ARG A CA 1
ATOM 2626 C C . ARG A 1 321 ? 0.344 -3.415 -17.441 1.00 84.69 321 ARG A C 1
ATOM 2628 O O . ARG A 1 321 ? -0.269 -3.547 -18.503 1.00 84.69 321 ARG A O 1
ATOM 2635 N N . PRO A 1 322 ? -0.300 -3.089 -16.303 1.00 78.00 322 PRO A N 1
ATOM 2636 C CA . PRO A 1 322 ? -1.735 -2.801 -16.290 1.00 78.00 322 PRO A CA 1
ATOM 2637 C C . PRO A 1 322 ? -2.079 -1.464 -16.963 1.00 78.00 322 PRO A C 1
ATOM 2639 O O . PRO A 1 322 ? -3.136 -1.351 -17.577 1.00 78.00 322 PRO A O 1
ATOM 2642 N N . MET A 1 323 ? -1.170 -0.483 -16.928 1.00 73.38 323 MET A N 1
ATOM 2643 C CA . MET A 1 323 ? -1.368 0.844 -17.528 1.00 73.38 323 MET A CA 1
ATOM 2644 C C . MET A 1 323 ? -1.269 0.868 -19.059 1.00 73.38 323 MET A C 1
ATOM 2646 O O . MET A 1 323 ? -1.639 1.855 -19.692 1.00 73.38 323 MET A O 1
ATOM 2650 N N . MET A 1 324 ? -0.820 -0.216 -19.695 1.00 68.19 324 MET A N 1
ATOM 2651 C CA . MET A 1 324 ? -0.746 -0.278 -21.160 1.00 68.19 324 MET A CA 1
ATOM 2652 C C . MET A 1 324 ? -2.131 -0.272 -21.830 1.00 68.19 324 MET A C 1
ATOM 2654 O O . MET A 1 324 ? -2.220 -0.080 -23.045 1.00 68.19 324 MET A O 1
ATOM 2658 N N . ARG A 1 325 ? -3.219 -0.498 -21.073 1.00 67.25 325 ARG A N 1
ATOM 2659 C CA . ARG A 1 325 ? -4.605 -0.445 -21.565 1.00 67.25 325 ARG A CA 1
ATOM 2660 C C . ARG A 1 325 ? -5.562 0.075 -20.472 1.00 67.25 325 ARG A C 1
ATOM 2662 O O . ARG A 1 325 ? -5.906 -0.711 -19.593 1.00 67.25 325 ARG A O 1
ATOM 2669 N N . PRO A 1 326 ? -6.068 1.322 -20.560 1.00 70.88 326 PRO A N 1
ATOM 2670 C CA . PRO A 1 326 ? -5.902 2.291 -21.651 1.00 70.88 326 PRO A CA 1
ATOM 2671 C C . PRO A 1 326 ? -4.581 3.079 -21.571 1.00 70.88 326 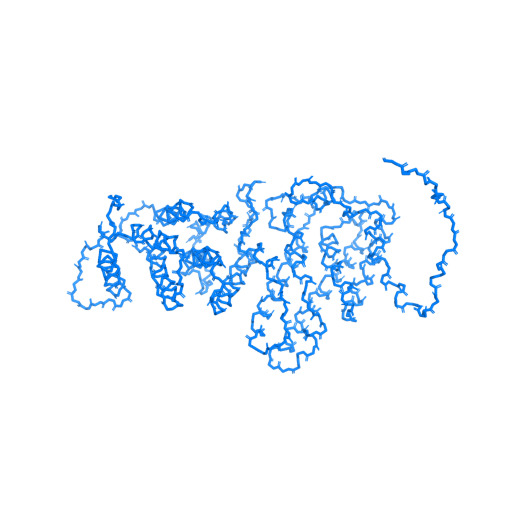PRO A C 1
ATOM 2673 O O . PRO A 1 326 ? -4.236 3.633 -20.534 1.00 70.88 326 PRO A O 1
ATOM 2676 N N . PHE A 1 327 ? -3.872 3.173 -22.698 1.00 79.44 327 PHE A N 1
ATOM 2677 C CA . PHE A 1 327 ? -2.614 3.918 -22.823 1.00 79.44 327 PHE A CA 1
ATOM 2678 C C . PHE A 1 327 ? -2.826 5.437 -22.720 1.00 79.44 327 PHE A C 1
ATOM 2680 O O . PHE A 1 327 ? -3.687 5.971 -23.416 1.00 79.44 327 PHE A O 1
ATOM 2687 N N . HIS A 1 328 ? -1.995 6.131 -21.935 1.00 86.62 328 HIS A N 1
ATOM 2688 C CA . HIS A 1 328 ? -1.984 7.594 -21.824 1.00 86.62 328 HIS A CA 1
ATOM 2689 C C . HIS A 1 328 ? -0.629 8.179 -22.265 1.00 86.62 328 HIS A C 1
ATOM 2691 O O . HIS A 1 328 ? 0.425 7.688 -21.864 1.00 86.62 328 HIS A O 1
ATOM 2697 N N . HIS A 1 329 ? -0.649 9.261 -23.052 1.00 88.19 329 HIS A N 1
ATOM 2698 C CA . HIS A 1 329 ? 0.543 9.874 -23.667 1.00 88.19 329 HIS A CA 1
ATOM 2699 C C . HIS A 1 329 ? 1.585 10.395 -22.658 1.00 88.19 329 HIS A C 1
ATOM 2701 O O . HIS A 1 329 ? 2.767 10.478 -22.975 1.00 88.19 329 HIS A O 1
ATOM 2707 N N . SER A 1 330 ? 1.188 10.699 -21.417 1.00 89.62 330 SER A N 1
ATOM 2708 C CA . SER A 1 330 ? 2.137 11.099 -20.361 1.00 89.62 330 SER A CA 1
ATOM 2709 C C . SER A 1 330 ? 3.168 10.014 -20.013 1.00 89.62 330 SER A C 1
ATOM 2711 O O . SER A 1 330 ? 4.205 10.329 -19.434 1.00 89.62 330 SER A O 1
ATOM 2713 N N . LEU A 1 331 ? 2.926 8.757 -20.402 1.00 90.69 331 LEU A N 1
ATOM 2714 C CA . LEU A 1 331 ? 3.857 7.643 -20.218 1.00 90.69 331 LEU A CA 1
ATOM 2715 C C . LEU A 1 331 ? 4.899 7.515 -21.345 1.00 90.69 331 LEU A C 1
ATOM 2717 O O . LEU A 1 331 ? 5.787 6.673 -21.238 1.00 90.69 331 LEU A O 1
ATOM 2721 N N . ASP A 1 332 ? 4.830 8.318 -22.415 1.00 90.50 332 ASP A N 1
ATOM 2722 C CA . ASP A 1 332 ? 5.651 8.138 -23.626 1.00 90.50 332 ASP A CA 1
ATOM 2723 C C . ASP A 1 332 ? 7.156 8.091 -23.350 1.00 90.50 332 ASP A C 1
ATOM 2725 O O . ASP A 1 332 ? 7.870 7.227 -23.876 1.00 90.50 332 ASP A O 1
ATOM 2729 N N . ARG A 1 333 ? 7.652 9.019 -22.523 1.00 93.19 333 ARG A N 1
ATOM 2730 C CA . ARG A 1 333 ? 9.079 9.095 -22.189 1.00 93.19 333 ARG A CA 1
ATOM 2731 C C . ARG A 1 333 ? 9.509 7.885 -21.358 1.00 93.19 333 ARG A C 1
ATOM 2733 O O . ARG A 1 333 ? 10.497 7.242 -21.700 1.00 93.19 333 ARG A O 1
ATOM 2740 N N . LEU A 1 334 ? 8.714 7.531 -20.348 1.00 93.88 334 LEU A N 1
ATOM 2741 C CA . LEU A 1 334 ? 8.972 6.390 -19.472 1.00 93.88 334 LEU A CA 1
ATOM 2742 C C . LEU A 1 334 ? 8.974 5.065 -20.245 1.00 93.88 334 LEU A C 1
ATOM 2744 O O . LEU A 1 334 ? 9.887 4.259 -20.094 1.00 93.88 334 LEU A O 1
ATOM 2748 N N . ILE A 1 335 ? 7.996 4.859 -21.131 1.00 91.81 335 ILE A N 1
ATOM 2749 C CA . ILE A 1 335 ? 7.942 3.676 -22.000 1.00 91.81 335 ILE A CA 1
ATOM 2750 C C . ILE A 1 335 ? 9.154 3.642 -22.933 1.00 91.81 335 ILE A C 1
ATOM 2752 O O . ILE A 1 335 ? 9.748 2.584 -23.114 1.00 91.81 335 ILE A O 1
ATOM 2756 N N . SER A 1 336 ? 9.552 4.781 -23.504 1.00 92.75 336 SER A N 1
ATOM 2757 C CA . SER A 1 336 ? 10.723 4.841 -24.387 1.00 92.75 336 SER A CA 1
ATOM 2758 C C . SER A 1 336 ? 12.013 4.462 -23.645 1.00 92.75 336 SER A C 1
ATOM 2760 O O . SER A 1 336 ? 12.794 3.666 -24.166 1.00 92.75 336 SER A O 1
ATOM 2762 N N . ALA A 1 337 ? 12.206 4.954 -22.417 1.00 94.81 337 ALA A N 1
ATOM 2763 C CA . ALA A 1 337 ? 13.339 4.570 -21.574 1.00 94.81 337 ALA A CA 1
ATOM 2764 C C . ALA A 1 337 ? 13.300 3.080 -21.198 1.00 94.81 337 ALA A C 1
ATOM 2766 O O . ALA A 1 337 ? 14.309 2.393 -21.328 1.00 94.81 337 ALA A O 1
ATOM 2767 N N . MET A 1 338 ? 12.131 2.552 -20.825 1.00 94.50 338 MET A N 1
ATOM 2768 C CA . MET A 1 338 ? 11.948 1.127 -20.522 1.00 94.50 338 MET A CA 1
ATOM 2769 C C . MET A 1 338 ? 12.261 0.215 -21.711 1.00 94.50 338 MET A C 1
ATOM 2771 O O . MET A 1 338 ? 12.863 -0.841 -21.529 1.00 94.50 338 MET A O 1
ATOM 2775 N N . LEU A 1 339 ? 11.881 0.609 -22.929 1.00 92.81 339 LEU A N 1
ATOM 2776 C CA . LEU A 1 339 ? 12.193 -0.155 -24.139 1.00 92.81 339 LEU A CA 1
ATOM 2777 C C . LEU A 1 339 ? 13.695 -0.163 -24.434 1.00 92.81 339 LEU A C 1
ATOM 2779 O O . LEU A 1 339 ? 14.244 -1.228 -24.700 1.00 92.81 339 LEU A O 1
ATOM 2783 N N . ALA A 1 340 ? 14.360 0.990 -24.332 1.00 94.31 340 ALA A N 1
ATOM 2784 C CA . ALA A 1 340 ? 15.810 1.079 -24.506 1.00 94.31 340 ALA A CA 1
ATOM 2785 C C . ALA A 1 340 ? 16.564 0.242 -23.457 1.00 94.31 340 ALA A C 1
ATOM 2787 O O . ALA A 1 340 ? 17.550 -0.424 -23.772 1.00 94.31 340 ALA A O 1
ATOM 2788 N N . TYR A 1 341 ? 16.068 0.234 -22.218 1.00 95.25 341 TYR A N 1
ATOM 2789 C CA . TYR A 1 341 ? 16.622 -0.572 -21.135 1.00 95.25 341 TYR A CA 1
ATOM 2790 C C . TYR A 1 341 ? 16.442 -2.071 -21.403 1.00 95.25 341 TYR A C 1
ATOM 2792 O O . TYR A 1 341 ? 17.398 -2.840 -21.281 1.00 95.25 341 TYR A O 1
ATOM 2800 N N . LYS A 1 342 ? 15.242 -2.487 -21.836 1.00 94.50 342 LYS A N 1
ATOM 2801 C CA . LYS A 1 342 ? 14.928 -3.874 -22.217 1.00 94.50 342 LYS A CA 1
ATOM 2802 C C . LYS A 1 342 ? 15.814 -4.370 -23.366 1.00 94.50 342 LYS A C 1
ATOM 2804 O O . LYS A 1 342 ? 16.343 -5.475 -23.276 1.00 94.50 342 LYS A O 1
ATOM 2809 N N . GLU A 1 343 ? 16.008 -3.553 -24.403 1.00 93.69 343 GLU A N 1
ATOM 2810 C CA . GLU A 1 343 ? 16.849 -3.885 -25.565 1.00 93.69 343 GLU A CA 1
ATOM 2811 C C . GLU A 1 343 ? 18.299 -4.179 -25.152 1.00 93.69 343 GLU A C 1
ATOM 2813 O O . GLU A 1 343 ? 18.927 -5.109 -25.655 1.00 93.69 343 GLU A O 1
ATOM 2818 N N . ARG A 1 344 ? 18.826 -3.412 -24.192 1.00 93.25 344 ARG A N 1
ATOM 2819 C CA . ARG A 1 344 ? 20.196 -3.576 -23.690 1.00 93.25 344 ARG A CA 1
ATOM 2820 C C . ARG A 1 344 ? 20.376 -4.743 -22.717 1.00 93.25 344 ARG A C 1
ATOM 2822 O O . ARG A 1 344 ? 21.516 -5.122 -22.469 1.00 93.25 344 ARG A O 1
ATOM 2829 N N . THR A 1 345 ? 19.294 -5.281 -22.154 1.00 93.50 345 THR A N 1
ATOM 2830 C CA . THR A 1 345 ? 19.343 -6.292 -21.084 1.00 93.50 345 THR A CA 1
ATOM 2831 C C . THR A 1 345 ? 18.602 -7.566 -21.477 1.00 93.50 345 THR A C 1
ATOM 2833 O O . THR A 1 345 ? 19.217 -8.502 -21.987 1.00 93.50 345 THR A O 1
ATOM 2836 N N . ILE A 1 346 ? 17.282 -7.591 -21.295 1.00 93.25 346 ILE A N 1
ATOM 2837 C CA . ILE A 1 346 ? 16.421 -8.760 -21.505 1.00 93.25 346 ILE A CA 1
ATOM 2838 C C . ILE A 1 346 ? 16.562 -9.318 -22.926 1.00 93.25 346 ILE A C 1
ATOM 2840 O O . ILE A 1 346 ? 16.736 -10.524 -23.094 1.00 93.25 346 ILE A O 1
ATOM 2844 N N . ASP A 1 347 ? 16.556 -8.457 -23.950 1.00 91.38 347 ASP A N 1
ATOM 2845 C CA . ASP A 1 347 ? 16.671 -8.897 -25.352 1.00 91.38 347 ASP A CA 1
ATOM 2846 C C . ASP A 1 347 ? 18.075 -9.408 -25.704 1.00 91.38 347 ASP A C 1
ATOM 2848 O O . ASP A 1 347 ? 18.238 -10.215 -26.621 1.00 91.38 347 ASP A O 1
ATOM 2852 N N . ALA A 1 348 ? 19.086 -8.996 -24.936 1.00 91.69 348 ALA A N 1
ATOM 2853 C CA . ALA A 1 348 ? 20.439 -9.536 -25.000 1.00 91.69 348 ALA A CA 1
ATOM 2854 C C . ALA A 1 348 ? 20.606 -10.835 -24.180 1.00 91.69 348 ALA A C 1
ATOM 2856 O O . ALA A 1 348 ? 21.702 -11.395 -24.129 1.00 91.69 348 ALA A O 1
ATOM 2857 N N . GLY A 1 349 ? 19.538 -11.328 -23.540 1.00 91.25 349 GLY A N 1
ATOM 2858 C CA . GLY A 1 349 ? 19.561 -12.502 -22.666 1.00 91.25 349 GLY A CA 1
ATOM 2859 C C . GLY A 1 349 ? 20.157 -12.239 -21.281 1.00 91.25 349 GLY A C 1
ATOM 2860 O O . GLY A 1 349 ? 20.494 -13.192 -20.576 1.00 91.25 349 GLY A O 1
ATOM 2861 N N . ILE A 1 350 ? 20.306 -10.968 -20.891 1.00 91.75 350 ILE A N 1
ATOM 2862 C CA . ILE A 1 350 ? 20.821 -10.564 -19.582 1.00 91.75 350 ILE A CA 1
ATOM 2863 C C . ILE A 1 350 ? 19.636 -10.272 -18.662 1.00 91.75 350 ILE A C 1
ATOM 2865 O O . ILE A 1 350 ? 18.913 -9.295 -18.851 1.00 91.75 350 ILE A O 1
ATOM 2869 N N . ILE A 1 351 ? 19.448 -11.133 -17.665 1.00 90.88 351 ILE A N 1
ATOM 2870 C CA . ILE A 1 351 ? 18.337 -11.077 -16.708 1.00 90.88 351 ILE A CA 1
ATOM 2871 C C . ILE A 1 351 ? 18.865 -11.040 -15.282 1.00 90.88 351 ILE A C 1
ATOM 2873 O O . ILE A 1 351 ? 19.942 -11.579 -15.019 1.00 90.88 351 ILE A O 1
ATOM 2877 N N . ASN A 1 352 ? 18.057 -10.499 -14.369 1.00 88.56 352 ASN A N 1
ATOM 2878 C CA . ASN A 1 352 ? 18.285 -10.663 -12.943 1.00 88.56 352 ASN A CA 1
ATOM 2879 C C . ASN A 1 352 ? 17.497 -11.854 -12.407 1.00 88.56 352 ASN A C 1
ATOM 2881 O O . ASN A 1 352 ? 16.285 -11.778 -12.203 1.00 88.56 352 ASN A O 1
ATOM 2885 N N . ARG A 1 353 ? 18.197 -12.973 -12.201 1.00 86.31 353 ARG A N 1
ATOM 2886 C CA . ARG A 1 353 ? 17.568 -14.241 -11.802 1.00 86.31 353 ARG A CA 1
ATOM 2887 C C . ARG A 1 353 ? 16.924 -14.161 -10.429 1.00 86.31 353 ARG A C 1
ATOM 2889 O O . ARG A 1 353 ? 15.850 -14.725 -10.255 1.00 86.31 353 ARG A O 1
ATOM 2896 N N . ASP A 1 354 ? 17.548 -13.455 -9.494 1.00 83.81 354 ASP A N 1
ATOM 2897 C CA . ASP A 1 354 ? 17.033 -13.335 -8.132 1.00 83.81 354 ASP A CA 1
ATOM 2898 C C . ASP A 1 354 ? 15.723 -12.538 -8.140 1.00 83.81 354 ASP A C 1
ATOM 2900 O O . ASP A 1 354 ? 14.725 -12.961 -7.557 1.00 83.81 354 ASP A O 1
ATOM 2904 N N . LEU A 1 355 ? 15.679 -11.424 -8.878 1.00 85.69 355 LEU A N 1
ATOM 2905 C CA . LEU A 1 355 ? 14.467 -10.612 -9.011 1.00 85.69 355 LEU A CA 1
ATOM 2906 C C . LEU A 1 355 ? 13.356 -11.345 -9.772 1.00 85.69 355 LEU A C 1
ATOM 2908 O O . LEU A 1 355 ? 12.194 -11.269 -9.372 1.00 85.69 355 LEU A O 1
ATOM 2912 N N . GLU A 1 356 ? 13.680 -12.077 -10.839 1.00 87.06 356 GLU A N 1
ATOM 2913 C CA . GLU A 1 356 ? 12.691 -12.894 -11.550 1.00 87.06 356 GLU A CA 1
ATOM 2914 C C . GLU A 1 356 ? 12.202 -14.081 -10.721 1.00 87.06 356 GLU A C 1
ATOM 2916 O O . GLU A 1 356 ? 11.035 -14.444 -10.824 1.00 87.06 356 GLU A O 1
ATOM 2921 N N . GLU A 1 357 ? 13.032 -14.664 -9.856 1.00 82.62 357 GLU A N 1
ATOM 2922 C CA . GLU A 1 357 ? 12.589 -15.710 -8.936 1.00 82.62 357 GLU A CA 1
ATOM 2923 C C . GLU A 1 357 ? 11.651 -15.153 -7.856 1.00 82.62 357 GLU A C 1
ATOM 2925 O O . GLU A 1 357 ? 10.606 -15.749 -7.579 1.00 82.62 357 GLU A O 1
ATOM 2930 N N . ILE A 1 358 ? 11.998 -14.002 -7.272 1.00 78.94 358 ILE A N 1
ATOM 2931 C CA . ILE A 1 358 ? 11.207 -13.343 -6.224 1.00 78.94 358 ILE A CA 1
ATOM 2932 C C . ILE A 1 358 ? 9.868 -12.860 -6.784 1.00 78.94 358 ILE A C 1
ATOM 2934 O O . ILE A 1 358 ? 8.818 -13.119 -6.194 1.00 78.94 358 ILE A O 1
ATOM 2938 N N . TYR A 1 359 ? 9.891 -12.163 -7.921 1.00 81.44 359 TYR A N 1
ATOM 2939 C CA . TYR A 1 359 ? 8.706 -11.508 -8.467 1.00 81.44 359 TYR A CA 1
ATOM 2940 C C . TYR A 1 359 ? 7.988 -12.311 -9.532 1.00 81.44 359 TYR A C 1
ATOM 2942 O O . TYR A 1 359 ? 6.837 -11.993 -9.804 1.00 81.44 359 TYR A O 1
ATOM 2950 N N . GLY A 1 360 ? 8.616 -13.305 -10.159 1.00 78.19 360 GLY A N 1
ATOM 2951 C CA . GLY A 1 360 ? 7.999 -14.151 -11.186 1.00 78.19 360 GLY A CA 1
ATOM 2952 C C . GLY A 1 360 ? 7.016 -15.177 -10.621 1.00 78.19 360 GLY A C 1
ATOM 2953 O O . GLY A 1 360 ? 6.177 -15.697 -11.358 1.00 78.19 360 GLY A O 1
ATOM 2954 N N . ARG A 1 361 ? 7.079 -15.436 -9.312 1.00 73.69 361 ARG A N 1
ATOM 2955 C CA . ARG A 1 361 ? 6.151 -16.315 -8.595 1.00 73.69 361 ARG A CA 1
ATOM 2956 C C . ARG A 1 361 ? 4.906 -15.553 -8.137 1.00 73.69 361 ARG A C 1
ATOM 2958 O O . ARG A 1 361 ? 4.956 -14.354 -7.851 1.00 73.69 361 ARG A O 1
ATOM 2965 N N . ASP A 1 362 ? 3.779 -16.253 -8.075 1.00 66.56 362 ASP A N 1
ATOM 2966 C CA . ASP A 1 362 ? 2.588 -15.761 -7.383 1.00 66.56 362 ASP A CA 1
ATOM 2967 C C . ASP A 1 362 ? 2.723 -15.960 -5.861 1.00 66.56 362 ASP A C 1
ATOM 2969 O O . ASP A 1 362 ? 3.647 -16.617 -5.377 1.00 66.56 362 ASP A O 1
ATOM 2973 N N . ALA A 1 363 ? 1.817 -15.356 -5.084 1.00 59.81 363 ALA A N 1
ATOM 2974 C CA . ALA A 1 363 ? 1.873 -15.363 -3.617 1.00 59.81 363 ALA A CA 1
ATOM 2975 C C . ALA A 1 363 ? 1.799 -16.773 -2.993 1.00 59.81 363 ALA A C 1
ATOM 2977 O O . ALA A 1 363 ? 2.215 -16.965 -1.852 1.00 59.81 363 ALA A O 1
ATOM 2978 N N . ASP A 1 364 ? 1.286 -17.759 -3.732 1.00 59.16 364 ASP A N 1
ATOM 2979 C CA . ASP A 1 364 ? 1.243 -19.176 -3.354 1.00 59.16 364 ASP A CA 1
ATOM 2980 C C . ASP A 1 364 ? 2.506 -19.958 -3.770 1.00 59.16 364 ASP A C 1
ATOM 2982 O O . ASP A 1 364 ? 2.595 -21.167 -3.547 1.00 59.16 364 ASP A O 1
ATOM 2986 N N . GLY A 1 365 ? 3.487 -19.279 -4.369 1.00 58.81 365 GLY A N 1
ATOM 2987 C CA . GLY A 1 365 ? 4.713 -19.873 -4.890 1.00 58.81 365 GLY A CA 1
ATOM 2988 C C . GLY A 1 365 ? 4.539 -20.583 -6.234 1.00 58.81 365 GLY A C 1
ATOM 2989 O O . GLY A 1 365 ? 5.502 -21.184 -6.717 1.00 58.81 365 GLY A O 1
ATOM 2990 N N . SER A 1 366 ? 3.352 -20.529 -6.851 1.00 60.75 366 SER A N 1
ATOM 2991 C CA . SER A 1 366 ? 3.146 -21.075 -8.191 1.00 60.75 366 SER A CA 1
ATOM 2992 C C . SER A 1 366 ? 3.854 -20.216 -9.244 1.00 60.75 366 SER A C 1
ATOM 2994 O O . SER A 1 366 ? 3.967 -18.992 -9.123 1.00 60.75 366 SER A O 1
ATOM 2996 N N . TYR A 1 367 ? 4.395 -20.870 -10.275 1.00 57.94 367 TYR A N 1
ATOM 2997 C CA . TYR A 1 367 ? 4.989 -20.165 -11.406 1.00 57.94 367 TYR A CA 1
ATOM 2998 C C . TYR A 1 367 ? 3.875 -19.517 -12.226 1.00 57.94 367 TYR A C 1
ATOM 3000 O O . TYR A 1 367 ? 3.070 -20.205 -12.854 1.00 57.94 367 TYR A O 1
ATOM 3008 N N . CYS A 1 368 ? 3.854 -18.189 -12.219 1.00 63.59 368 CYS A N 1
ATOM 3009 C CA . CYS A 1 368 ? 3.068 -17.397 -13.148 1.00 63.59 368 CYS A CA 1
ATOM 3010 C C . CYS A 1 368 ? 3.877 -17.243 -14.448 1.00 63.59 368 CYS A C 1
ATOM 3012 O O . CYS A 1 368 ? 5.106 -17.202 -14.398 1.00 63.59 368 CYS A O 1
ATOM 3014 N N . ASP A 1 369 ? 3.234 -17.045 -15.604 1.00 70.88 369 ASP A N 1
ATOM 3015 C CA . ASP A 1 369 ? 3.912 -16.703 -16.877 1.00 70.88 369 ASP A CA 1
ATOM 3016 C C . ASP A 1 369 ? 4.556 -15.291 -16.849 1.00 70.88 369 ASP A C 1
ATOM 3018 O O . ASP A 1 369 ? 4.667 -14.602 -17.868 1.00 70.88 369 ASP A O 1
ATOM 3022 N N . ARG A 1 370 ? 4.903 -14.774 -15.668 1.00 84.44 370 ARG A N 1
ATOM 3023 C CA . ARG A 1 370 ? 5.465 -13.445 -15.451 1.00 84.44 370 ARG A CA 1
ATOM 3024 C C . ARG A 1 370 ? 6.943 -13.448 -15.824 1.00 84.44 370 ARG A C 1
ATOM 3026 O O . ARG A 1 370 ? 7.657 -14.383 -15.495 1.00 84.44 370 ARG A O 1
ATOM 3033 N N . PHE A 1 371 ? 7.367 -12.413 -16.547 1.00 87.19 371 PHE A N 1
ATOM 3034 C CA . PHE A 1 371 ? 8.705 -12.313 -17.150 1.00 87.19 371 PHE A CA 1
ATOM 3035 C C . PHE A 1 371 ? 9.046 -13.421 -18.165 1.00 87.19 371 PHE A C 1
ATOM 3037 O O . PHE A 1 371 ? 10.185 -13.522 -18.609 1.00 87.19 371 PHE A O 1
ATOM 3044 N N . SER A 1 372 ? 8.055 -14.201 -18.616 1.00 85.75 372 SER A N 1
ATOM 3045 C CA . SER A 1 372 ? 8.199 -15.031 -19.817 1.00 85.75 372 SER A CA 1
ATOM 3046 C C . SER A 1 372 ? 8.520 -14.166 -21.049 1.00 85.75 372 SER A C 1
ATOM 3048 O O . SER A 1 372 ? 8.211 -12.967 -21.060 1.00 85.75 372 SER A O 1
ATOM 3050 N N . PRO A 1 373 ? 9.093 -14.734 -22.122 1.00 86.25 373 PRO A N 1
ATOM 3051 C CA . PRO A 1 373 ? 9.260 -14.011 -23.382 1.00 86.25 373 PRO A CA 1
ATOM 3052 C C . PRO A 1 373 ? 7.955 -13.349 -23.856 1.00 86.25 373 PRO A C 1
ATOM 3054 O O . PRO A 1 373 ? 7.935 -12.158 -24.164 1.00 86.25 373 PRO A O 1
ATOM 3057 N N . GLU A 1 374 ? 6.826 -14.060 -23.776 1.00 85.38 374 GLU A N 1
ATOM 3058 C CA . GLU A 1 374 ? 5.504 -13.539 -24.137 1.00 85.38 374 GLU A CA 1
ATOM 3059 C C . GLU A 1 374 ? 5.046 -12.386 -23.232 1.00 85.38 374 GLU A C 1
ATOM 3061 O O . GLU A 1 374 ? 4.247 -11.534 -23.641 1.00 85.38 374 GLU A O 1
ATOM 3066 N N . TRP A 1 375 ? 5.507 -12.360 -21.981 1.00 87.25 375 TRP A N 1
ATOM 3067 C CA . TRP A 1 375 ? 5.259 -11.267 -21.049 1.00 87.25 375 TRP A CA 1
ATOM 3068 C C . TRP A 1 375 ? 6.023 -10.010 -21.455 1.00 87.25 375 TRP A C 1
ATOM 3070 O O . TRP A 1 375 ? 5.425 -8.935 -21.548 1.00 87.25 375 TRP A O 1
ATOM 3080 N N . TRP A 1 376 ? 7.317 -10.154 -21.737 1.00 87.88 376 TRP A N 1
ATOM 3081 C CA . TRP A 1 376 ? 8.196 -9.061 -22.147 1.00 87.88 376 TRP A CA 1
ATOM 3082 C C . TRP A 1 376 ? 7.821 -8.494 -23.518 1.00 87.88 376 TRP A C 1
ATOM 3084 O O . TRP A 1 376 ? 7.857 -7.275 -23.711 1.00 87.88 376 TRP A O 1
ATOM 3094 N N . ASP A 1 377 ? 7.360 -9.336 -24.441 1.00 84.00 377 ASP A N 1
ATOM 3095 C CA . ASP A 1 377 ? 6.869 -8.905 -25.753 1.00 84.00 377 ASP A CA 1
ATOM 3096 C C . ASP A 1 377 ? 5.667 -7.962 -25.644 1.00 84.00 377 ASP A C 1
ATOM 3098 O O . ASP A 1 377 ? 5.521 -7.032 -26.439 1.00 84.00 377 ASP A O 1
ATOM 3102 N N . ARG A 1 378 ? 4.817 -8.125 -24.622 1.00 76.75 378 ARG A N 1
ATOM 3103 C CA . ARG A 1 378 ? 3.689 -7.208 -24.378 1.00 76.75 378 ARG A CA 1
ATOM 3104 C C . ARG A 1 378 ? 4.138 -5.821 -23.950 1.00 76.75 378 ARG A C 1
ATOM 3106 O O . ARG A 1 378 ? 3.472 -4.857 -24.318 1.00 76.75 378 ARG A O 1
ATOM 3113 N N . VAL A 1 379 ? 5.270 -5.717 -23.254 1.00 70.50 379 VAL A N 1
ATOM 3114 C CA . VAL A 1 379 ? 5.908 -4.428 -22.957 1.00 70.50 379 VAL A CA 1
ATOM 3115 C C . VAL A 1 379 ? 6.415 -3.780 -24.258 1.00 70.50 379 VAL A C 1
ATOM 3117 O O . VAL A 1 379 ? 6.258 -2.576 -24.452 1.00 70.50 379 VAL A O 1
ATOM 3120 N N . GLY A 1 380 ? 6.922 -4.585 -25.202 1.00 59.62 380 GLY A N 1
ATOM 3121 C CA . GLY A 1 380 ? 7.372 -4.156 -26.536 1.00 59.62 380 GLY A CA 1
ATOM 3122 C C . GLY A 1 380 ? 6.258 -3.741 -27.512 1.00 59.62 380 GLY A C 1
ATOM 3123 O O . GLY A 1 380 ? 6.425 -2.799 -28.295 1.00 59.62 380 GLY A O 1
ATOM 3124 N N . LEU A 1 381 ? 5.096 -4.402 -27.448 1.00 55.06 381 LEU A N 1
ATOM 3125 C CA . LEU A 1 381 ? 3.964 -4.241 -28.377 1.00 55.06 381 LEU A CA 1
ATOM 3126 C C . LEU A 1 381 ? 3.333 -2.833 -28.383 1.00 55.06 381 LEU A C 1
ATOM 3128 O O . LEU A 1 381 ? 2.632 -2.480 -29.334 1.00 55.06 381 LEU A O 1
ATOM 3132 N N . CYS A 1 382 ? 3.605 -1.987 -27.387 1.00 51.66 382 CYS A N 1
ATOM 3133 C CA . CYS A 1 382 ? 3.135 -0.597 -27.365 1.00 51.66 382 CYS A CA 1
ATOM 3134 C C . CYS A 1 382 ? 3.856 0.322 -28.366 1.00 51.66 382 CYS A C 1
ATOM 3136 O O . CYS A 1 382 ? 3.254 1.283 -28.845 1.00 51.66 382 CYS A O 1
ATOM 3138 N N . SER A 1 383 ? 5.086 -0.006 -28.775 1.00 48.69 383 SER A N 1
ATOM 3139 C CA . SER A 1 383 ? 5.791 0.723 -29.845 1.00 48.69 383 SER A CA 1
ATOM 3140 C C . SER A 1 383 ? 5.123 0.552 -31.221 1.00 48.69 383 SER A C 1
ATOM 3142 O O . SER A 1 383 ? 5.191 1.440 -32.070 1.00 48.69 383 SER A O 1
ATOM 3144 N N . VAL A 1 384 ? 4.411 -0.562 -31.429 1.00 50.00 384 VAL A N 1
ATOM 3145 C CA . VAL A 1 384 ? 3.705 -0.872 -32.682 1.00 50.00 384 VAL A CA 1
ATOM 3146 C C . VAL A 1 384 ? 2.398 -0.082 -32.795 1.00 50.00 384 VAL A C 1
ATOM 3148 O O . VAL A 1 384 ? 2.079 0.408 -33.876 1.00 50.00 384 VAL A O 1
ATOM 3151 N N . ILE A 1 385 ? 1.685 0.128 -31.679 1.00 52.09 385 ILE A N 1
ATOM 3152 C CA . ILE A 1 385 ? 0.483 0.986 -31.627 1.00 52.09 385 ILE A CA 1
ATOM 3153 C C . ILE A 1 385 ? 0.843 2.451 -31.945 1.00 52.09 385 ILE A C 1
ATOM 3155 O O . ILE A 1 385 ? 0.048 3.166 -32.550 1.00 52.09 385 ILE A O 1
ATOM 3159 N N . ARG A 1 386 ? 2.068 2.876 -31.604 1.00 47.53 386 ARG A N 1
ATOM 3160 C CA . ARG A 1 386 ? 2.617 4.209 -31.897 1.00 47.53 386 ARG A CA 1
ATOM 3161 C C . ARG A 1 386 ? 2.966 4.422 -33.379 1.00 47.53 386 ARG A C 1
ATOM 3163 O O . ARG A 1 386 ? 2.818 5.535 -33.873 1.00 47.53 386 ARG A O 1
ATOM 3170 N N . ASN A 1 387 ? 3.412 3.379 -34.089 1.00 44.56 387 ASN A N 1
ATOM 3171 C CA . ASN A 1 387 ? 4.067 3.518 -35.401 1.00 44.56 387 ASN A CA 1
ATOM 3172 C C . ASN A 1 387 ? 3.281 2.981 -36.621 1.00 44.56 387 ASN A C 1
ATOM 3174 O O . ASN A 1 387 ? 3.754 3.133 -37.747 1.00 44.56 387 ASN A O 1
ATOM 3178 N N . GLY A 1 388 ? 2.090 2.392 -36.468 1.00 39.66 388 GLY A N 1
ATOM 3179 C CA . GLY A 1 388 ? 1.279 1.917 -37.603 1.00 39.66 388 GLY A CA 1
ATOM 3180 C C . GLY A 1 388 ? -0.211 2.120 -37.354 1.00 39.66 388 GLY A C 1
ATOM 3181 O O . GLY A 1 388 ? -0.765 1.612 -36.391 1.00 39.66 388 GLY A O 1
ATOM 3182 N N . SER A 1 389 ? -0.921 2.890 -38.183 1.00 37.25 389 SER A N 1
ATOM 3183 C CA . SER A 1 389 ? -1.598 2.336 -39.363 1.00 37.25 389 SER A CA 1
ATOM 3184 C C . SER A 1 389 ? -2.119 0.925 -39.088 1.00 37.25 389 SER A C 1
ATOM 3186 O O . SER A 1 389 ? -1.347 -0.031 -39.034 1.00 37.25 389 SER A O 1
ATOM 3188 N N . ILE A 1 390 ? -3.439 0.801 -38.939 1.00 38.88 390 ILE A N 1
ATOM 3189 C CA . ILE A 1 390 ? -4.142 -0.480 -38.965 1.00 38.88 390 ILE A CA 1
ATOM 3190 C C . ILE A 1 390 ? -3.887 -1.106 -40.344 1.00 38.88 390 ILE A C 1
ATOM 3192 O O . ILE A 1 390 ? -4.678 -0.966 -41.272 1.00 38.88 390 ILE A O 1
ATOM 3196 N N . ARG A 1 391 ? -2.762 -1.801 -40.506 1.00 34.19 391 ARG A N 1
ATOM 3197 C CA . ARG A 1 391 ? -2.663 -2.899 -41.455 1.00 34.19 391 ARG A CA 1
ATOM 3198 C C . ARG A 1 391 ? -3.085 -4.130 -40.689 1.00 34.19 391 ARG A C 1
ATOM 3200 O O . ARG A 1 391 ? -2.356 -4.629 -39.840 1.00 34.19 391 ARG A O 1
ATOM 3207 N N . SER A 1 392 ? -4.319 -4.530 -40.978 1.00 33.94 392 SER A N 1
ATOM 3208 C CA . SER A 1 392 ? -4.880 -5.856 -40.761 1.00 33.94 392 SER A CA 1
ATOM 3209 C C . SER A 1 392 ? -3.815 -6.888 -40.393 1.00 33.94 392 SER A C 1
ATOM 3211 O O . SER A 1 392 ? -3.039 -7.318 -41.252 1.00 33.94 392 SER A O 1
ATOM 3213 N N . ILE A 1 393 ? -3.816 -7.327 -39.136 1.00 34.47 393 ILE A N 1
ATOM 3214 C CA . ILE A 1 393 ? -3.279 -8.643 -38.815 1.00 34.47 393 ILE A CA 1
ATOM 3215 C C . ILE A 1 393 ? -4.174 -9.617 -39.579 1.00 34.47 393 ILE A C 1
ATOM 3217 O O . ILE A 1 393 ? -5.326 -9.859 -39.214 1.00 34.47 393 ILE A O 1
ATOM 3221 N N . SER A 1 394 ? -3.652 -10.069 -40.719 1.00 30.92 394 SER A N 1
ATOM 3222 C CA . SER A 1 394 ? -4.206 -11.131 -41.540 1.00 30.92 394 SER A CA 1
ATOM 3223 C C . SER A 1 394 ? -4.422 -12.336 -40.644 1.00 30.92 394 SER A C 1
ATOM 3225 O O . SER A 1 394 ? -3.484 -13.020 -40.239 1.00 30.92 394 SER A O 1
ATOM 3227 N N . THR A 1 395 ? -5.679 -12.582 -40.309 1.00 36.16 395 THR A N 1
ATOM 3228 C CA . THR A 1 395 ? -6.081 -13.851 -39.738 1.00 36.16 395 THR A CA 1
ATOM 3229 C C . THR A 1 395 ? -6.020 -14.906 -40.844 1.00 36.16 395 THR A C 1
ATOM 3231 O O . THR A 1 395 ? -6.747 -14.804 -41.828 1.00 36.16 395 THR A O 1
ATOM 3234 N N . LYS A 1 396 ? -5.228 -15.960 -40.576 1.00 33.22 396 LYS A N 1
ATOM 3235 C CA . LYS A 1 396 ? -5.390 -17.364 -41.030 1.00 33.22 396 LYS A CA 1
ATOM 3236 C C . LYS A 1 396 ? -4.785 -17.757 -42.405 1.00 33.22 396 LYS A C 1
ATOM 3238 O O . LYS A 1 396 ? -4.537 -16.863 -43.208 1.00 33.22 396 LYS A O 1
ATOM 3243 N N . PRO A 1 397 ? -4.572 -19.074 -42.701 1.00 42.56 397 PRO A N 1
ATOM 3244 C CA . PRO A 1 397 ? -5.155 -20.253 -42.025 1.00 42.56 397 PRO A CA 1
ATOM 3245 C C . PRO A 1 397 ? -4.267 -21.510 -41.806 1.00 42.56 397 PRO A C 1
ATOM 3247 O O . PRO A 1 397 ? -3.176 -21.641 -42.343 1.00 42.56 397 PRO A O 1
ATOM 3250 N N . ASN A 1 398 ? -4.875 -22.473 -41.091 1.00 28.67 398 ASN A N 1
ATOM 3251 C CA . ASN A 1 398 ? -4.669 -23.934 -41.103 1.00 28.67 398 ASN A CA 1
ATOM 3252 C C . ASN A 1 398 ? -3.739 -24.575 -40.058 1.00 28.67 398 ASN A C 1
ATOM 3254 O O . ASN A 1 398 ? -2.609 -24.943 -40.348 1.00 28.67 398 ASN A O 1
ATOM 3258 N N . HIS A 1 399 ? -4.332 -24.946 -38.919 1.00 27.91 399 HIS A N 1
ATOM 3259 C CA . HIS A 1 399 ? -4.283 -26.353 -38.521 1.00 27.91 399 HIS A CA 1
ATOM 3260 C C . HIS A 1 399 ? -5.706 -26.911 -38.501 1.00 27.91 399 HIS A C 1
ATOM 3262 O O . HIS A 1 399 ? -6.576 -26.454 -37.761 1.00 27.91 399 HIS A O 1
ATOM 3268 N N . VAL A 1 400 ? -5.928 -27.868 -39.398 1.00 31.53 400 VAL A N 1
ATOM 3269 C CA . VAL A 1 400 ? -7.088 -28.751 -39.445 1.00 31.53 400 VAL A CA 1
ATOM 3270 C C . VAL A 1 400 ? -7.016 -29.651 -38.216 1.00 31.53 400 VAL A C 1
ATOM 3272 O O . VAL A 1 400 ? -6.095 -30.453 -38.104 1.00 31.53 400 VAL A O 1
ATOM 3275 N N . PHE A 1 401 ? -7.983 -29.531 -37.311 1.00 29.08 401 PHE A N 1
ATOM 3276 C CA . PHE A 1 401 ? -8.367 -30.647 -36.455 1.00 29.08 401 PHE A CA 1
ATOM 3277 C C . PHE A 1 401 ? -9.741 -31.117 -36.911 1.00 29.08 401 PHE A C 1
ATOM 3279 O O . PHE A 1 401 ? -10.744 -30.411 -36.786 1.00 29.08 401 PHE A O 1
ATOM 3286 N N . SER A 1 402 ? -9.730 -32.299 -37.518 1.00 28.44 402 SER A N 1
ATOM 3287 C CA . SER A 1 402 ? -10.895 -33.048 -37.952 1.00 28.44 402 SER A CA 1
ATOM 3288 C C . SER A 1 402 ? -11.851 -33.274 -36.782 1.00 28.44 402 SER A C 1
ATOM 3290 O O . SER A 1 402 ? -11.467 -33.788 -35.734 1.00 28.44 402 SER A O 1
ATOM 3292 N N . ARG A 1 403 ? -13.114 -32.902 -36.991 1.00 29.34 403 ARG A N 1
ATOM 3293 C CA . ARG A 1 403 ? -14.260 -33.414 -36.243 1.00 29.34 403 ARG A CA 1
ATOM 3294 C C . ARG A 1 403 ? -14.807 -34.616 -37.013 1.00 29.34 403 ARG A C 1
ATOM 3296 O O . ARG A 1 403 ? -15.534 -34.432 -37.980 1.00 29.34 403 ARG A O 1
ATOM 3303 N N . GLU A 1 404 ? -14.486 -35.812 -36.545 1.00 29.39 404 GLU A N 1
ATOM 3304 C CA . GLU A 1 404 ? -15.322 -37.011 -36.675 1.00 29.39 404 GLU A CA 1
ATOM 3305 C C . GLU A 1 404 ? -15.506 -37.498 -35.228 1.00 29.39 404 GLU A C 1
ATOM 3307 O O . GLU A 1 404 ? -14.534 -37.739 -34.522 1.00 29.39 404 GLU A O 1
ATOM 3312 N N . ALA A 1 405 ? -16.657 -37.236 -34.609 1.00 33.00 405 ALA A N 1
ATOM 3313 C CA . ALA A 1 405 ? -17.830 -38.106 -34.625 1.00 33.00 405 ALA A CA 1
ATOM 3314 C C . ALA A 1 405 ? -17.546 -39.465 -33.968 1.00 33.00 405 ALA A C 1
ATOM 3316 O O . ALA A 1 405 ? -17.085 -40.376 -34.635 1.00 33.00 405 ALA A O 1
ATOM 3317 N N . PHE A 1 406 ? -17.896 -39.596 -32.686 1.00 29.03 406 PHE A N 1
ATOM 3318 C CA . PHE A 1 406 ? -18.602 -40.774 -32.179 1.00 29.03 406 PHE A CA 1
ATOM 3319 C C . PHE A 1 406 ? -19.516 -40.341 -31.027 1.00 29.03 406 PHE A C 1
ATOM 3321 O O . PHE A 1 406 ? -19.063 -39.827 -30.006 1.00 29.03 406 PHE A O 1
ATOM 3328 N N . CYS A 1 407 ? -20.817 -40.494 -31.265 1.00 41.22 407 CYS A N 1
ATOM 3329 C CA . CYS A 1 407 ? -21.820 -40.673 -30.229 1.00 41.22 407 CYS A CA 1
ATOM 3330 C C . CYS A 1 407 ? -21.743 -42.127 -29.755 1.00 41.22 407 CYS A C 1
ATOM 3332 O O . CYS A 1 407 ? -21.766 -43.018 -30.602 1.00 41.22 407 CYS A O 1
ATOM 3334 N N . GLU A 1 408 ? -21.681 -42.336 -28.445 1.00 40.38 408 GLU A N 1
ATOM 3335 C CA . GLU A 1 408 ? -22.657 -43.093 -27.642 1.00 40.38 408 GLU A CA 1
ATOM 3336 C C . GLU A 1 408 ? -22.446 -42.772 -26.159 1.00 40.38 408 GLU A C 1
ATOM 3338 O O . GLU A 1 408 ? -21.270 -42.684 -25.735 1.00 40.38 408 GLU A O 1
#

Secondary structure (DSSP, 8-state):
-------HHHHHHHHHHHHHHHHHHHHT-TT------S---HHHHHHHHHHHHHT--S---HHHHHHHHHHHHHHHHHHH-----S-S-TTHHHHHHHHHHHHHHHHTT---SS-HHHHS-SSHHHHTTSS-----TTSTTTTHHHHHHHHHHHHHHHHTTS---HHHHHHHHHHHHHHHHHHHSGGG-S--SSTTPPPPHHHHGGGGS---TTSSGGGHHHHHHHHHHHHHHHHHHHH--TT---TTSGGG-TTHHHHHHHHTTS-HHHHTT--STTHHHHHHHHHHHHHHHHHHHHHHHHSTT--S--HHHHHHHHHHHHHTTT--GGGHHHHHHHHHHHHHTGGGT---HHHHHHHHB-TTS-B-STTSHHHHHHHHTHHHHHH---------------------

Mean predicted aligned error: 13.27 Å

Nearest PDB structures (foldseek):
  6e9t-assembly1_B  TM=2.104E-01  e=4.259E+00  synthetic construct
  8e0o-assembly1_B  TM=3.038E-01  e=9.881E+00  synthetic construct
  6zqd-assembly1_UF  TM=1.834E-01  e=3.754E+00  Saccharomyces cerevisiae S288C

Radius of gyration: 26.09 Å; Cα contacts (8 Å, |Δi|>4): 361; chains: 1; bounding box: 61×65×85 Å

Solvent-accessible surface area (backbone atoms only — not comparable to full-atom values): 24362 Å² total; per-residue (Å²): 139,80,80,88,80,91,52,72,65,60,52,50,53,53,47,52,54,46,49,51,54,47,50,44,68,76,63,58,64,95,80,70,98,69,90,80,81,82,81,72,60,57,65,46,50,50,47,52,52,52,48,57,62,67,74,59,90,72,82,86,55,61,70,60,53,55,52,49,51,55,51,49,49,55,46,40,43,54,50,40,59,69,72,87,81,89,60,95,71,69,63,59,57,40,54,48,48,48,51,51,53,46,52,51,40,41,75,64,71,29,82,70,90,33,45,57,72,68,30,41,69,68,66,67,71,69,67,71,73,78,84,70,90,74,83,56,95,62,58,92,53,50,61,38,52,48,54,27,50,50,51,52,40,46,52,48,58,53,46,55,86,57,82,81,46,72,67,59,50,57,48,43,52,50,45,33,47,54,55,45,40,60,70,53,42,80,90,59,77,77,38,30,85,38,80,76,52,57,74,34,47,58,61,55,46,47,59,78,47,79,50,79,60,63,81,57,83,90,46,48,67,58,51,40,51,46,53,50,40,51,39,42,43,53,58,52,37,70,66,55,50,89,87,66,68,52,51,26,30,72,84,46,30,58,67,44,58,51,45,36,46,37,64,25,54,52,46,58,67,44,45,70,64,36,82,57,91,59,20,58,59,42,39,48,48,54,50,51,41,44,48,52,54,31,53,50,53,54,50,48,70,68,38,94,84,58,68,63,59,50,63,48,55,56,55,48,54,54,31,45,60,57,37,62,66,77,71,56,78,88,44,52,65,37,52,52,47,52,51,58,52,37,55,71,13,56,74,67,72,33,67,43,64,68,59,46,58,49,59,21,33,44,97,86,66,47,84,46,77,49,83,32,72,76,44,52,48,60,69,55,53,56,60,51,68,74,74,46,80,93,70,74,82,78,81,82,87,85,84,86,76,84,86,76,88,82,91,130

Foldseek 3Di:
DADDDDDPVVLVVLLVVLVVVLCCVPVPDPDDPDPPPDDSPLLNNLLNLLVVLVVDPDDDPVVVVVVSLVSLLSSLLCLLVDDDDDDDPPVVSSVVSLVSSVVSCVVSVQPPPAAPCQFFPPVVLVPPPPDDDDCPVCSVCPRSVLSSLRSSLSVLSVCVVPVPDPPSVVVNLVSLLVNLLVLLPPPGPDTDPDLPRDQHVSLLVLLVDLCPPQPDPVCLVSLLSLLVSVLSLLVVQLPCDPPNLRCRHNLNPQCVLSSLLSVLSDDPVSLCVPPDDCSVVSNVSVLSSLVVLLVSLVVLVVDPPNQADGSSLLSLLSNCLSCVVVPDPSNVSSLVSSVVSCVRAVVVVHYDPVSCCSHQADPVRHGDCDPPPVSVVSSVCSVVVVPDDPPDPDDDDDDDDDDDDDDD

Sequence (408 aa):
MTWIKKTWTEFDMAWLQLRDAFMQRSYHRLTEQYDYEENTPVFDLTQGLMASVQSRDVDLIQHSLEAQYHCFTEISKRITSVMPAFVQGKDDSRLQSNAYLRDLMIFNRADCSVVLSDFINLNTYVESQDGVHTRIPWADEGVANLLHQENIFLFLRYLRRYRALGDLFSHMLELTTRLSTIVHVEKYEPYAIAPNSGWPICLAEYNTFPLYLGHKGDSDLLLFQWVSNFCTFFQGVARVQPPNFYGGILHAHPVLVDYIAAAARVDLHSAFQLNEGLGPAIQQKFLDIFLSITENLEQEMASPDFYEPSFSFYVTALYLRPMMRPFHHSLDRLISAMLAYKERTIDAGIINRDLEEIYGRDADGSYCDRFSPEWWDRVGLCSVIRNGSIRSISTKPNHVFSREAFCE

Organism: Galerina marginata (strain CBS 339.88) (NCBI:txid685588)

pLDDT: mean 71.28, std 17.83, range [27.91, 95.94]